Protein AF-A0A9D6IWT6-F1 (afdb_monomer_lite)

Structure (mmCIF, N/CA/C/O backbone):
data_AF-A0A9D6IWT6-F1
#
_entry.id   AF-A0A9D6IWT6-F1
#
loop_
_atom_site.group_PDB
_atom_site.id
_atom_site.type_symbol
_atom_site.label_atom_id
_atom_site.label_alt_id
_atom_site.label_comp_id
_atom_site.label_asym_id
_atom_site.label_entity_id
_atom_site.label_seq_id
_atom_site.pdbx_PDB_ins_code
_atom_site.Cartn_x
_atom_site.Cartn_y
_atom_site.Cartn_z
_atom_site.occupancy
_atom_site.B_iso_or_equiv
_atom_site.auth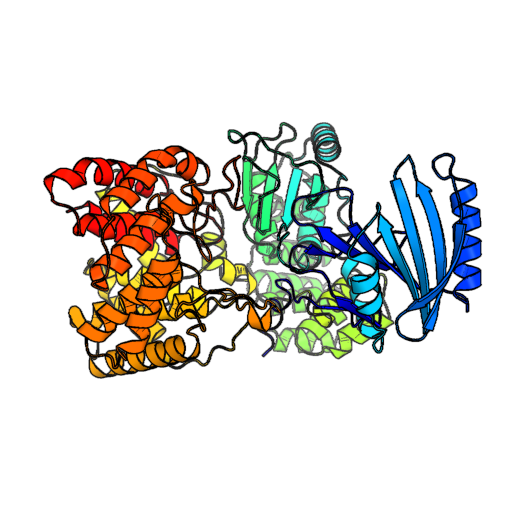_seq_id
_atom_site.auth_comp_id
_atom_site.auth_asym_id
_atom_site.auth_atom_id
_atom_site.pdbx_PDB_model_num
ATOM 1 N N . MET A 1 1 ? 13.528 14.447 0.069 1.00 22.86 1 MET A N 1
ATOM 2 C CA . MET A 1 1 ? 12.910 15.684 -0.476 1.00 22.86 1 MET A CA 1
ATOM 3 C C . MET A 1 1 ? 12.149 15.469 -1.806 1.00 22.86 1 MET A C 1
ATOM 5 O O . MET A 1 1 ? 12.026 16.402 -2.584 1.00 22.86 1 MET A O 1
ATOM 9 N N . ARG A 1 2 ? 11.572 14.276 -2.055 1.00 20.94 2 ARG A N 1
ATOM 10 C CA . ARG A 1 2 ? 10.623 13.971 -3.159 1.00 20.94 2 ARG A CA 1
ATOM 11 C C . ARG A 1 2 ? 9.576 12.920 -2.716 1.00 20.94 2 ARG A C 1
ATOM 13 O O . ARG A 1 2 ? 9.214 12.028 -3.463 1.00 20.94 2 ARG A O 1
ATOM 20 N N . VAL A 1 3 ? 9.147 12.991 -1.451 1.00 23.41 3 VAL A N 1
ATOM 21 C CA . VAL A 1 3 ? 8.383 11.932 -0.747 1.00 23.41 3 VAL A CA 1
ATOM 22 C C . VAL A 1 3 ? 6.865 12.002 -0.993 1.00 23.41 3 VAL A C 1
ATOM 24 O O . VAL A 1 3 ? 6.132 11.144 -0.533 1.00 23.41 3 VAL A O 1
ATOM 27 N N . ILE A 1 4 ? 6.358 12.990 -1.735 1.00 24.95 4 ILE A N 1
ATOM 28 C CA . ILE A 1 4 ? 4.917 13.318 -1.724 1.00 24.95 4 ILE A CA 1
ATOM 29 C C . ILE A 1 4 ? 4.322 13.567 -3.131 1.00 24.95 4 ILE A C 1
ATOM 31 O O . ILE A 1 4 ? 3.149 13.867 -3.280 1.00 24.95 4 ILE A O 1
ATOM 35 N N . LEU A 1 5 ? 5.083 13.372 -4.212 1.00 25.33 5 LEU A N 1
ATOM 36 C CA . LEU A 1 5 ? 4.634 13.756 -5.564 1.00 25.33 5 LEU A CA 1
ATOM 37 C C . LEU A 1 5 ? 3.936 12.655 -6.386 1.00 25.33 5 LEU A C 1
ATOM 39 O O . LEU A 1 5 ? 3.619 12.901 -7.541 1.00 25.33 5 LEU A O 1
ATOM 43 N N . PHE A 1 6 ? 3.673 11.463 -5.832 1.00 28.09 6 PHE A N 1
ATOM 44 C CA . PHE A 1 6 ? 3.234 10.303 -6.638 1.00 28.09 6 PHE A CA 1
ATOM 45 C C . PHE A 1 6 ? 1.828 9.760 -6.403 1.00 28.09 6 PHE A C 1
ATOM 47 O O . PHE A 1 6 ? 1.482 8.687 -6.900 1.00 28.09 6 PHE A O 1
ATOM 54 N N . LEU A 1 7 ? 1.001 10.518 -5.687 1.00 28.16 7 LEU A N 1
ATOM 55 C CA . LEU A 1 7 ? -0.435 10.255 -5.574 1.00 28.16 7 LEU A CA 1
ATOM 56 C C . LEU A 1 7 ? -1.287 11.393 -6.170 1.00 28.16 7 LEU A C 1
ATOM 58 O O . LEU A 1 7 ? -2.496 11.257 -6.245 1.00 28.16 7 LEU A O 1
ATOM 62 N N . ALA A 1 8 ? -0.677 12.456 -6.708 1.00 26.64 8 ALA A N 1
ATOM 63 C CA . ALA A 1 8 ? -1.351 13.630 -7.284 1.00 26.64 8 ALA A CA 1
ATOM 64 C C . ALA A 1 8 ? -2.038 13.404 -8.654 1.00 26.64 8 ALA A C 1
ATOM 66 O O . ALA A 1 8 ? -2.196 14.334 -9.434 1.00 26.64 8 ALA A O 1
ATOM 67 N N . ALA A 1 9 ? -2.445 12.181 -8.986 1.00 32.59 9 ALA A N 1
ATOM 68 C CA . ALA A 1 9 ? -3.108 11.885 -10.257 1.00 32.59 9 ALA A CA 1
ATOM 69 C C . ALA A 1 9 ? -4.427 11.142 -10.016 1.00 32.59 9 ALA A C 1
ATOM 71 O O . ALA A 1 9 ? -4.629 10.040 -10.511 1.00 32.59 9 ALA A O 1
ATOM 72 N N . LEU A 1 10 ? -5.308 11.645 -9.146 1.00 32.97 10 LEU A N 1
ATOM 73 C CA . LEU A 1 10 ? -6.348 10.784 -8.582 1.00 32.97 10 LEU A CA 1
ATOM 74 C C . LEU A 1 10 ? -7.729 11.428 -8.399 1.00 32.97 10 LEU A C 1
ATOM 76 O O . LEU A 1 10 ? -8.107 11.683 -7.272 1.00 32.97 10 LEU A O 1
ATOM 80 N N . LEU A 1 11 ? -8.489 11.492 -9.509 1.00 37.34 11 LEU A N 1
ATOM 81 C CA . LEU A 1 11 ? -9.958 11.644 -9.694 1.00 37.34 11 LEU A CA 1
ATOM 82 C C . LEU A 1 11 ? -10.496 12.956 -10.293 1.00 37.34 11 LEU A C 1
ATOM 84 O O . LEU A 1 11 ? -10.783 13.919 -9.601 1.00 37.34 11 LEU A O 1
ATOM 88 N N . SER A 1 12 ? -10.797 12.853 -11.594 1.00 44.22 12 SER A N 1
ATOM 89 C CA . SER A 1 12 ? -11.741 13.640 -12.402 1.00 44.22 12 SER A CA 1
ATOM 90 C C . SER A 1 12 ? -11.909 15.121 -12.050 1.00 44.22 12 SER A C 1
ATOM 92 O O . SER A 1 12 ? -13.004 15.555 -11.690 1.00 44.22 12 SER A O 1
ATOM 94 N N . GLY A 1 13 ? -10.871 15.896 -12.365 1.00 53.53 13 GLY A N 1
ATOM 95 C CA . GLY A 1 13 ? -11.076 17.088 -13.188 1.00 53.53 13 GLY A CA 1
ATOM 96 C C . GLY A 1 13 ? -12.178 16.866 -14.219 1.00 53.53 13 GLY A C 1
ATOM 97 O O . GLY A 1 13 ? -12.207 15.823 -14.886 1.00 53.53 13 GLY A O 1
ATOM 98 N N . ASP A 1 14 ? -13.061 17.849 -14.386 1.00 68.44 14 ASP A N 1
ATOM 99 C CA . ASP A 1 14 ? -13.819 17.949 -15.632 1.00 68.44 14 ASP A CA 1
ATOM 100 C C . ASP A 1 14 ? -12.859 18.129 -16.810 1.00 68.44 14 ASP A C 1
ATOM 102 O O . ASP A 1 14 ? -13.250 17.825 -17.920 1.00 68.44 14 ASP A O 1
ATOM 106 N N . GLU A 1 15 ? -11.600 18.523 -16.575 1.00 80.50 15 GLU A N 1
ATOM 107 C CA . GLU A 1 15 ? -10.512 18.617 -17.550 1.00 80.50 15 GLU A CA 1
ATOM 108 C C . GLU A 1 15 ? -9.458 17.497 -17.365 1.00 80.50 15 GLU A C 1
ATOM 110 O O . GLU A 1 15 ? -9.074 17.117 -16.255 1.00 80.50 15 GLU A O 1
ATOM 115 N N . PHE A 1 16 ? -8.974 16.956 -18.478 1.00 81.88 16 PHE A N 1
ATOM 116 C CA . PHE A 1 16 ? -7.813 16.081 -18.600 1.00 81.88 16 PHE A CA 1
ATOM 117 C C . PHE A 1 16 ? -6.732 16.840 -19.363 1.00 81.88 16 PHE A C 1
ATOM 119 O O . PHE A 1 16 ? -7.037 17.409 -20.405 1.00 81.88 16 PHE A O 1
ATOM 126 N N . ALA A 1 17 ? -5.485 16.799 -18.895 1.00 84.69 17 ALA A N 1
ATOM 127 C CA . ALA A 1 17 ? -4.332 17.336 -19.608 1.00 84.69 17 ALA A CA 1
ATOM 128 C C . ALA A 1 17 ? -3.253 16.258 -19.769 1.00 84.69 17 ALA A C 1
ATOM 130 O O . ALA A 1 17 ? -2.895 15.569 -18.811 1.00 84.69 17 ALA A O 1
ATOM 131 N N . ASP A 1 18 ? -2.717 16.140 -20.979 1.00 85.50 18 ASP A N 1
ATOM 132 C CA . ASP A 1 18 ? -1.568 15.310 -21.307 1.00 85.50 18 ASP A CA 1
ATOM 133 C C . ASP A 1 18 ? -0.433 16.189 -21.822 1.00 85.50 18 ASP A C 1
ATOM 135 O O . ASP A 1 18 ? -0.351 16.522 -23.003 1.00 85.50 18 ASP A O 1
ATOM 139 N N . GLU A 1 19 ? 0.479 16.537 -20.920 1.00 86.00 19 GLU A N 1
ATOM 140 C CA . GLU A 1 19 ? 1.664 17.330 -21.246 1.00 86.00 19 GLU A CA 1
ATOM 141 C C . GLU A 1 19 ? 2.628 16.605 -22.188 1.00 86.00 19 GLU A C 1
ATOM 143 O O . GLU A 1 19 ? 3.370 17.248 -22.924 1.00 86.00 19 GLU A O 1
ATOM 148 N N . ALA A 1 20 ? 2.651 15.268 -22.195 1.00 85.88 20 ALA A N 1
ATOM 149 C CA . ALA A 1 20 ? 3.545 14.537 -23.083 1.00 85.88 20 ALA A CA 1
ATOM 150 C C . ALA A 1 20 ? 3.071 14.701 -24.534 1.00 85.88 20 ALA A C 1
ATOM 152 O O . ALA A 1 20 ? 3.852 15.080 -25.410 1.00 85.88 20 ALA A O 1
ATOM 153 N N . TYR A 1 21 ? 1.782 14.483 -24.775 1.00 89.56 21 TYR A N 1
ATOM 154 C CA . TYR A 1 21 ? 1.184 14.534 -26.108 1.00 89.56 21 TYR A CA 1
ATOM 155 C C . TYR A 1 21 ? 0.518 15.873 -26.451 1.00 89.56 21 TYR A C 1
ATOM 157 O O . TYR A 1 21 ? -0.029 16.010 -27.538 1.00 89.56 21 TYR A O 1
ATOM 165 N N . GLY A 1 22 ? 0.603 16.876 -25.579 1.00 91.75 22 GLY A N 1
ATOM 166 C CA . GLY A 1 22 ? 0.275 18.264 -25.901 1.00 91.75 22 GLY A CA 1
ATOM 167 C C . GLY A 1 22 ? -1.211 18.547 -26.093 1.00 91.75 22 GLY A C 1
ATOM 168 O O . GLY A 1 22 ? -1.578 19.297 -26.994 1.00 91.75 22 GLY A O 1
ATOM 169 N N . PHE A 1 23 ? -2.088 17.963 -25.278 1.00 93.62 23 PHE A N 1
ATOM 170 C CA . PHE A 1 23 ? -3.510 18.305 -25.346 1.00 93.62 23 PHE A CA 1
ATOM 171 C C . PHE A 1 23 ? -4.176 18.375 -23.980 1.00 93.62 23 PHE A C 1
ATOM 173 O O . PHE A 1 23 ? -3.714 17.785 -23.005 1.00 93.62 23 PHE A O 1
ATOM 180 N N . ARG A 1 24 ? -5.308 19.070 -23.937 1.00 93.38 24 ARG A N 1
ATOM 181 C CA . ARG A 1 24 ? -6.279 19.000 -22.853 1.00 93.38 24 ARG A CA 1
ATOM 182 C C . ARG A 1 24 ? -7.690 18.866 -23.406 1.00 93.38 24 ARG A C 1
ATOM 184 O O . ARG A 1 24 ? -7.949 19.272 -24.535 1.00 93.38 24 ARG A O 1
ATOM 191 N N . ILE A 1 25 ? -8.584 18.265 -22.639 1.00 92.75 25 ILE A N 1
ATOM 192 C CA . ILE A 1 25 ? -9.977 18.049 -23.028 1.00 92.75 25 ILE A CA 1
ATOM 193 C C . ILE A 1 25 ? -10.849 17.949 -21.789 1.00 92.75 25 ILE A C 1
ATOM 195 O O . ILE A 1 25 ? -10.404 17.419 -20.773 1.00 92.75 25 ILE A O 1
ATOM 199 N N . SER A 1 26 ? -12.093 18.406 -21.879 1.00 89.25 26 SER A N 1
ATOM 200 C CA . SER A 1 26 ? -13.066 18.247 -20.811 1.00 89.25 26 SER A CA 1
ATOM 201 C C . SER A 1 26 ? -14.080 17.140 -21.082 1.00 89.25 26 SER A C 1
ATOM 203 O O . SER A 1 26 ? -14.329 16.748 -22.222 1.00 89.25 26 SER A O 1
ATOM 205 N N . LYS A 1 27 ? -14.675 16.624 -20.009 1.00 83.38 27 LYS A N 1
ATOM 206 C CA . LYS A 1 27 ? -15.757 15.640 -20.047 1.00 83.38 27 LYS A CA 1
ATOM 207 C C . LYS A 1 27 ? -17.027 16.201 -19.394 1.00 83.38 27 LYS A C 1
ATOM 209 O O . LYS A 1 27 ? -16.926 17.068 -18.528 1.00 83.38 27 LYS A O 1
ATOM 214 N N . PRO A 1 28 ? -18.212 15.658 -19.715 1.00 83.94 28 PRO A N 1
ATOM 215 C CA . PRO A 1 28 ? -19.418 15.917 -18.936 1.00 83.94 28 PRO A CA 1
ATOM 216 C C . PRO A 1 28 ? -19.317 15.370 -17.497 1.00 83.94 28 PRO A C 1
ATOM 218 O O . PRO A 1 28 ? -18.522 14.468 -17.198 1.00 83.94 28 PRO A O 1
ATOM 221 N N . ALA A 1 29 ? -20.159 15.889 -16.598 1.00 70.75 29 ALA A N 1
ATOM 222 C CA . ALA A 1 29 ? -20.098 15.597 -15.162 1.00 70.75 29 ALA A CA 1
ATOM 223 C C . ALA A 1 29 ? -20.225 14.093 -14.832 1.00 70.75 29 ALA A C 1
ATOM 225 O O . ALA A 1 29 ? -19.457 13.574 -14.020 1.00 70.75 29 ALA A O 1
ATOM 226 N N . ASP A 1 30 ? -21.130 13.374 -15.506 1.00 74.75 30 ASP A N 1
ATOM 227 C CA . ASP A 1 30 ? -21.414 11.948 -15.254 1.00 74.75 30 ASP A CA 1
ATOM 228 C C . ASP A 1 30 ? -20.545 10.974 -16.073 1.00 74.75 30 ASP A C 1
ATOM 230 O O . ASP A 1 30 ? -20.785 9.762 -16.112 1.00 74.75 30 ASP A O 1
ATOM 234 N N . TRP A 1 31 ? -19.511 11.498 -16.730 1.00 79.75 31 TRP A N 1
ATOM 235 C CA . TRP A 1 31 ? -18.558 10.717 -17.511 1.00 79.75 31 TRP A CA 1
ATOM 236 C C . TRP A 1 31 ? -17.266 10.488 -16.728 1.00 79.75 31 TRP A C 1
ATOM 238 O O . TRP A 1 31 ? -16.978 11.168 -15.737 1.00 79.75 31 TRP A O 1
ATOM 248 N N . VAL A 1 32 ? -16.454 9.544 -17.191 1.00 72.81 32 VAL A N 1
ATOM 249 C CA . VAL A 1 32 ? -15.144 9.224 -16.619 1.00 72.81 32 VAL A CA 1
ATOM 250 C C . VAL A 1 32 ? -14.060 9.262 -17.690 1.00 72.81 32 VAL A C 1
ATOM 252 O O . VAL A 1 32 ? -14.305 8.919 -18.844 1.00 72.81 32 VAL A O 1
ATOM 255 N N . PHE A 1 33 ? -12.862 9.687 -17.289 1.00 76.69 33 PHE A N 1
ATOM 256 C CA . PHE A 1 33 ? -11.646 9.529 -18.083 1.00 76.69 33 PHE A CA 1
ATOM 257 C C . PHE A 1 33 ? -10.999 8.190 -17.754 1.00 76.69 33 PHE A C 1
ATOM 259 O O . PHE A 1 33 ? -10.853 7.855 -16.579 1.00 76.69 33 PHE A O 1
ATOM 266 N N . GLN A 1 34 ? -10.524 7.486 -18.772 1.00 73.62 34 GLN A N 1
ATOM 267 C CA . GLN A 1 34 ? -9.676 6.316 -18.607 1.00 73.62 34 GLN A CA 1
ATOM 268 C C . GLN A 1 34 ? -8.583 6.331 -19.670 1.00 73.62 34 GLN A C 1
ATOM 270 O O . GLN A 1 34 ? -8.872 6.381 -20.862 1.00 73.62 34 GLN A O 1
ATOM 275 N N . GLU A 1 35 ? -7.325 6.270 -19.248 1.00 73.00 35 GLU A N 1
ATOM 276 C CA . GLU A 1 35 ? -6.222 6.040 -20.181 1.00 73.00 35 GLU A CA 1
ATOM 277 C C . GLU A 1 35 ? -6.329 4.606 -20.722 1.00 73.00 35 GLU A C 1
ATOM 279 O O . GLU A 1 35 ? -6.392 3.634 -19.961 1.00 73.00 35 GLU A O 1
ATOM 284 N N . GLY A 1 36 ? -6.421 4.488 -22.045 1.00 64.62 36 GLY A N 1
ATOM 285 C CA . GLY A 1 36 ? -6.410 3.213 -22.750 1.00 64.62 36 GLY A CA 1
ATOM 286 C C . GLY A 1 36 ? -4.998 2.617 -22.786 1.00 64.62 36 GLY A C 1
ATOM 287 O O . GLY A 1 36 ? -4.016 3.310 -22.512 1.00 64.62 36 GLY A O 1
ATOM 288 N N . PRO A 1 37 ? -4.859 1.322 -23.114 1.00 58.78 37 PRO A N 1
ATOM 289 C CA . PRO A 1 37 ? -3.543 0.722 -23.280 1.00 58.78 37 PRO A CA 1
ATOM 290 C C . PRO A 1 37 ? -2.782 1.411 -24.422 1.00 58.78 37 PRO A C 1
ATOM 292 O O . PRO A 1 37 ? -3.359 1.699 -25.470 1.00 58.78 37 PRO A O 1
ATOM 295 N N . GLU A 1 38 ? -1.476 1.620 -24.244 1.00 53.50 38 GLU A N 1
ATOM 296 C CA . GLU A 1 38 ? -0.584 1.868 -25.382 1.00 53.50 38 GLU A CA 1
ATOM 297 C C . GLU A 1 38 ? -0.711 0.675 -26.344 1.00 53.50 38 GLU A C 1
ATOM 299 O O . GLU A 1 38 ? -0.660 -0.486 -25.920 1.00 53.50 38 GLU A O 1
ATOM 304 N N . SER A 1 39 ? -0.944 0.947 -27.626 1.00 55.47 39 SER A N 1
ATOM 305 C CA . SER A 1 39 ? -1.189 -0.087 -28.634 1.00 55.47 39 SER A CA 1
ATOM 306 C C . SER A 1 39 ? -0.413 0.219 -29.908 1.00 55.47 39 SER A C 1
ATOM 308 O O . SER A 1 39 ? 0.048 1.338 -30.110 1.00 55.47 39 SER A O 1
ATOM 310 N N . ALA A 1 40 ? -0.305 -0.761 -30.805 1.00 48.84 40 ALA A N 1
ATOM 311 C CA . ALA A 1 40 ? 0.280 -0.534 -32.126 1.00 48.84 40 ALA A CA 1
ATOM 312 C C . ALA A 1 40 ? -0.507 0.495 -32.970 1.00 48.84 40 ALA A C 1
ATOM 314 O O . ALA A 1 40 ? 0.000 0.956 -33.986 1.00 48.84 40 ALA A O 1
ATOM 315 N N . GLU A 1 41 ? -1.738 0.837 -32.569 1.00 57.41 41 GLU A N 1
ATOM 316 C CA . GLU A 1 41 ? -2.636 1.746 -33.290 1.00 57.41 41 GLU A CA 1
ATOM 317 C C . GLU A 1 41 ? -2.628 3.187 -32.742 1.00 57.41 41 GLU A C 1
ATOM 319 O O . GLU A 1 41 ? -3.189 4.080 -33.383 1.00 57.41 41 GLU A O 1
ATOM 324 N N . ALA A 1 42 ? -2.041 3.413 -31.557 1.00 76.00 42 ALA A N 1
ATOM 325 C CA . ALA A 1 42 ? -1.941 4.732 -30.932 1.00 76.00 42 ALA A CA 1
ATOM 326 C C . ALA A 1 42 ? -0.844 4.799 -29.855 1.00 76.00 42 ALA A C 1
ATOM 328 O O . ALA A 1 42 ? -0.818 3.983 -28.927 1.00 76.00 42 ALA A O 1
ATOM 329 N N . ASP A 1 43 ? -0.012 5.843 -29.927 1.00 80.69 43 ASP A N 1
ATOM 330 C CA . ASP A 1 43 ? 1.005 6.187 -28.924 1.00 80.69 43 ASP A CA 1
ATOM 331 C C . ASP A 1 43 ? 0.397 6.673 -27.594 1.00 80.69 43 ASP A C 1
ATOM 333 O O . ASP A 1 43 ? 1.024 6.572 -26.538 1.00 80.69 43 ASP A O 1
ATOM 337 N N . SER A 1 44 ? -0.818 7.224 -27.642 1.00 84.06 44 SER A N 1
ATOM 338 C CA . SER A 1 44 ? -1.633 7.559 -26.471 1.00 84.06 44 SER A CA 1
ATOM 339 C C . SER A 1 44 ? -3.105 7.355 -26.788 1.00 84.06 44 SER A C 1
ATOM 341 O O . SER A 1 44 ? -3.566 7.704 -27.876 1.00 84.06 44 SER A O 1
ATOM 343 N N . THR A 1 45 ? -3.847 6.802 -25.833 1.00 85.88 45 THR A N 1
ATOM 344 C CA . THR A 1 45 ? -5.295 6.626 -25.943 1.00 85.88 45 THR A CA 1
ATOM 345 C C . THR A 1 45 ? -5.964 7.147 -24.683 1.00 85.88 45 THR A C 1
ATOM 347 O O . THR A 1 45 ? -5.639 6.715 -23.580 1.00 85.88 45 THR A O 1
ATOM 350 N N . LEU A 1 46 ? -6.947 8.027 -24.844 1.00 86.19 46 LEU A N 1
ATOM 351 C CA . LEU A 1 46 ? -7.819 8.476 -23.765 1.00 86.19 46 LEU A CA 1
ATOM 352 C C . LEU A 1 46 ? -9.262 8.127 -24.103 1.00 86.19 46 LEU A C 1
ATOM 354 O O . LEU A 1 46 ? -9.820 8.658 -25.060 1.00 86.19 46 LEU A O 1
ATOM 358 N N . TRP A 1 47 ? -9.880 7.279 -23.292 1.00 85.31 47 TRP A N 1
ATOM 359 C CA . TRP A 1 47 ? -11.312 7.016 -23.330 1.00 85.31 47 TRP A CA 1
ATOM 360 C C . TRP A 1 47 ? -12.055 7.992 -22.420 1.00 85.31 47 TRP A C 1
ATOM 362 O O . TRP A 1 47 ? -11.635 8.265 -21.294 1.00 85.31 47 TRP A O 1
ATOM 372 N N . ILE A 1 48 ? -13.186 8.491 -22.909 1.00 85.62 48 ILE A N 1
ATOM 373 C CA . ILE A 1 48 ? -14.134 9.321 -22.170 1.00 85.62 48 ILE A CA 1
ATOM 374 C C . ILE A 1 48 ? -15.504 8.679 -22.352 1.00 85.62 48 ILE A C 1
ATOM 376 O O . ILE A 1 48 ? -15.993 8.603 -23.475 1.00 85.62 48 ILE A O 1
ATOM 380 N N . TYR A 1 49 ? -16.129 8.181 -21.292 1.00 79.75 49 TYR A N 1
ATOM 381 C CA . TYR A 1 49 ? -17.394 7.449 -21.432 1.00 79.75 49 TYR A CA 1
ATOM 382 C C . TYR A 1 49 ? -18.340 7.666 -20.244 1.00 79.75 49 TYR A C 1
ATOM 384 O O . TYR A 1 49 ? -17.876 8.023 -19.155 1.00 79.75 49 TYR A O 1
ATOM 392 N N . PRO A 1 50 ? -19.660 7.459 -20.421 1.00 78.56 50 PRO A N 1
ATOM 393 C CA . PRO A 1 50 ? -20.630 7.566 -19.338 1.00 78.56 50 PRO A CA 1
ATOM 394 C C . PRO A 1 50 ? -20.386 6.494 -18.274 1.00 78.56 50 PRO A C 1
ATOM 396 O O . PRO A 1 50 ? -20.171 5.320 -18.588 1.00 78.56 50 PRO A O 1
ATOM 399 N N . LYS A 1 51 ? -20.479 6.865 -16.996 1.00 68.75 51 LYS A N 1
ATOM 400 C CA . LYS A 1 51 ? -20.287 5.915 -15.895 1.00 68.75 51 LYS A CA 1
ATOM 401 C C . LYS A 1 51 ? -21.261 4.729 -16.009 1.00 68.75 51 LYS A C 1
ATOM 403 O O . LYS A 1 51 ? -22.471 4.912 -16.094 1.00 68.75 51 LYS A O 1
ATOM 408 N N . GLY A 1 52 ? -20.732 3.503 -15.976 1.00 57.62 52 GLY A N 1
ATOM 409 C CA . GLY A 1 52 ? -21.532 2.270 -15.963 1.00 57.62 52 GLY A CA 1
ATOM 410 C C . GLY A 1 52 ? -22.123 1.831 -17.310 1.00 57.62 52 GLY A C 1
ATOM 411 O O . GLY A 1 52 ? -22.850 0.841 -17.334 1.00 57.62 52 GLY A O 1
ATOM 412 N N . LYS A 1 53 ? -21.815 2.513 -18.423 1.00 60.22 53 LYS A N 1
ATOM 413 C CA . LYS A 1 53 ? -22.210 2.091 -19.777 1.00 60.22 53 LYS A CA 1
ATOM 414 C C . LYS A 1 53 ? -20.973 1.764 -20.612 1.00 60.22 53 LYS A C 1
ATOM 416 O O . LYS A 1 53 ? -20.129 2.627 -20.831 1.00 60.22 53 LYS A O 1
ATOM 421 N N . SER A 1 54 ? -20.872 0.527 -21.092 1.00 51.12 54 SER A N 1
ATOM 422 C CA . SER A 1 54 ? -19.877 0.119 -22.089 1.00 51.12 54 SER A CA 1
ATOM 423 C C . SER A 1 54 ? -20.451 0.269 -23.505 1.00 51.12 54 SER A C 1
ATOM 425 O O . SER A 1 54 ? -21.634 0.026 -23.726 1.00 51.12 54 SER A O 1
ATOM 427 N N . GLY A 1 55 ? -19.625 0.683 -24.473 1.00 52.97 55 GLY A N 1
ATOM 428 C CA . GLY A 1 55 ? -19.983 0.704 -25.904 1.00 52.97 55 GLY A CA 1
ATOM 429 C C . GLY A 1 55 ? -20.431 2.051 -26.493 1.00 52.97 55 GLY A C 1
ATOM 430 O O . GLY A 1 55 ? -20.435 2.187 -27.711 1.00 52.97 55 GLY A O 1
ATOM 431 N N . THR A 1 56 ? -20.728 3.061 -25.672 1.00 63.69 56 THR A N 1
ATOM 432 C CA . THR A 1 56 ? -20.965 4.456 -26.104 1.00 63.69 56 THR A CA 1
ATOM 433 C C . THR A 1 56 ? -19.948 5.371 -25.438 1.00 63.69 56 THR A C 1
ATOM 435 O O . THR A 1 56 ? -19.817 5.333 -24.214 1.00 63.69 56 THR A O 1
ATOM 438 N N . GLY A 1 57 ? -19.232 6.191 -26.205 1.00 83.62 57 GLY A N 1
ATOM 439 C CA . GLY A 1 57 ? -18.214 7.074 -25.642 1.00 83.62 57 GLY A CA 1
ATOM 440 C C . GLY A 1 57 ? -17.395 7.821 -26.686 1.00 83.62 57 GLY A C 1
ATOM 441 O O . GLY A 1 57 ? -17.570 7.655 -27.893 1.00 83.62 57 GLY A O 1
ATOM 442 N N . PHE A 1 58 ? -16.479 8.640 -26.192 1.00 90.19 58 PHE A N 1
ATOM 443 C CA . PHE A 1 58 ? -15.530 9.422 -26.962 1.00 90.19 58 PHE A CA 1
ATOM 444 C C . PHE A 1 58 ? -14.109 8.913 -26.719 1.00 90.19 58 PHE A C 1
ATOM 446 O O . PHE A 1 58 ? -13.780 8.404 -25.648 1.00 90.19 58 PHE A O 1
ATOM 453 N N . THR A 1 59 ? -13.242 9.013 -27.714 1.00 90.44 59 THR A N 1
ATOM 454 C CA . THR A 1 59 ? -11.848 8.595 -27.609 1.00 90.44 59 THR A CA 1
ATOM 455 C C . THR A 1 59 ? -10.938 9.598 -28.292 1.00 90.44 59 THR A C 1
ATOM 457 O O . THR A 1 59 ? -11.201 10.018 -29.415 1.00 90.44 59 THR A O 1
ATOM 460 N N . VAL A 1 60 ? -9.847 9.952 -27.618 1.00 92.62 60 VAL A N 1
ATOM 461 C CA . VAL A 1 60 ? -8.719 10.667 -28.214 1.00 92.62 60 VAL A CA 1
ATOM 462 C C . VAL A 1 60 ? -7.623 9.646 -28.477 1.00 92.62 60 VAL A C 1
ATOM 464 O O . VAL A 1 60 ? -7.080 9.073 -27.533 1.00 92.62 60 VAL A O 1
ATOM 467 N N . TYR A 1 61 ? -7.297 9.423 -29.745 1.00 92.25 61 TYR A N 1
ATOM 468 C CA . TYR A 1 61 ? -6.084 8.710 -30.136 1.00 92.25 61 TYR A CA 1
ATOM 469 C C . TYR A 1 61 ? -5.023 9.725 -30.531 1.00 92.25 61 TYR A C 1
ATOM 471 O O . TYR A 1 61 ? -5.315 10.633 -31.312 1.00 92.25 61 TYR A O 1
ATOM 479 N N . VAL A 1 62 ? -3.799 9.552 -30.042 1.00 92.69 62 VAL A N 1
ATOM 480 C CA . VAL A 1 62 ? -2.641 10.330 -30.488 1.00 92.69 62 VAL A CA 1
ATOM 481 C C . VAL A 1 62 ? -1.632 9.399 -31.137 1.00 92.69 62 VAL A C 1
ATOM 483 O O . VAL A 1 62 ? -1.278 8.371 -30.563 1.00 92.69 62 VAL A O 1
ATOM 486 N N . ASN A 1 63 ? -1.179 9.771 -32.330 1.00 90.44 63 ASN A N 1
ATOM 487 C CA . ASN A 1 63 ? -0.158 9.063 -33.091 1.00 90.44 63 ASN A CA 1
ATOM 488 C C . ASN A 1 63 ? 0.960 10.021 -33.493 1.00 90.44 63 ASN A C 1
ATOM 490 O O . ASN A 1 63 ? 0.701 11.146 -33.913 1.00 90.44 63 ASN A O 1
ATOM 494 N N . GLU A 1 64 ? 2.199 9.567 -33.403 1.00 88.50 64 GLU A N 1
ATOM 495 C CA . GLU A 1 64 ? 3.362 10.265 -33.926 1.00 88.50 64 GLU A CA 1
ATOM 496 C C . GLU A 1 64 ? 3.531 9.938 -35.412 1.00 88.50 64 GLU A C 1
ATOM 498 O O . GLU A 1 64 ? 3.603 8.778 -35.822 1.00 88.50 64 GLU A O 1
ATOM 503 N N . SER A 1 65 ? 3.588 10.974 -36.243 1.00 85.31 65 SER A N 1
ATOM 504 C CA . SER A 1 65 ? 3.840 10.820 -37.668 1.00 85.31 65 SER A CA 1
ATOM 505 C C . SER A 1 65 ? 5.337 10.896 -37.936 1.00 85.31 65 SER A C 1
ATOM 507 O O . SER A 1 65 ? 5.963 11.932 -37.726 1.00 85.31 65 SER A O 1
ATOM 509 N N . ALA A 1 66 ? 5.915 9.813 -38.460 1.00 77.38 66 ALA A N 1
ATOM 510 C CA . ALA A 1 66 ? 7.320 9.796 -38.879 1.00 77.38 66 ALA A CA 1
ATOM 511 C C . ALA A 1 66 ? 7.591 10.703 -40.096 1.00 77.38 66 ALA A C 1
ATOM 513 O O . ALA A 1 66 ? 8.727 11.111 -40.333 1.00 77.38 66 ALA A O 1
ATOM 514 N N . THR A 1 67 ? 6.553 11.017 -40.872 1.00 82.31 67 THR A N 1
ATOM 515 C CA . THR A 1 67 ? 6.616 11.899 -42.042 1.00 82.31 67 THR A CA 1
ATOM 516 C C . THR A 1 67 ? 5.708 13.110 -41.846 1.00 82.31 67 THR A C 1
ATOM 518 O O . THR A 1 67 ? 4.615 12.947 -41.296 1.00 82.31 67 THR A O 1
ATOM 521 N N . PRO A 1 68 ? 6.081 14.308 -42.332 1.00 81.88 68 PRO A N 1
ATOM 522 C CA . PRO A 1 68 ? 5.163 15.442 -42.371 1.00 81.88 68 PRO A CA 1
ATOM 523 C C . PRO A 1 68 ? 3.847 15.043 -43.048 1.00 81.88 68 PRO A C 1
ATOM 525 O O . PRO A 1 68 ? 3.855 14.436 -44.118 1.00 81.88 68 PRO A O 1
ATOM 528 N N . THR A 1 69 ? 2.723 15.337 -42.402 1.00 89.81 69 THR A N 1
ATOM 529 C CA . THR A 1 69 ? 1.385 15.001 -42.896 1.00 89.81 69 THR A CA 1
ATOM 530 C C . THR A 1 69 ? 0.412 16.111 -42.535 1.00 89.81 69 THR A C 1
ATOM 532 O O . THR A 1 69 ? 0.668 16.896 -41.622 1.00 89.81 69 THR A O 1
ATOM 535 N N . ASP A 1 70 ? -0.702 16.177 -43.249 1.00 92.94 70 ASP A N 1
ATOM 536 C CA . ASP A 1 70 ? -1.805 17.088 -42.976 1.00 92.94 70 ASP A CA 1
ATOM 537 C C . ASP A 1 70 ? -3.074 16.299 -42.624 1.00 92.94 70 ASP A C 1
ATOM 539 O O . ASP A 1 70 ? -3.221 15.118 -42.956 1.00 92.94 70 ASP A O 1
ATOM 543 N N . ALA A 1 71 ? -4.011 16.952 -41.939 1.00 92.75 71 ALA A N 1
ATOM 544 C CA . ALA A 1 71 ? -5.210 16.289 -41.437 1.00 92.75 71 ALA A CA 1
ATOM 545 C C . ALA A 1 71 ? -6.094 15.690 -42.553 1.00 92.75 71 ALA A C 1
ATOM 547 O O . ALA A 1 71 ? -6.758 14.674 -42.331 1.00 92.75 71 ALA A O 1
ATOM 548 N N . ASP A 1 72 ? -6.088 16.270 -43.758 1.00 93.44 72 ASP A N 1
ATOM 549 C CA . ASP A 1 72 ? -6.861 15.773 -44.900 1.00 93.44 72 ASP A CA 1
ATOM 550 C C . ASP A 1 72 ? -6.246 14.485 -45.458 1.00 93.44 72 ASP A C 1
ATOM 552 O O . ASP A 1 72 ? -6.964 13.525 -45.759 1.00 93.44 72 ASP A O 1
ATOM 556 N N . SER A 1 73 ? -4.917 14.439 -45.556 1.00 93.19 73 SER A N 1
ATOM 557 C CA . SER A 1 73 ? -4.169 13.238 -45.929 1.00 93.19 73 SER A CA 1
ATOM 558 C C . SER A 1 73 ? -4.400 12.103 -44.929 1.00 93.19 73 SER A C 1
ATOM 560 O O . SER A 1 73 ? -4.720 10.982 -45.338 1.00 93.19 73 SER A O 1
ATOM 562 N N . VAL A 1 74 ? -4.347 12.396 -43.623 1.00 92.38 74 VAL A N 1
ATOM 563 C CA . VAL A 1 74 ? -4.661 11.424 -42.560 1.00 92.38 74 VAL A CA 1
ATOM 564 C C . VAL A 1 74 ? -6.084 10.877 -42.716 1.00 92.38 74 VAL A C 1
ATOM 566 O O . VAL A 1 74 ? -6.271 9.657 -42.749 1.00 92.38 74 VAL A O 1
ATOM 569 N N . ARG A 1 75 ? -7.087 11.753 -42.878 1.00 95.44 75 ARG A N 1
ATOM 570 C CA . ARG A 1 75 ? -8.487 11.348 -43.080 1.00 95.44 75 ARG A CA 1
ATOM 571 C C . ARG A 1 75 ? -8.638 10.434 -44.297 1.00 95.44 75 ARG A C 1
ATOM 573 O O . ARG A 1 75 ? -9.291 9.397 -44.199 1.00 95.44 75 ARG A O 1
ATOM 580 N N . LYS A 1 76 ? -8.055 10.807 -45.443 1.00 94.50 76 LYS A N 1
ATOM 581 C CA . LYS A 1 76 ? -8.149 10.034 -46.697 1.00 94.50 76 LYS A CA 1
ATOM 582 C C . LYS A 1 76 ? -7.532 8.645 -46.554 1.00 94.50 76 LYS A C 1
ATOM 584 O O . LYS A 1 76 ? -8.139 7.666 -46.985 1.00 94.50 76 LYS A O 1
ATOM 589 N N . LEU A 1 77 ? -6.359 8.546 -45.926 1.00 92.12 77 LEU A N 1
ATOM 590 C CA . LEU A 1 77 ? -5.707 7.263 -45.652 1.00 92.12 77 LEU A CA 1
ATOM 591 C C . LEU A 1 77 ? -6.560 6.392 -44.728 1.00 92.12 77 LEU A C 1
ATOM 593 O O . LEU A 1 77 ? -6.746 5.203 -44.999 1.00 92.12 77 LEU A O 1
ATOM 597 N N . ARG A 1 78 ? -7.131 6.984 -43.671 1.00 92.12 78 ARG A N 1
ATOM 598 C CA . ARG A 1 78 ? -8.002 6.258 -42.744 1.00 92.12 78 ARG A CA 1
ATOM 599 C C . ARG A 1 78 ? -9.290 5.789 -43.417 1.00 92.12 78 ARG A C 1
ATOM 601 O O . ARG A 1 78 ? -9.663 4.635 -43.239 1.00 92.12 78 ARG A O 1
ATOM 608 N N . GLU A 1 79 ? -9.926 6.625 -44.235 1.00 95.06 79 GLU A N 1
ATOM 609 C CA . GLU A 1 79 ? -11.102 6.243 -45.025 1.00 95.06 79 GLU A CA 1
ATOM 610 C C . GLU A 1 79 ? -10.784 5.080 -45.978 1.00 95.06 79 GLU A C 1
ATOM 612 O O . GLU A 1 79 ? -11.533 4.105 -46.032 1.00 95.06 79 GLU A O 1
ATOM 617 N N . ALA A 1 80 ? -9.655 5.138 -46.691 1.00 94.25 80 ALA A N 1
ATOM 618 C CA . ALA A 1 80 ? -9.230 4.068 -47.591 1.00 94.25 80 ALA A CA 1
ATOM 619 C C . ALA A 1 80 ? -8.972 2.742 -46.852 1.00 94.25 80 ALA A C 1
ATOM 621 O O . ALA A 1 80 ? -9.284 1.677 -47.384 1.00 94.25 80 ALA A O 1
ATOM 622 N N . ALA A 1 81 ? -8.425 2.794 -45.633 1.00 91.81 81 ALA A N 1
ATOM 623 C CA . ALA A 1 81 ? -8.242 1.617 -44.786 1.00 91.81 81 ALA A CA 1
ATOM 624 C C . ALA A 1 81 ? -9.586 1.049 -44.298 1.00 91.81 81 ALA A C 1
ATOM 626 O O . ALA A 1 81 ? -9.824 -0.148 -44.430 1.00 91.81 81 ALA A O 1
ATOM 627 N N . LEU A 1 82 ? -10.488 1.903 -43.803 1.00 92.00 82 LEU A N 1
ATOM 628 C CA . LEU A 1 82 ? -11.807 1.493 -43.307 1.00 92.00 82 LEU A CA 1
ATOM 629 C C . LEU A 1 82 ? -12.695 0.917 -44.413 1.00 92.00 82 LEU A C 1
ATOM 631 O O . LEU A 1 82 ? -13.431 -0.030 -44.171 1.00 92.00 82 LEU A O 1
ATOM 635 N N . ARG A 1 83 ? -12.596 1.418 -45.650 1.00 93.31 83 ARG A N 1
ATOM 636 C CA . ARG A 1 83 ? -13.326 0.862 -46.805 1.00 93.31 83 ARG A CA 1
ATOM 637 C C . ARG A 1 83 ? -12.925 -0.575 -47.156 1.00 93.31 83 ARG A C 1
ATOM 639 O O . ARG A 1 83 ? -13.673 -1.239 -47.865 1.00 93.31 83 ARG A O 1
ATOM 646 N N . LYS A 1 84 ? -11.766 -1.051 -46.686 1.00 93.69 84 LYS A N 1
ATOM 647 C CA . LYS A 1 84 ? -11.335 -2.452 -46.834 1.00 93.69 84 LYS A CA 1
ATOM 648 C C . LYS A 1 84 ? -11.888 -3.357 -45.729 1.00 93.69 84 LYS A C 1
ATOM 650 O O . LYS A 1 84 ? -11.820 -4.574 -45.868 1.00 93.69 84 LYS A O 1
ATOM 655 N N . ASP A 1 85 ? -12.418 -2.789 -44.647 1.00 89.62 85 ASP A N 1
ATOM 656 C CA . ASP A 1 85 ? -13.051 -3.539 -43.566 1.00 89.62 85 ASP A CA 1
ATOM 657 C C . ASP A 1 85 ? -14.531 -3.761 -43.898 1.00 89.62 85 ASP A C 1
ATOM 659 O O . ASP A 1 85 ? -15.323 -2.819 -43.923 1.00 89.62 85 ASP A O 1
ATOM 663 N N . GLY A 1 86 ? -14.917 -5.020 -44.125 1.00 87.75 86 GLY A N 1
ATOM 664 C CA . GLY A 1 86 ? -16.290 -5.399 -44.476 1.00 87.75 86 GLY A CA 1
ATOM 665 C C . GLY A 1 86 ? -17.344 -5.067 -43.411 1.00 87.75 86 GLY A C 1
ATOM 666 O O . GLY A 1 86 ? -18.535 -5.193 -43.679 1.00 87.75 86 GLY A O 1
ATOM 667 N N . ARG A 1 87 ? -16.930 -4.631 -42.214 1.00 92.38 87 ARG A N 1
ATOM 668 C CA . ARG A 1 87 ? -17.823 -4.147 -41.151 1.00 92.38 87 ARG A CA 1
ATOM 669 C C . ARG A 1 87 ? -18.161 -2.661 -41.279 1.00 92.38 87 ARG A C 1
ATOM 671 O O . ARG A 1 87 ? -19.059 -2.206 -40.575 1.00 92.38 87 ARG A O 1
ATOM 678 N N . CYS A 1 88 ? -17.452 -1.907 -42.123 1.00 93.50 88 CYS A N 1
ATOM 679 C CA . CYS A 1 88 ? -17.643 -0.467 -42.274 1.00 93.50 88 CYS A CA 1
ATOM 680 C C . CYS A 1 88 ? -18.541 -0.121 -43.472 1.00 93.50 88 CYS A C 1
ATOM 682 O O . CYS A 1 88 ? -18.346 -0.623 -44.578 1.00 93.50 88 CYS A O 1
ATOM 684 N N . SER A 1 89 ? -19.493 0.795 -43.294 1.00 94.00 89 SER A N 1
ATOM 685 C CA . SER A 1 89 ? -20.380 1.259 -44.368 1.00 94.00 89 SER A CA 1
ATOM 686 C C . SER A 1 89 ? -20.790 2.732 -44.202 1.00 94.00 89 SER A C 1
ATOM 688 O O . SER A 1 89 ? -20.354 3.411 -43.278 1.00 94.00 89 SER A O 1
ATOM 690 N N . LYS A 1 90 ? -21.611 3.263 -45.122 1.00 93.81 90 LYS A N 1
ATOM 691 C CA . LYS A 1 90 ? -22.245 4.601 -45.020 1.00 93.81 90 LYS A CA 1
ATOM 692 C C . LYS A 1 90 ? -21.281 5.782 -44.772 1.00 93.81 90 LYS A C 1
ATOM 694 O O . LYS A 1 90 ? -21.594 6.702 -44.020 1.00 93.81 90 LYS A O 1
ATOM 699 N N . PHE A 1 91 ? -20.129 5.782 -45.437 1.00 96.19 91 PHE A N 1
ATOM 700 C CA . PHE A 1 91 ? -19.118 6.835 -45.307 1.00 96.19 91 PHE A CA 1
ATOM 701 C C . PHE A 1 91 ? -19.626 8.218 -45.742 1.00 96.19 91 PHE A C 1
ATOM 703 O O . PHE A 1 91 ? -20.183 8.381 -46.830 1.00 96.19 91 PHE A O 1
ATOM 710 N N . ARG A 1 92 ? -19.361 9.227 -44.914 1.00 95.62 92 ARG A N 1
ATOM 711 C CA . ARG A 1 92 ? -19.528 10.657 -45.188 1.00 95.62 92 ARG A CA 1
ATOM 712 C C . ARG A 1 92 ? -18.313 11.403 -44.664 1.00 95.62 92 ARG A C 1
ATOM 714 O O . ARG A 1 92 ? -17.765 11.038 -43.631 1.00 95.62 92 ARG A O 1
ATOM 721 N N . SER A 1 93 ? -17.927 12.477 -45.329 1.00 95.31 93 SER A N 1
ATOM 722 C CA . SER A 1 93 ? -16.834 13.332 -44.875 1.00 95.31 93 SER A CA 1
ATOM 723 C C . SER A 1 93 ? -17.218 14.795 -44.971 1.00 95.31 93 SER A C 1
ATOM 725 O O . SER A 1 93 ? -18.078 15.166 -45.769 1.00 95.31 93 SER A O 1
ATOM 727 N N . GLY A 1 94 ? -16.527 15.624 -44.210 1.00 94.69 94 GLY A N 1
ATOM 728 C CA . GLY A 1 94 ? -16.638 17.066 -44.312 1.00 94.69 94 GLY A CA 1
ATOM 729 C C . GLY A 1 94 ? -15.544 17.744 -43.515 1.00 94.69 94 GLY A C 1
ATOM 730 O O . GLY A 1 94 ? -14.520 17.137 -43.198 1.00 94.69 94 GLY A O 1
ATOM 731 N N . GLU A 1 95 ? -15.776 19.005 -43.191 1.00 93.69 95 GLU A N 1
ATOM 732 C CA . GLU A 1 95 ? -14.802 19.850 -42.522 1.00 93.69 95 GLU A CA 1
ATOM 733 C C . GLU A 1 95 ? -15.412 20.542 -41.304 1.00 93.69 95 GLU A C 1
ATOM 735 O O . GLU A 1 95 ? -16.625 20.751 -41.229 1.00 93.69 95 GLU A O 1
ATOM 740 N N . SER A 1 96 ? -14.571 20.824 -40.315 1.00 92.50 96 SER A N 1
ATOM 741 C CA . SER A 1 96 ? -14.911 21.540 -39.089 1.00 92.50 96 SER A CA 1
ATOM 742 C C . SER A 1 96 ? -13.663 22.222 -38.522 1.00 92.50 96 SER A C 1
ATOM 744 O O . SER A 1 96 ? -12.572 22.092 -39.082 1.00 92.50 96 SER A O 1
ATOM 746 N N . THR A 1 97 ? -13.814 22.903 -37.388 1.00 93.19 97 THR A N 1
ATOM 747 C CA . THR A 1 97 ? -12.701 23.500 -36.645 1.00 93.19 97 THR A CA 1
ATOM 748 C C . THR A 1 97 ? -12.653 22.910 -35.244 1.00 93.19 97 THR A C 1
ATOM 750 O O . THR A 1 97 ? -13.656 22.930 -34.534 1.00 93.19 97 THR A O 1
ATOM 753 N N . VAL A 1 98 ? -11.482 22.426 -34.830 1.00 93.94 98 VAL A N 1
ATOM 754 C CA . VAL A 1 98 ? -11.229 21.915 -33.474 1.00 93.94 98 VAL A CA 1
ATOM 755 C C . VAL A 1 98 ? -9.914 22.505 -32.968 1.00 93.94 98 VAL A C 1
ATOM 757 O O . VAL A 1 98 ? -8.952 22.578 -33.726 1.00 93.94 98 VAL A O 1
ATOM 760 N N . ALA A 1 99 ? -9.874 22.988 -31.719 1.00 91.94 99 ALA A N 1
ATOM 761 C CA . ALA A 1 99 ? -8.722 23.700 -31.141 1.00 91.94 99 ALA A CA 1
ATOM 762 C C . ALA A 1 99 ? -8.169 24.853 -32.016 1.00 91.94 99 ALA A C 1
ATOM 764 O O . ALA A 1 99 ? -6.966 25.106 -32.053 1.00 91.94 99 ALA A O 1
ATOM 765 N N . GLY A 1 100 ? -9.037 25.542 -32.769 1.00 91.06 100 GLY A N 1
ATOM 766 C CA . GLY A 1 100 ? -8.623 26.605 -33.696 1.00 91.06 100 GLY A CA 1
ATOM 767 C C . GLY A 1 100 ? -7.824 26.111 -34.911 1.00 91.06 100 GLY A C 1
ATOM 768 O O . GLY A 1 100 ? -7.179 26.912 -35.583 1.00 91.06 100 GLY A O 1
ATOM 769 N N . ARG A 1 101 ? -7.838 24.804 -35.190 1.00 93.12 101 ARG A N 1
ATOM 770 C CA . ARG A 1 101 ? -7.219 24.176 -36.360 1.00 93.12 101 ARG A CA 1
ATOM 771 C C . ARG A 1 101 ? -8.286 23.629 -37.298 1.00 93.12 101 ARG A C 1
ATOM 773 O O . ARG A 1 101 ? -9.374 23.239 -36.869 1.00 93.12 101 ARG A O 1
ATOM 780 N N . ARG A 1 102 ? -7.940 23.569 -38.583 1.00 94.25 102 ARG A N 1
ATOM 781 C CA . ARG A 1 102 ? -8.731 22.875 -39.602 1.00 94.25 102 ARG A CA 1
ATOM 782 C C . ARG A 1 102 ? -8.810 21.389 -39.243 1.00 94.25 102 ARG A C 1
ATOM 784 O O . ARG A 1 102 ? -7.777 20.737 -39.122 1.00 94.25 102 ARG A O 1
ATOM 791 N N . ALA A 1 103 ? -10.026 20.880 -39.069 1.00 95.56 103 ALA A N 1
ATOM 792 C CA . ALA A 1 103 ? -10.296 19.526 -38.601 1.00 95.56 103 ALA A CA 1
ATOM 793 C C . ALA A 1 103 ? -11.256 18.807 -39.566 1.00 95.56 103 ALA A C 1
ATOM 795 O O . ALA A 1 103 ? -12.482 18.837 -39.370 1.00 95.56 103 ALA A O 1
ATOM 796 N N . PRO A 1 104 ? -10.737 18.189 -40.642 1.00 97.00 104 PRO A N 1
ATOM 797 C CA . PRO A 1 104 ? -11.544 17.352 -41.512 1.00 97.00 104 PRO A CA 1
ATOM 798 C C . PRO A 1 104 ? -12.070 16.147 -40.723 1.00 97.00 104 PRO A C 1
ATOM 800 O O . PRO A 1 104 ? -11.418 15.645 -39.804 1.00 97.00 104 PRO A O 1
ATOM 803 N N . TRP A 1 105 ? -13.275 15.692 -41.054 1.00 96.19 105 TRP A N 1
ATOM 804 C CA . TRP A 1 105 ? -13.944 14.612 -40.335 1.00 96.19 105 TRP A CA 1
ATOM 805 C C . TRP A 1 105 ? -14.486 13.536 -41.267 1.00 96.19 105 TRP A C 1
ATOM 807 O O . TRP A 1 105 ? -14.764 13.773 -42.444 1.00 96.19 105 TRP A O 1
ATOM 817 N N . LEU A 1 106 ? -14.633 12.336 -40.712 1.00 96.75 106 LEU A N 1
ATOM 818 C CA . LEU A 1 106 ? -15.187 11.150 -41.351 1.00 96.75 106 LEU A CA 1
ATOM 819 C C . LEU A 1 106 ? -16.268 10.552 -40.439 1.00 96.75 106 LEU A C 1
ATOM 821 O O . LEU A 1 106 ? -16.013 10.307 -39.264 1.00 96.75 106 LEU A O 1
ATOM 825 N N . ARG A 1 107 ? -17.467 10.313 -40.973 1.00 95.44 107 ARG A N 1
ATOM 826 C CA . ARG A 1 107 ? -18.572 9.602 -40.315 1.00 95.44 107 ARG A CA 1
ATOM 827 C C . ARG A 1 107 ? -18.872 8.324 -41.091 1.00 95.44 107 ARG A C 1
ATOM 829 O O . ARG A 1 107 ? -18.934 8.368 -42.317 1.00 95.44 107 ARG A O 1
ATOM 836 N N . PHE A 1 108 ? -19.027 7.200 -40.411 1.00 95.31 108 PHE A N 1
ATOM 837 C CA . PHE A 1 108 ? -19.289 5.897 -41.019 1.00 95.31 108 PHE A CA 1
ATOM 838 C C . PHE A 1 108 ? -19.991 4.979 -40.016 1.00 95.31 108 PHE A C 1
ATOM 840 O O . PHE A 1 108 ? -19.934 5.202 -38.815 1.00 95.31 108 PHE A O 1
ATOM 847 N N . ASP A 1 109 ? -20.651 3.944 -40.511 1.00 93.50 109 ASP A N 1
ATOM 848 C CA . ASP A 1 109 ? -21.242 2.879 -39.702 1.00 93.50 109 ASP A CA 1
ATOM 849 C C . ASP A 1 109 ? -20.210 1.760 -39.533 1.00 93.50 109 ASP A C 1
ATOM 851 O O . ASP A 1 109 ? -19.614 1.339 -40.523 1.00 93.50 109 ASP A O 1
ATOM 855 N N . TYR A 1 110 ? -19.979 1.302 -38.306 1.00 90.88 110 TYR A N 1
ATOM 856 C CA . TYR A 1 110 ? -19.120 0.170 -37.970 1.00 90.88 110 TYR A CA 1
ATOM 857 C C . TYR A 1 110 ? -19.944 -0.898 -37.257 1.00 90.88 110 TYR A C 1
ATOM 859 O O . TYR A 1 110 ? -20.319 -0.727 -36.095 1.00 90.88 110 TYR A O 1
ATOM 867 N N . ALA A 1 111 ? -20.232 -1.998 -37.954 1.00 89.81 111 ALA A N 1
ATOM 868 C CA . ALA A 1 111 ? -21.036 -3.108 -37.442 1.00 89.81 111 ALA A CA 1
ATOM 869 C C . ALA A 1 111 ? -22.366 -2.652 -36.794 1.00 89.81 111 ALA A C 1
ATOM 871 O O . ALA A 1 111 ? -22.760 -3.166 -35.748 1.00 89.81 111 ALA A O 1
ATOM 872 N N . GLY A 1 112 ? -23.046 -1.667 -37.397 1.00 86.44 112 GLY A N 1
ATOM 873 C CA . GLY A 1 112 ? -24.307 -1.110 -36.899 1.00 86.44 112 GLY A CA 1
ATOM 874 C C . GLY A 1 112 ? -24.163 0.012 -35.866 1.00 86.44 112 GLY A C 1
ATOM 875 O O . GLY A 1 112 ? -25.172 0.495 -35.360 1.00 86.44 112 GLY A O 1
ATOM 876 N N . THR A 1 113 ? -22.937 0.441 -35.547 1.00 87.19 113 THR A N 1
ATOM 877 C CA . THR A 1 113 ? -22.664 1.584 -34.662 1.00 87.19 113 THR A CA 1
ATOM 878 C C . THR A 1 113 ? -22.219 2.790 -35.482 1.00 87.19 113 THR A C 1
ATOM 880 O O . THR A 1 113 ? -21.269 2.690 -36.254 1.00 87.19 113 THR A O 1
ATOM 883 N N . ASP A 1 114 ? -22.866 3.942 -35.311 1.00 90.12 114 ASP A N 1
ATOM 884 C CA . ASP A 1 114 ? -22.426 5.193 -35.940 1.00 90.12 114 ASP A CA 1
ATOM 885 C C . ASP A 1 114 ? -21.101 5.661 -35.323 1.00 90.12 114 ASP A C 1
ATOM 887 O O . ASP A 1 114 ? -20.979 5.766 -34.107 1.00 90.12 114 ASP A O 1
ATOM 891 N N . VAL A 1 115 ? -20.089 5.920 -36.144 1.00 92.94 115 VAL A N 1
ATOM 892 C CA . VAL A 1 115 ? -18.762 6.359 -35.707 1.00 92.94 115 VAL A CA 1
ATOM 893 C C . VAL A 1 115 ? -18.415 7.653 -36.414 1.00 92.94 115 VAL A C 1
ATOM 895 O O . VAL A 1 115 ? -18.503 7.751 -37.639 1.00 92.94 115 VAL A O 1
ATOM 898 N N . ARG A 1 116 ? -17.953 8.648 -35.655 1.00 94.06 116 ARG A N 1
ATOM 899 C CA . ARG A 1 116 ? -17.464 9.915 -36.211 1.00 94.06 116 ARG A CA 1
ATOM 900 C C . ARG A 1 116 ? -16.072 10.235 -35.688 1.00 94.06 116 ARG A C 1
ATOM 902 O O . ARG A 1 116 ? -15.871 10.283 -34.480 1.00 94.06 116 ARG A O 1
ATOM 909 N N . GLN A 1 117 ? -15.138 10.472 -36.605 1.00 95.38 117 GLN A N 1
ATOM 910 C CA . GLN A 1 117 ? -13.732 10.792 -36.361 1.00 95.38 117 GLN A CA 1
ATOM 911 C C . GLN A 1 117 ? -13.415 12.199 -36.882 1.00 95.38 117 GLN A C 1
ATOM 913 O O . GLN A 1 117 ? -13.709 12.497 -38.037 1.00 95.38 117 GLN A O 1
ATOM 918 N N . HIS A 1 118 ? -12.797 13.045 -36.058 1.00 96.19 118 HIS A N 1
ATOM 919 C CA . HIS A 1 118 ? -12.193 14.317 -36.470 1.00 96.19 118 HIS A CA 1
ATOM 920 C C . HIS A 1 118 ? -10.676 14.199 -36.359 1.00 96.19 118 HIS A C 1
ATOM 922 O O . HIS A 1 118 ? -10.180 13.618 -35.393 1.00 96.19 118 HIS A O 1
ATOM 928 N N . TYR A 1 119 ? -9.948 14.751 -37.327 1.00 96.31 119 TYR A N 1
ATOM 929 C CA . TYR A 1 119 ? -8.490 14.671 -37.362 1.00 96.31 119 TYR A CA 1
ATOM 930 C C . TYR A 1 119 ? -7.894 16.057 -37.175 1.00 96.31 119 TYR A C 1
ATOM 932 O O . TYR A 1 119 ? -8.252 16.989 -37.889 1.00 96.31 119 TYR A O 1
ATOM 940 N N . VAL A 1 120 ? -6.971 16.180 -36.231 1.00 96.19 120 VAL A N 1
ATOM 941 C CA . VAL A 1 120 ? -6.169 17.385 -36.010 1.00 96.19 120 VAL A CA 1
ATOM 942 C C . VAL A 1 120 ? -4.707 16.975 -36.103 1.00 96.19 120 VAL A C 1
ATOM 944 O O . VAL A 1 120 ? -4.338 15.915 -35.602 1.00 96.19 120 VAL A O 1
ATOM 947 N N . VAL A 1 121 ? -3.879 17.782 -36.760 1.00 94.31 121 VAL A N 1
ATOM 948 C CA . VAL A 1 121 ? -2.433 17.551 -36.842 1.00 94.31 121 VAL A CA 1
ATOM 949 C C . VAL A 1 121 ? -1.720 18.798 -36.347 1.00 94.31 121 VAL A C 1
ATOM 951 O O . VAL A 1 121 ? -2.019 19.889 -36.824 1.00 94.31 121 VAL A O 1
ATOM 954 N N . GLU A 1 122 ? -0.800 18.626 -35.404 1.00 93.38 122 GLU A N 1
ATOM 955 C CA . GLU A 1 122 ? 0.036 19.694 -34.847 1.00 93.38 122 GLU A CA 1
ATOM 956 C C . GLU A 1 122 ? 1.419 19.114 -34.532 1.00 93.38 122 GLU A C 1
ATOM 958 O O . GLU A 1 122 ? 1.506 18.049 -33.926 1.00 93.38 122 GLU A O 1
ATOM 963 N N . ASP A 1 123 ? 2.497 19.782 -34.950 1.00 88.00 123 ASP A N 1
ATOM 964 C CA . ASP A 1 123 ? 3.885 19.425 -34.603 1.00 88.00 123 ASP A CA 1
ATOM 965 C C . ASP A 1 123 ? 4.250 17.935 -34.788 1.00 88.00 123 ASP A C 1
ATOM 967 O O . ASP A 1 123 ? 4.967 17.334 -33.986 1.00 88.00 123 ASP A O 1
ATOM 971 N N . GLY A 1 124 ? 3.742 17.313 -35.860 1.00 89.00 124 GLY A N 1
ATOM 972 C CA . GLY A 1 124 ? 3.979 15.896 -36.168 1.00 89.00 124 GLY A CA 1
ATOM 973 C C . GLY A 1 124 ? 3.154 14.907 -35.334 1.00 89.00 124 GLY A C 1
ATOM 974 O O . GLY A 1 124 ? 3.305 13.699 -35.507 1.00 89.00 124 GLY A O 1
ATOM 975 N N . LEU A 1 125 ? 2.260 15.388 -34.469 1.00 93.38 125 LEU A N 1
ATOM 976 C CA . LEU A 1 125 ? 1.280 14.588 -33.740 1.00 93.38 125 LEU A CA 1
ATOM 977 C C . LEU A 1 125 ? -0.073 14.624 -34.452 1.00 93.38 125 LEU A C 1
ATOM 979 O O . LEU A 1 125 ? -0.568 15.677 -34.850 1.00 93.38 125 LEU A O 1
ATOM 983 N N . ILE A 1 126 ? -0.677 13.451 -34.593 1.00 94.75 126 ILE A N 1
ATOM 984 C CA . ILE A 1 126 ? -1.988 13.232 -35.192 1.00 94.75 126 ILE A CA 1
ATOM 985 C C . ILE A 1 126 ? -2.966 12.904 -34.070 1.00 94.75 126 ILE A C 1
ATOM 987 O O . ILE A 1 126 ? -2.856 11.857 -33.432 1.00 94.75 126 ILE A O 1
ATOM 991 N N . TYR A 1 127 ? -3.963 13.756 -33.881 1.00 95.44 127 TYR A N 1
ATOM 992 C CA . TYR A 1 127 ? -5.054 13.560 -32.937 1.00 95.44 127 TYR A CA 1
ATOM 993 C C . TYR A 1 127 ? -6.285 13.078 -33.700 1.00 95.44 127 TYR A C 1
ATOM 995 O O . TYR A 1 127 ? -6.803 13.784 -34.566 1.00 95.44 127 TYR A O 1
ATOM 1003 N N . THR A 1 128 ? -6.764 11.878 -33.381 1.00 95.19 128 THR A N 1
ATOM 1004 C CA . THR A 1 128 ? -8.048 11.364 -33.873 1.00 95.19 128 THR A CA 1
ATOM 1005 C C . THR A 1 128 ? -9.066 11.419 -32.745 1.00 95.19 128 THR A C 1
ATOM 1007 O O . THR A 1 128 ? -8.967 10.681 -31.767 1.00 95.19 128 THR A O 1
ATOM 1010 N N . LEU A 1 129 ? -10.044 12.305 -32.897 1.00 95.19 129 LEU A N 1
ATOM 1011 C CA . LEU A 1 129 ? -11.131 12.546 -31.957 1.00 95.19 129 LEU A CA 1
ATOM 1012 C C . LEU A 1 129 ? -12.363 11.773 -32.413 1.00 95.19 129 LEU A C 1
ATOM 1014 O O . LEU A 1 129 ? -13.039 12.163 -33.370 1.00 95.19 129 LEU A O 1
ATOM 1018 N N . GLN A 1 130 ? -12.616 10.647 -31.762 1.00 93.62 130 GLN A N 1
ATOM 1019 C CA . GLN A 1 130 ? -13.598 9.666 -32.186 1.00 93.62 130 GLN A CA 1
ATOM 1020 C C . GLN A 1 130 ? -14.785 9.599 -31.231 1.00 93.62 130 GLN A C 1
ATOM 1022 O O . GLN A 1 130 ? -14.608 9.587 -30.023 1.00 93.62 130 GLN A O 1
ATOM 1027 N N . SER A 1 131 ? -15.987 9.468 -31.777 1.00 92.12 131 SER A N 1
ATOM 1028 C CA . SER A 1 131 ? -17.213 9.149 -31.037 1.00 92.12 131 SER A CA 1
ATOM 1029 C C . SER A 1 131 ? -17.810 7.834 -31.523 1.00 92.12 131 SER A C 1
ATOM 1031 O O . SER A 1 131 ? -17.672 7.494 -32.702 1.00 92.12 131 SER A O 1
ATOM 1033 N N . TYR A 1 132 ? -18.444 7.110 -30.601 1.00 87.00 132 TYR A N 1
ATOM 1034 C CA . TYR A 1 132 ? -19.169 5.863 -30.837 1.00 87.00 132 TYR A CA 1
ATOM 1035 C C . TYR A 1 132 ? -20.646 6.042 -30.460 1.00 87.00 132 TYR A C 1
ATOM 1037 O O . TYR A 1 132 ? -20.962 6.301 -29.295 1.00 87.00 132 TYR A O 1
ATOM 1045 N N . GLY A 1 133 ? -21.532 5.855 -31.435 1.00 82.94 133 GLY A N 1
ATOM 1046 C CA . GLY A 1 133 ? -22.964 6.128 -31.352 1.00 82.94 133 GLY A CA 1
ATOM 1047 C C . GLY A 1 133 ? -23.307 7.610 -31.542 1.00 82.94 133 GLY A C 1
ATOM 1048 O O . GLY A 1 133 ? -22.430 8.475 -31.574 1.00 82.94 133 GLY A O 1
ATOM 1049 N N . GLU A 1 134 ? -24.604 7.914 -31.644 1.00 77.06 134 GLU A N 1
ATOM 1050 C CA . GLU A 1 134 ? -25.063 9.301 -31.557 1.00 77.06 134 GLU A CA 1
ATOM 1051 C C . GLU A 1 134 ? -24.853 9.826 -30.132 1.00 77.06 134 GLU A C 1
ATOM 1053 O O . GLU A 1 134 ? -25.249 9.196 -29.151 1.00 77.06 134 GLU A O 1
ATOM 1058 N N . MET A 1 135 ? -24.193 10.978 -30.025 1.00 78.31 135 MET A N 1
ATOM 1059 C CA . MET A 1 135 ? -23.813 11.597 -28.760 1.00 78.31 135 MET A CA 1
ATOM 1060 C C . MET A 1 135 ? -24.326 13.035 -28.700 1.00 78.31 135 MET A C 1
ATOM 1062 O O . MET A 1 135 ? -23.857 13.884 -29.458 1.00 78.31 135 MET A O 1
ATOM 1066 N N . GLU A 1 136 ? -25.219 13.319 -27.752 1.00 80.06 136 GLU A N 1
ATOM 1067 C CA . GLU A 1 136 ? -25.723 14.676 -27.490 1.00 80.06 136 GLU A CA 1
ATOM 1068 C C . GLU A 1 136 ? -24.595 15.631 -27.053 1.00 80.06 136 GLU A C 1
ATOM 1070 O O . GLU A 1 136 ? -24.524 16.769 -27.512 1.00 80.06 136 GLU A O 1
ATOM 1075 N N . ASP A 1 137 ? -23.644 15.142 -26.247 1.00 82.06 137 ASP A N 1
ATOM 1076 C CA . ASP A 1 137 ? -22.533 15.936 -25.698 1.00 82.06 137 ASP A CA 1
ATOM 1077 C C . ASP A 1 137 ? -21.329 16.103 -26.650 1.00 82.06 137 ASP A C 1
ATOM 1079 O O . ASP A 1 137 ? -20.313 16.697 -26.271 1.00 82.06 137 ASP A O 1
ATOM 1083 N N . LEU A 1 138 ? -21.388 15.573 -27.881 1.00 84.06 138 LEU A N 1
ATOM 1084 C CA . LEU A 1 138 ? -20.232 15.522 -28.788 1.00 84.06 138 LEU A CA 1
ATOM 1085 C C . LEU A 1 138 ? -19.628 16.902 -29.063 1.00 84.06 138 LEU A C 1
ATOM 1087 O O . LEU A 1 138 ? -18.412 17.075 -28.979 1.00 84.06 138 LEU A O 1
ATOM 1091 N N . ASP A 1 139 ? -20.470 17.885 -29.373 1.00 86.69 139 ASP A N 1
ATOM 1092 C CA . ASP A 1 139 ? -20.014 19.237 -29.698 1.00 86.69 139 ASP A CA 1
ATOM 1093 C C . ASP A 1 139 ? -19.377 19.929 -28.488 1.00 86.69 139 ASP A C 1
ATOM 1095 O O . ASP A 1 139 ? -18.414 20.680 -28.646 1.00 86.69 139 ASP A O 1
ATOM 1099 N N . ALA A 1 140 ? -19.884 19.674 -27.278 1.00 87.62 140 ALA A N 1
ATOM 1100 C CA . ALA A 1 140 ? -19.310 20.213 -26.048 1.00 87.62 140 ALA A CA 1
ATOM 1101 C C . ALA A 1 140 ? -17.921 19.613 -25.780 1.00 87.62 140 ALA A C 1
ATOM 1103 O O . ALA A 1 140 ? -16.968 20.353 -25.527 1.00 87.62 140 ALA A O 1
ATOM 1104 N N . ILE A 1 141 ? -17.784 18.290 -25.924 1.00 89.06 141 ILE A N 1
ATOM 1105 C CA . ILE A 1 141 ? -16.503 17.589 -25.774 1.00 89.06 141 ILE A CA 1
ATOM 1106 C C . ILE A 1 141 ? -15.492 18.091 -26.815 1.00 89.06 141 ILE A C 1
ATOM 1108 O O . ILE A 1 141 ? -14.382 18.477 -26.449 1.00 89.06 141 ILE A O 1
ATOM 1112 N N . LEU A 1 142 ? -15.871 18.175 -28.095 1.00 91.00 142 LEU A N 1
ATOM 1113 C CA . LEU A 1 142 ? -14.987 18.671 -29.159 1.00 91.00 142 LEU A CA 1
ATOM 1114 C C . LEU A 1 142 ? -14.544 20.122 -28.929 1.00 91.00 142 LEU A C 1
ATOM 1116 O O . LEU A 1 142 ? -13.372 20.434 -29.132 1.00 91.00 142 LEU A O 1
ATOM 1120 N N . LYS A 1 143 ? -15.446 21.005 -28.476 1.00 92.00 143 LYS A N 1
ATOM 1121 C CA . LYS A 1 143 ? -15.116 22.409 -28.161 1.00 92.00 143 LYS A CA 1
ATOM 1122 C C . LYS A 1 143 ? -14.159 22.549 -26.981 1.00 92.00 143 LYS A C 1
ATOM 1124 O O . LYS A 1 143 ? -13.416 23.524 -26.929 1.00 92.00 143 LYS A O 1
ATOM 1129 N N . SER A 1 144 ? -14.181 21.602 -26.046 1.00 93.00 144 SER A N 1
ATOM 1130 C CA . SER A 1 144 ? -13.273 21.601 -24.897 1.00 93.00 144 SER A CA 1
ATOM 1131 C C . SER A 1 144 ? -11.858 21.119 -25.230 1.00 93.00 144 SER A C 1
ATOM 1133 O O . SER A 1 144 ? -10.933 21.365 -24.458 1.00 93.00 144 SER A O 1
ATOM 1135 N N . PHE A 1 145 ? -11.671 20.437 -26.367 1.00 95.50 145 PHE A N 1
ATOM 1136 C CA . PHE A 1 145 ? -10.351 19.989 -26.791 1.00 95.50 145 PHE A CA 1
ATOM 1137 C C . PHE A 1 145 ? -9.477 21.190 -27.166 1.00 95.50 145 PHE A C 1
ATOM 1139 O O . PHE A 1 145 ? -9.827 21.992 -28.036 1.00 95.50 145 PHE A O 1
ATOM 1146 N N . ALA A 1 146 ? -8.310 21.286 -26.539 1.00 95.12 146 ALA A N 1
ATOM 1147 C CA . ALA A 1 146 ? -7.324 22.318 -26.806 1.00 95.12 146 ALA A CA 1
ATOM 1148 C C . ALA A 1 146 ? -5.921 21.719 -26.892 1.00 95.12 146 ALA A C 1
ATOM 1150 O O . ALA A 1 146 ? -5.550 20.837 -26.118 1.00 95.12 146 ALA A O 1
ATOM 1151 N N . LEU A 1 147 ? -5.127 22.245 -27.820 1.00 94.81 147 LEU A N 1
ATOM 1152 C CA . LEU A 1 147 ? -3.711 21.924 -27.935 1.00 94.81 147 LEU A CA 1
ATOM 1153 C C . LEU A 1 147 ? -2.918 22.736 -26.907 1.00 94.81 147 LEU A C 1
ATOM 1155 O O . LEU A 1 147 ? -3.200 23.914 -26.674 1.00 94.81 147 LEU A O 1
ATOM 1159 N N . VAL A 1 148 ? -1.928 22.098 -26.295 1.00 92.06 148 VAL A N 1
ATOM 1160 C CA . VAL A 1 148 ? -0.958 22.721 -25.385 1.00 92.06 148 VAL A CA 1
ATOM 1161 C C . VAL A 1 148 ? 0.452 22.291 -25.799 1.00 92.06 148 VAL A C 1
ATOM 1163 O O . VAL A 1 148 ? 0.587 21.278 -26.485 1.00 92.06 148 VAL A O 1
ATOM 1166 N N . PRO A 1 149 ? 1.519 23.015 -25.411 1.00 91.00 149 PRO A N 1
ATOM 1167 C CA . PRO A 1 149 ? 2.878 22.629 -25.775 1.00 91.00 149 PRO A CA 1
ATOM 1168 C C . PRO A 1 149 ? 3.184 21.188 -25.358 1.00 91.00 149 PRO A C 1
ATOM 1170 O O . PRO A 1 149 ? 3.166 20.850 -24.173 1.00 91.00 149 PRO A O 1
ATOM 1173 N N . ALA A 1 150 ? 3.450 20.332 -26.341 1.00 90.69 150 ALA A N 1
ATOM 1174 C CA . ALA A 1 150 ? 3.793 18.944 -26.089 1.00 90.69 150 ALA A CA 1
ATOM 1175 C C . ALA A 1 150 ? 5.213 18.848 -25.509 1.00 90.69 150 ALA A C 1
ATOM 1177 O O . ALA A 1 150 ? 6.097 19.622 -25.874 1.00 90.69 150 ALA A O 1
ATOM 1178 N N . ASN A 1 151 ? 5.462 17.862 -24.648 1.00 90.62 151 ASN A N 1
ATOM 1179 C CA . ASN A 1 151 ? 6.750 17.651 -23.994 1.00 90.62 151 ASN A CA 1
ATOM 1180 C C . ASN A 1 151 ? 7.430 16.370 -24.524 1.00 90.62 151 ASN A C 1
ATOM 1182 O O . ASN A 1 151 ? 7.146 15.267 -24.036 1.00 90.62 151 ASN A O 1
ATOM 1186 N N . PRO A 1 152 ? 8.362 16.479 -25.496 1.00 89.44 152 PRO A N 1
ATOM 1187 C CA . PRO A 1 152 ? 9.033 15.321 -26.095 1.00 89.44 152 PRO A CA 1
ATOM 1188 C C . PRO A 1 152 ? 9.833 14.493 -25.087 1.00 89.44 152 PRO A C 1
ATOM 1190 O O . PRO A 1 152 ? 9.922 13.266 -25.211 1.00 89.44 152 PRO A O 1
ATOM 1193 N N . ARG A 1 153 ? 10.388 15.150 -24.057 1.00 89.94 153 ARG A N 1
ATOM 1194 C CA . ARG A 1 153 ? 11.100 14.471 -22.971 1.00 89.94 153 ARG A CA 1
ATOM 1195 C C . ARG A 1 153 ? 10.136 13.578 -22.196 1.00 89.94 153 ARG A C 1
ATOM 1197 O O . ARG A 1 153 ? 10.405 12.388 -22.067 1.00 89.94 153 ARG A O 1
ATOM 1204 N N . LEU A 1 154 ? 8.982 14.092 -21.764 1.00 86.81 154 LEU A N 1
ATOM 1205 C CA . LEU A 1 154 ? 7.974 13.276 -21.074 1.00 86.81 154 LEU A CA 1
ATOM 1206 C C . LEU A 1 154 ? 7.446 12.131 -21.949 1.00 86.81 154 LEU A C 1
ATOM 1208 O O . LEU A 1 154 ? 7.290 11.026 -21.432 1.00 86.81 154 LEU A O 1
ATOM 1212 N N . ARG A 1 155 ? 7.242 12.336 -23.261 1.00 87.44 155 ARG A N 1
ATOM 1213 C CA . ARG A 1 155 ? 6.864 11.238 -24.181 1.00 87.44 155 ARG A CA 1
ATOM 1214 C C . ARG A 1 155 ? 7.899 10.125 -24.186 1.00 87.44 155 ARG A C 1
ATOM 1216 O O . ARG A 1 155 ? 7.554 8.961 -24.007 1.00 87.44 155 ARG A O 1
ATOM 1223 N N . THR A 1 156 ? 9.172 10.488 -24.335 1.00 89.38 156 THR A N 1
ATOM 1224 C CA . THR A 1 156 ? 10.281 9.526 -24.331 1.00 89.38 156 THR A CA 1
ATOM 1225 C C . THR A 1 156 ? 10.317 8.737 -23.024 1.00 89.38 156 THR A C 1
ATOM 1227 O O . THR A 1 156 ? 10.422 7.510 -23.044 1.00 89.38 156 THR A O 1
ATOM 1230 N N . LEU A 1 157 ? 10.162 9.422 -21.886 1.00 90.94 157 LEU A N 1
ATOM 1231 C CA . LEU A 1 157 ? 10.132 8.781 -20.573 1.00 90.94 157 LEU A CA 1
ATOM 1232 C C . LEU A 1 157 ? 8.932 7.831 -20.415 1.00 90.94 157 LEU A C 1
ATOM 1234 O O . LEU A 1 157 ? 9.080 6.736 -19.869 1.00 90.94 157 LEU A O 1
ATOM 1238 N N . ARG A 1 158 ? 7.748 8.203 -20.918 1.00 85.62 158 ARG A N 1
ATOM 1239 C CA . ARG A 1 158 ? 6.555 7.341 -20.897 1.00 85.62 158 ARG A CA 1
ATOM 1240 C C . ARG A 1 158 ? 6.748 6.082 -21.744 1.00 85.62 158 ARG A C 1
ATOM 1242 O O . ARG A 1 158 ? 6.622 4.997 -21.184 1.00 85.62 158 ARG A O 1
ATOM 1249 N N . LYS A 1 159 ? 7.168 6.223 -23.009 1.00 86.69 159 LYS A N 1
ATOM 1250 C CA . LYS A 1 159 ? 7.425 5.094 -23.927 1.00 86.69 159 LYS A CA 1
ATOM 1251 C C . LYS A 1 159 ? 8.456 4.111 -23.356 1.00 86.69 159 LYS A C 1
ATOM 1253 O O . LYS A 1 159 ? 8.264 2.901 -23.398 1.00 86.69 159 LYS A O 1
ATOM 1258 N N . LEU A 1 160 ? 9.551 4.615 -22.777 1.00 92.12 160 LEU A N 1
ATOM 1259 C CA . LEU A 1 160 ? 10.576 3.753 -22.174 1.00 92.12 160 LEU A CA 1
ATOM 1260 C C . LEU A 1 160 ? 10.092 3.089 -20.882 1.00 92.12 160 LEU A C 1
ATOM 1262 O O . LEU A 1 160 ? 10.292 1.892 -20.707 1.00 92.12 160 LEU A O 1
ATOM 1266 N N . SER A 1 161 ? 9.431 3.830 -19.990 1.00 90.25 161 SER A N 1
ATOM 1267 C CA . SER A 1 161 ? 8.917 3.253 -18.739 1.00 90.25 161 SER A CA 1
ATOM 1268 C C . SER A 1 161 ? 7.788 2.240 -18.959 1.00 90.25 161 SER A C 1
ATOM 1270 O O . SER A 1 161 ? 7.632 1.332 -18.147 1.00 90.25 161 SER A O 1
ATOM 1272 N N . ALA A 1 162 ? 7.036 2.329 -20.062 1.00 87.19 162 ALA A N 1
ATOM 1273 C CA . ALA A 1 162 ? 6.029 1.334 -20.436 1.00 87.19 162 ALA A CA 1
ATOM 1274 C C . ALA A 1 162 ? 6.629 -0.057 -20.723 1.00 87.19 162 ALA A C 1
ATOM 1276 O O . ALA A 1 162 ? 5.941 -1.067 -20.572 1.00 87.19 162 ALA A O 1
ATOM 1277 N N . ARG A 1 163 ? 7.927 -0.130 -21.059 1.00 92.06 163 ARG A N 1
ATOM 1278 C CA . ARG A 1 163 ? 8.658 -1.394 -21.258 1.00 92.06 163 ARG A CA 1
ATOM 1279 C C . ARG A 1 163 ? 9.057 -2.078 -19.954 1.00 92.06 163 ARG A C 1
ATOM 1281 O O . ARG A 1 163 ? 9.493 -3.230 -19.985 1.00 92.06 163 ARG A O 1
ATOM 1288 N N . CYS A 1 164 ? 8.920 -1.412 -18.809 1.00 93.69 164 CYS A N 1
ATOM 1289 C CA . CYS A 1 164 ? 9.200 -2.029 -17.521 1.00 93.69 164 CYS A CA 1
ATOM 1290 C C . CYS A 1 164 ? 8.359 -3.303 -17.319 1.00 93.69 164 CYS A C 1
ATOM 1292 O O . CYS A 1 164 ? 7.168 -3.340 -17.628 1.00 93.69 164 CYS A O 1
ATOM 1294 N N . GLY A 1 165 ? 8.990 -4.367 -16.820 1.00 93.19 165 GLY A N 1
ATOM 1295 C CA . GLY A 1 165 ? 8.360 -5.668 -16.602 1.00 93.19 165 GLY A CA 1
ATOM 1296 C C . GLY A 1 165 ? 8.111 -6.495 -17.868 1.00 93.19 165 GLY A C 1
ATOM 1297 O O . GLY A 1 165 ? 7.576 -7.595 -17.751 1.00 93.19 165 GLY A O 1
ATOM 1298 N N . SER A 1 166 ? 8.496 -6.019 -19.059 1.00 93.44 166 SER A N 1
ATOM 1299 C CA . SER A 1 166 ? 8.327 -6.750 -20.334 1.00 93.44 166 SER A CA 1
ATOM 1300 C C . SER A 1 166 ? 9.193 -8.008 -20.457 1.00 93.44 166 SER A C 1
ATOM 1302 O O . SER A 1 166 ? 8.974 -8.833 -21.336 1.00 93.44 166 SER A O 1
ATOM 1304 N N . GLU A 1 167 ? 10.159 -8.191 -19.557 1.00 94.56 167 GLU A N 1
ATOM 1305 C CA . GLU A 1 167 ? 10.963 -9.409 -19.490 1.00 94.56 167 GLU A CA 1
ATOM 1306 C C . GLU A 1 167 ? 10.186 -10.619 -18.953 1.00 94.56 167 GLU A C 1
ATOM 1308 O O . GLU A 1 167 ? 10.619 -11.757 -19.136 1.00 94.56 167 GLU A O 1
ATOM 1313 N N . ILE A 1 168 ? 9.041 -10.418 -18.309 1.00 95.94 168 ILE A N 1
ATOM 1314 C CA . ILE A 1 168 ? 8.144 -11.521 -17.974 1.00 95.94 168 ILE A CA 1
ATOM 1315 C C . ILE A 1 168 ? 7.231 -11.789 -19.173 1.00 95.94 168 ILE A C 1
ATOM 1317 O O . ILE A 1 168 ? 6.590 -10.874 -19.688 1.00 95.94 168 ILE A O 1
ATOM 1321 N N . ASP A 1 169 ? 7.149 -13.052 -19.594 1.00 95.00 169 ASP A N 1
ATOM 1322 C CA . ASP A 1 169 ? 6.158 -13.514 -20.571 1.00 95.00 169 ASP A CA 1
ATOM 1323 C C . ASP A 1 169 ? 4.780 -13.583 -19.894 1.00 95.00 169 ASP A C 1
ATOM 1325 O O . ASP A 1 169 ? 4.389 -14.598 -19.309 1.00 95.00 169 ASP A O 1
ATOM 1329 N N . TRP A 1 170 ? 4.090 -12.443 -19.887 1.00 95.81 170 TRP A N 1
ATOM 1330 C CA . TRP A 1 170 ? 2.765 -12.297 -19.295 1.00 95.81 170 TRP A CA 1
ATOM 1331 C C . TRP A 1 170 ? 1.710 -13.007 -20.149 1.00 95.81 170 TRP A C 1
ATOM 1333 O O . TRP A 1 170 ? 1.540 -12.695 -21.327 1.00 95.81 170 TRP A O 1
ATOM 1343 N N . ALA A 1 171 ? 0.946 -13.911 -19.536 1.00 96.38 171 ALA A N 1
ATOM 1344 C CA . ALA A 1 171 ? -0.252 -14.471 -20.152 1.00 96.38 171 ALA A CA 1
ATOM 1345 C C . ALA A 1 171 ? -1.290 -13.370 -20.438 1.00 96.38 171 ALA A C 1
ATOM 1347 O O . ALA A 1 171 ? -1.417 -12.411 -19.669 1.00 96.38 171 ALA A O 1
ATOM 1348 N N . ARG A 1 172 ? -2.045 -13.520 -21.534 1.00 93.06 172 ARG A N 1
ATOM 1349 C CA . ARG A 1 172 ? -3.061 -12.543 -21.961 1.00 93.06 172 ARG A CA 1
ATOM 1350 C C . ARG A 1 172 ? -4.296 -12.563 -21.075 1.00 93.06 172 ARG A C 1
ATOM 1352 O O . ARG A 1 172 ? -4.902 -11.520 -20.866 1.00 93.06 172 ARG A O 1
ATOM 1359 N N . ASP A 1 173 ? -4.657 -13.734 -20.564 1.00 93.38 173 ASP A N 1
ATOM 1360 C CA . ASP A 1 173 ? -5.811 -13.956 -19.701 1.00 93.38 173 ASP A CA 1
ATOM 1361 C C . ASP A 1 173 ? -5.578 -15.141 -18.747 1.00 93.38 173 ASP A C 1
ATOM 1363 O O . ASP A 1 173 ? -4.522 -15.785 -18.743 1.00 93.38 173 ASP A O 1
ATOM 1367 N N . TRP A 1 174 ? -6.568 -15.402 -17.891 1.00 94.94 174 TRP A N 1
ATOM 1368 C CA . TRP A 1 174 ? -6.517 -16.494 -16.924 1.00 94.94 174 TRP A CA 1
ATOM 1369 C C . TRP A 1 174 ? -6.506 -17.882 -17.576 1.00 94.94 174 TRP A C 1
ATOM 1371 O O . TRP A 1 174 ? -5.821 -18.774 -17.077 1.00 94.94 174 TRP A O 1
ATOM 1381 N N . GLU A 1 175 ? -7.225 -18.084 -18.680 1.00 95.56 175 GLU A N 1
ATOM 1382 C CA . GLU A 1 175 ? -7.310 -19.392 -19.337 1.00 95.56 175 GLU A CA 1
ATOM 1383 C C . GLU A 1 175 ? -5.944 -19.803 -19.899 1.00 95.56 175 GLU A C 1
ATOM 1385 O O . GLU A 1 175 ? -5.461 -20.917 -19.661 1.00 95.56 175 GLU A O 1
ATOM 1390 N N . GLU A 1 176 ? -5.271 -18.867 -20.566 1.00 97.25 176 GLU A N 1
ATOM 1391 C CA . GLU A 1 176 ? -3.905 -19.034 -21.035 1.00 97.25 176 GLU A CA 1
ATOM 1392 C C . GLU A 1 176 ? -2.928 -19.255 -19.873 1.00 97.25 176 GLU A C 1
ATOM 1394 O O . GLU A 1 176 ? -2.109 -20.179 -19.933 1.00 97.25 176 GLU A O 1
ATOM 1399 N N . ALA A 1 177 ? -3.024 -18.453 -18.807 1.00 97.62 177 ALA A N 1
ATOM 1400 C CA . ALA A 1 177 ? -2.156 -18.583 -17.640 1.00 97.62 177 ALA A CA 1
ATOM 1401 C C . ALA A 1 177 ? -2.285 -19.971 -16.989 1.00 97.62 177 ALA A C 1
ATOM 1403 O O . ALA A 1 177 ? -1.279 -20.654 -16.779 1.00 97.62 177 ALA A O 1
ATOM 1404 N N . ALA A 1 178 ? -3.517 -20.423 -16.742 1.00 97.44 178 ALA A N 1
ATOM 1405 C CA . ALA A 1 178 ? -3.812 -21.724 -16.153 1.00 97.44 178 ALA A CA 1
ATOM 1406 C C . ALA A 1 178 ? -3.330 -22.875 -17.048 1.00 97.44 178 ALA A C 1
ATOM 1408 O O . ALA A 1 178 ? -2.710 -23.824 -16.565 1.00 97.44 178 ALA A O 1
ATOM 1409 N N . LYS A 1 179 ? -3.542 -22.787 -18.368 1.00 98.19 179 LYS A N 1
ATOM 1410 C CA . LYS A 1 179 ? -3.055 -23.794 -19.323 1.00 98.19 179 LYS A CA 1
ATOM 1411 C C . LYS A 1 179 ? -1.528 -23.909 -19.301 1.00 98.19 179 LYS A C 1
ATOM 1413 O O . LYS A 1 179 ? -1.005 -25.022 -19.196 1.00 98.19 179 LYS A O 1
ATOM 1418 N N . ARG A 1 180 ? -0.812 -22.778 -19.360 1.00 98.12 180 ARG A N 1
ATOM 1419 C CA . ARG A 1 180 ? 0.661 -22.733 -19.277 1.00 98.12 180 ARG A CA 1
ATOM 1420 C C . ARG A 1 180 ? 1.157 -23.284 -17.933 1.00 98.12 180 ARG A C 1
ATOM 1422 O O . ARG A 1 180 ? 2.130 -24.040 -17.900 1.00 98.12 180 ARG A O 1
ATOM 1429 N N . ALA A 1 181 ? 0.471 -22.961 -16.838 1.00 97.75 181 ALA A N 1
ATOM 1430 C CA . ALA A 1 181 ? 0.803 -23.420 -15.491 1.00 97.75 181 ALA A CA 1
ATOM 1431 C C . ALA A 1 181 ? 0.667 -24.944 -15.341 1.00 97.75 181 ALA A C 1
ATOM 1433 O O . ALA A 1 181 ? 1.604 -25.587 -14.867 1.00 97.75 181 ALA A O 1
ATOM 1434 N N . ARG A 1 182 ? -0.423 -25.553 -15.843 1.00 98.06 182 ARG A N 1
ATOM 1435 C CA . ARG A 1 182 ? -0.580 -27.024 -15.860 1.00 98.06 182 ARG A CA 1
ATOM 1436 C C . ARG A 1 182 ? 0.519 -27.707 -16.665 1.00 98.06 182 ARG A C 1
ATOM 1438 O O . ARG A 1 182 ? 1.126 -28.660 -16.185 1.00 98.06 182 ARG A O 1
ATOM 1445 N N . ALA A 1 183 ? 0.798 -27.202 -17.868 1.00 97.50 183 ALA A N 1
ATOM 1446 C CA . ALA A 1 183 ? 1.800 -27.788 -18.758 1.00 97.50 183 ALA A CA 1
ATOM 1447 C C . ALA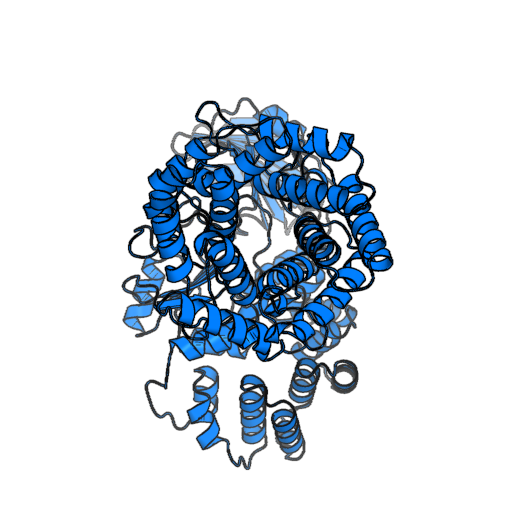 A 1 183 ? 3.214 -27.753 -18.155 1.00 97.50 183 ALA A C 1
ATOM 1449 O O . ALA A 1 183 ? 3.980 -28.702 -18.304 1.00 97.50 183 ALA A O 1
ATOM 1450 N N . SER A 1 184 ? 3.549 -26.672 -17.446 1.00 94.69 184 SER A N 1
ATOM 1451 C CA . SER A 1 184 ? 4.868 -26.473 -16.836 1.00 94.69 184 SER A CA 1
ATOM 1452 C C . SER A 1 184 ? 4.971 -26.938 -15.379 1.00 94.69 184 SER A C 1
ATOM 1454 O O . SER A 1 184 ? 6.064 -26.895 -14.818 1.00 94.69 184 SER A O 1
ATOM 1456 N N . LYS A 1 185 ? 3.868 -27.400 -14.767 1.00 94.06 185 LYS A N 1
ATOM 1457 C CA . LYS A 1 185 ? 3.765 -27.738 -13.333 1.00 94.06 185 LYS A CA 1
ATOM 1458 C C . LYS A 1 185 ? 4.216 -26.582 -12.426 1.00 94.06 185 LYS A C 1
ATOM 1460 O O . LYS A 1 185 ? 4.959 -26.778 -11.465 1.00 94.06 185 LYS A O 1
ATOM 1465 N N . ARG A 1 186 ? 3.789 -25.366 -12.768 1.00 94.69 186 ARG A N 1
ATOM 1466 C CA . ARG A 1 186 ? 4.110 -24.119 -12.055 1.00 94.69 186 ARG A CA 1
ATOM 1467 C C . ARG A 1 186 ? 2.844 -23.482 -11.495 1.00 94.69 186 ARG A C 1
ATOM 1469 O O . ARG A 1 186 ? 1.748 -23.753 -11.974 1.00 94.69 186 ARG A O 1
ATOM 1476 N N . LEU A 1 187 ? 3.011 -22.610 -10.504 1.00 96.75 187 LEU A N 1
ATOM 1477 C CA . LEU A 1 187 ? 1.941 -21.723 -10.044 1.00 96.75 187 LEU A CA 1
ATOM 1478 C C . LEU A 1 187 ? 1.782 -20.537 -11.002 1.00 96.75 187 LEU A C 1
ATOM 1480 O O . LEU A 1 187 ? 2.710 -20.182 -11.734 1.00 96.75 187 LEU A O 1
ATOM 1484 N N . VAL A 1 188 ? 0.627 -19.884 -10.953 1.00 97.94 188 VAL A N 1
ATOM 1485 C CA . VAL A 1 188 ? 0.409 -18.579 -11.578 1.00 97.94 188 VAL A CA 1
ATOM 1486 C C . VAL A 1 188 ? 0.682 -17.490 -10.540 1.00 97.94 188 VAL A C 1
ATOM 1488 O O . VAL A 1 188 ? 0.106 -17.508 -9.453 1.00 97.94 188 VAL A O 1
ATOM 1491 N N . LEU A 1 189 ? 1.551 -16.534 -10.872 1.00 97.69 189 LEU A N 1
ATOM 1492 C CA . LEU A 1 189 ? 1.694 -15.285 -10.126 1.00 97.69 189 LEU A CA 1
ATOM 1493 C C . LEU A 1 189 ? 0.781 -14.241 -10.768 1.00 97.69 189 LEU A C 1
ATOM 1495 O O . LEU A 1 189 ? 1.099 -13.701 -11.832 1.00 97.69 189 LEU A O 1
ATOM 1499 N N . VAL A 1 190 ? -0.354 -13.972 -10.127 1.00 96.69 190 VAL A N 1
ATOM 1500 C CA . VAL A 1 190 ? -1.305 -12.953 -10.572 1.00 96.69 190 VAL A CA 1
ATOM 1501 C C . VAL A 1 190 ? -0.964 -11.631 -9.898 1.00 96.69 190 VAL A C 1
ATOM 1503 O O . VAL A 1 190 ? -0.985 -11.510 -8.676 1.00 96.69 190 VAL A O 1
ATOM 1506 N N . VAL A 1 191 ? -0.650 -10.630 -10.709 1.00 95.44 191 VAL A N 1
ATOM 1507 C CA . VAL A 1 191 ? -0.367 -9.261 -10.286 1.00 95.44 191 VAL A CA 1
ATOM 1508 C C . VAL A 1 191 ? -1.600 -8.422 -10.564 1.00 95.44 191 VAL A C 1
ATOM 1510 O O . VAL A 1 191 ? -2.018 -8.291 -11.718 1.00 95.44 191 VAL A O 1
ATOM 1513 N N . VAL A 1 192 ? -2.170 -7.855 -9.507 1.00 91.81 192 VAL A N 1
ATOM 1514 C CA . VAL A 1 192 ? -3.350 -6.998 -9.576 1.00 91.81 192 VAL A CA 1
ATOM 1515 C C . VAL A 1 192 ? -2.947 -5.588 -9.178 1.00 91.81 192 VAL A C 1
ATOM 1517 O O . VAL A 1 192 ? -2.418 -5.377 -8.093 1.00 91.81 192 VAL A O 1
ATOM 1520 N N . GLU A 1 193 ? -3.213 -4.625 -10.053 1.00 86.31 193 GLU A N 1
ATOM 1521 C CA . GLU A 1 193 ? -3.115 -3.191 -9.771 1.00 86.31 193 GLU A CA 1
ATOM 1522 C C . GLU A 1 193 ? -4.362 -2.533 -10.356 1.00 86.31 193 GLU A C 1
ATOM 1524 O O . GLU A 1 193 ? -4.347 -2.042 -11.486 1.00 86.31 193 GLU A O 1
ATOM 1529 N N . ASN A 1 194 ? -5.472 -2.606 -9.616 1.00 81.81 194 ASN A N 1
ATOM 1530 C CA . ASN A 1 194 ? -6.751 -2.079 -10.070 1.00 81.81 194 ASN A CA 1
ATOM 1531 C C . ASN A 1 194 ? -7.202 -0.901 -9.214 1.00 81.81 194 ASN A C 1
ATOM 1533 O O . ASN A 1 194 ? -7.749 -1.059 -8.124 1.00 81.81 194 ASN A O 1
ATOM 1537 N N . TYR A 1 195 ? -7.015 0.288 -9.763 1.00 73.62 195 TYR A N 1
ATOM 1538 C CA . TYR A 1 195 ? -7.458 1.541 -9.179 1.00 73.62 195 TYR A CA 1
ATOM 1539 C C . TYR A 1 195 ? -8.363 2.234 -10.201 1.00 73.62 195 TYR A C 1
ATOM 1541 O O . TYR A 1 195 ? -8.072 3.330 -10.629 1.00 73.62 195 TYR A O 1
ATOM 1549 N N . TRP A 1 196 ? -9.421 1.575 -10.681 1.00 55.78 196 TRP A N 1
ATOM 1550 C CA . TRP A 1 196 ? -10.244 2.027 -11.822 1.00 55.78 196 TRP A CA 1
ATOM 1551 C C . TRP A 1 196 ? -10.800 3.458 -11.703 1.00 55.78 196 TRP A C 1
ATOM 1553 O O . TRP A 1 196 ? -11.013 4.123 -12.712 1.00 55.78 196 TRP A O 1
ATOM 1563 N N . SER A 1 197 ? -11.004 3.962 -10.486 1.00 53.34 197 SER A N 1
ATOM 1564 C CA . SER A 1 197 ? -11.401 5.350 -10.239 1.00 53.34 197 SER A CA 1
ATOM 1565 C C . SER A 1 197 ? -10.229 6.336 -10.339 1.00 53.34 197 SER A C 1
ATOM 1567 O O . SER A 1 197 ? -10.408 7.535 -10.348 1.00 53.34 197 SER A O 1
ATOM 1569 N N . PHE A 1 198 ? -8.998 5.881 -10.432 1.00 57.97 198 PHE A N 1
ATOM 1570 C CA . PHE A 1 198 ? -7.833 6.567 -9.908 1.00 57.97 198 PHE A CA 1
ATOM 1571 C C . PHE A 1 198 ? -6.672 6.449 -10.918 1.00 57.97 198 PHE A C 1
ATOM 1573 O O . PHE A 1 198 ? -6.299 5.342 -11.297 1.00 57.97 198 PHE A O 1
ATOM 1580 N N . ARG A 1 199 ? -6.040 7.552 -11.361 1.00 59.06 199 ARG A N 1
ATOM 1581 C CA . ARG A 1 199 ? -4.884 7.473 -12.283 1.00 59.06 199 ARG A CA 1
ATOM 1582 C C . ARG A 1 199 ? -3.596 7.139 -11.516 1.00 59.06 199 ARG A C 1
ATOM 1584 O O . ARG A 1 199 ? -2.665 7.934 -11.442 1.00 59.06 199 ARG A O 1
ATOM 1591 N N . VAL A 1 200 ? -3.535 5.943 -10.927 1.00 64.94 200 VAL A N 1
ATOM 1592 C CA . VAL A 1 200 ? -2.301 5.395 -10.341 1.00 64.94 200 VAL A CA 1
ATOM 1593 C C . VAL A 1 200 ? -1.539 4.641 -11.434 1.00 64.94 200 VAL A C 1
ATOM 1595 O O . VAL A 1 200 ? -2.033 3.612 -11.902 1.00 64.94 200 VAL A O 1
ATOM 1598 N N . PRO A 1 201 ? -0.335 5.083 -11.843 1.00 69.12 201 PRO A N 1
ATOM 1599 C CA . PRO A 1 201 ? 0.502 4.287 -12.730 1.00 69.12 201 PRO A CA 1
ATOM 1600 C C . PRO A 1 201 ? 0.848 2.941 -12.075 1.00 69.12 201 PRO A C 1
ATOM 1602 O O . PRO A 1 201 ? 1.178 2.923 -10.884 1.00 69.12 201 PRO A O 1
ATOM 1605 N N . PRO A 1 202 ? 0.825 1.823 -12.824 1.00 78.00 202 PRO A N 1
ATOM 1606 C CA . PRO A 1 202 ? 1.216 0.529 -12.282 1.00 78.00 202 PRO A CA 1
ATOM 1607 C C . PRO A 1 202 ? 2.685 0.576 -11.845 1.00 78.00 202 PRO A C 1
ATOM 1609 O O . PRO A 1 202 ? 3.568 0.945 -12.623 1.00 78.00 202 PRO A O 1
ATOM 1612 N N . ARG A 1 203 ? 2.947 0.199 -10.596 1.00 83.25 203 ARG A N 1
ATOM 1613 C CA . ARG A 1 203 ? 4.269 0.215 -9.963 1.00 83.25 203 ARG A CA 1
ATOM 1614 C C . ARG A 1 203 ? 4.974 -1.115 -10.118 1.00 83.25 203 ARG A C 1
ATOM 1616 O O . ARG A 1 203 ? 6.173 -1.123 -10.388 1.00 83.25 203 ARG A O 1
ATOM 1623 N N . ALA A 1 204 ? 4.244 -2.222 -9.994 1.00 90.00 204 ALA A N 1
ATOM 1624 C CA . ALA A 1 204 ? 4.833 -3.556 -9.999 1.00 90.00 204 ALA A CA 1
ATOM 1625 C C . ALA A 1 204 ? 5.760 -3.819 -11.210 1.00 90.00 204 ALA A C 1
ATOM 1627 O O . ALA A 1 204 ? 6.859 -4.344 -11.003 1.00 90.00 204 ALA A O 1
ATOM 1628 N N . PRO A 1 205 ? 5.407 -3.408 -12.453 1.00 91.62 205 PRO A N 1
ATOM 1629 C CA . PRO A 1 205 ? 6.278 -3.583 -13.612 1.00 91.62 205 PRO A CA 1
ATOM 1630 C C . PRO A 1 205 ? 7.603 -2.836 -13.496 1.00 91.62 205 PRO A C 1
ATOM 1632 O O . PRO A 1 205 ? 8.602 -3.345 -13.981 1.00 91.62 205 PRO A O 1
ATOM 1635 N N . ALA A 1 206 ? 7.617 -1.653 -12.872 1.00 89.75 206 ALA A N 1
ATOM 1636 C CA . ALA A 1 206 ? 8.803 -0.813 -12.701 1.00 89.75 206 ALA A CA 1
ATOM 1637 C C . ALA A 1 206 ? 9.598 -1.128 -11.419 1.00 89.75 206 ALA A C 1
ATOM 1639 O O . ALA A 1 206 ? 10.767 -0.756 -11.330 1.00 89.75 206 ALA A O 1
ATOM 1640 N N . THR A 1 207 ? 8.997 -1.822 -10.446 1.00 89.69 207 THR A N 1
ATOM 1641 C CA . THR A 1 207 ? 9.643 -2.234 -9.191 1.00 89.69 207 THR A CA 1
ATOM 1642 C C . THR A 1 207 ? 10.129 -3.686 -9.253 1.00 89.69 207 THR A C 1
ATOM 1644 O O . THR A 1 207 ? 11.229 -3.953 -9.736 1.00 89.69 207 THR A O 1
ATOM 1647 N N . ALA A 1 208 ? 9.318 -4.630 -8.765 1.00 92.25 208 ALA A N 1
ATOM 1648 C CA . ALA A 1 208 ? 9.641 -6.042 -8.602 1.00 92.25 208 ALA A CA 1
ATOM 1649 C C . ALA A 1 208 ? 10.068 -6.677 -9.925 1.00 92.25 208 ALA A C 1
ATOM 1651 O O . ALA A 1 208 ? 11.065 -7.387 -9.972 1.00 92.25 208 ALA A O 1
ATOM 1652 N N . PHE A 1 209 ? 9.373 -6.361 -11.018 1.00 94.69 209 PHE A N 1
ATOM 1653 C CA . PHE A 1 209 ? 9.644 -6.971 -12.322 1.00 94.69 209 PHE A CA 1
ATOM 1654 C C . PHE A 1 209 ? 10.741 -6.257 -13.128 1.00 94.69 209 PHE A C 1
ATOM 1656 O O . PHE A 1 209 ? 10.913 -6.537 -14.312 1.00 94.69 209 PHE A O 1
ATOM 1663 N N . MET A 1 210 ? 11.520 -5.389 -12.471 1.00 95.19 210 MET A N 1
ATOM 1664 C CA . MET A 1 210 ? 12.817 -4.898 -12.953 1.00 95.19 210 MET A CA 1
ATOM 1665 C C . MET A 1 210 ? 13.991 -5.392 -12.103 1.00 95.19 210 MET A C 1
ATOM 1667 O O . MET A 1 210 ? 15.141 -5.125 -12.446 1.00 95.19 210 MET A O 1
ATOM 1671 N N . ASP A 1 211 ? 13.741 -6.100 -11.001 1.00 94.88 211 ASP A N 1
ATOM 1672 C CA . ASP A 1 211 ? 14.802 -6.694 -10.194 1.00 94.88 211 ASP A CA 1
ATOM 1673 C C . ASP A 1 211 ? 15.295 -8.000 -10.850 1.00 94.88 211 ASP A C 1
ATOM 1675 O O . ASP A 1 211 ? 14.469 -8.847 -11.202 1.00 94.88 211 ASP A O 1
ATOM 1679 N N . PRO A 1 212 ? 16.609 -8.169 -11.099 1.00 94.81 212 PRO A N 1
ATOM 1680 C CA . PRO A 1 212 ? 17.130 -9.363 -11.767 1.00 94.81 212 PRO A CA 1
ATOM 1681 C C . PRO A 1 212 ? 16.785 -10.678 -11.055 1.00 94.81 212 PRO A C 1
ATOM 1683 O O . PRO A 1 212 ? 16.442 -11.653 -11.725 1.00 94.81 212 PRO A O 1
ATOM 1686 N N . ASP A 1 213 ? 16.826 -10.699 -9.719 1.00 95.44 213 ASP A N 1
ATOM 1687 C CA . ASP A 1 213 ? 16.596 -11.914 -8.934 1.00 95.44 213 ASP A CA 1
ATOM 1688 C C . ASP A 1 213 ? 15.116 -12.313 -8.980 1.00 95.44 213 ASP A C 1
ATOM 1690 O O . ASP A 1 213 ? 14.787 -13.483 -9.189 1.00 95.44 213 ASP A O 1
ATOM 1694 N N . VAL A 1 214 ? 14.215 -11.333 -8.859 1.00 96.69 214 VAL A N 1
ATOM 1695 C CA . VAL A 1 214 ? 12.765 -11.562 -8.957 1.00 96.69 214 VAL A CA 1
ATOM 1696 C C . VAL A 1 214 ? 12.369 -11.989 -10.369 1.00 96.69 214 VAL A C 1
ATOM 1698 O O . VAL A 1 214 ? 11.580 -12.919 -10.529 1.00 96.69 214 VAL A O 1
ATOM 1701 N N . VAL A 1 215 ? 12.919 -11.355 -11.409 1.00 97.25 215 VAL A N 1
ATOM 1702 C CA . VAL A 1 215 ? 12.610 -11.724 -12.799 1.00 97.25 215 VAL A CA 1
ATOM 1703 C C . VAL A 1 215 ? 13.065 -13.145 -13.117 1.00 97.25 215 VAL A C 1
ATOM 1705 O O . VAL A 1 215 ? 12.301 -13.902 -13.722 1.00 97.25 215 VAL A O 1
ATOM 1708 N N . ALA A 1 216 ? 14.263 -13.535 -12.673 1.00 96.75 216 ALA A N 1
ATOM 1709 C CA . ALA A 1 216 ? 14.736 -14.908 -12.805 1.00 96.75 216 ALA A CA 1
ATOM 1710 C C . ALA A 1 216 ? 13.808 -15.890 -12.069 1.00 96.75 216 ALA A C 1
ATOM 1712 O O . ALA A 1 216 ? 13.350 -16.862 -12.668 1.00 96.75 216 ALA A O 1
ATOM 1713 N N . LEU A 1 217 ? 13.441 -15.582 -10.821 1.00 96.25 217 LEU A N 1
ATOM 1714 C CA . LEU A 1 217 ? 12.536 -16.409 -10.021 1.00 96.25 217 LEU A CA 1
ATOM 1715 C C . LEU A 1 217 ? 11.183 -16.632 -10.697 1.00 96.25 217 LEU A C 1
ATOM 1717 O O . LEU A 1 217 ? 10.711 -17.768 -10.784 1.00 96.25 217 LEU A O 1
ATOM 1721 N N . VAL A 1 218 ? 10.569 -15.564 -11.208 1.00 96.56 218 VAL A N 1
ATOM 1722 C CA . VAL A 1 218 ? 9.277 -15.645 -11.898 1.00 96.56 218 VAL A CA 1
ATOM 1723 C C . VAL A 1 218 ? 9.387 -16.501 -13.155 1.00 96.56 218 VAL A C 1
ATOM 1725 O O . VAL A 1 218 ? 8.583 -17.413 -13.325 1.00 96.56 218 VAL A O 1
ATOM 1728 N N . ARG A 1 219 ? 10.407 -16.285 -13.994 1.00 96.06 219 ARG A N 1
ATOM 1729 C CA . ARG A 1 219 ? 10.617 -17.065 -15.228 1.00 96.06 219 ARG A CA 1
ATOM 1730 C C . ARG A 1 219 ? 10.843 -18.555 -14.971 1.00 96.06 219 ARG A C 1
ATOM 1732 O O . ARG A 1 219 ? 10.397 -19.387 -15.763 1.00 96.06 219 ARG A O 1
ATOM 1739 N N . GLU A 1 220 ? 11.523 -18.901 -13.883 1.00 94.69 220 GLU A N 1
ATOM 1740 C CA . GLU A 1 220 ? 11.847 -20.291 -13.554 1.00 94.69 220 GLU A CA 1
ATOM 1741 C C . GLU A 1 220 ? 10.690 -21.034 -12.875 1.00 94.69 220 GLU A C 1
ATOM 1743 O O . GLU A 1 220 ? 10.546 -22.249 -13.043 1.00 94.69 220 GLU A O 1
ATOM 1748 N N . ARG A 1 221 ? 9.872 -20.336 -12.077 1.00 95.06 221 ARG A N 1
ATOM 1749 C CA . ARG A 1 221 ? 8.961 -20.988 -11.118 1.00 95.06 221 ARG A CA 1
ATOM 1750 C C . ARG A 1 221 ? 7.492 -20.629 -11.266 1.00 95.06 221 ARG A C 1
ATOM 1752 O O . ARG A 1 221 ? 6.661 -21.327 -10.687 1.00 95.06 221 ARG A O 1
ATOM 1759 N N . PHE A 1 222 ? 7.165 -19.612 -12.055 1.00 97.50 222 PHE A N 1
ATOM 1760 C CA . PHE A 1 222 ? 5.803 -19.113 -12.191 1.00 97.50 222 PHE A CA 1
ATOM 1761 C C . PHE A 1 222 ? 5.409 -18.901 -13.654 1.00 97.50 222 PHE A C 1
ATOM 1763 O O . PHE A 1 222 ? 6.243 -18.783 -14.551 1.00 97.50 222 PHE A O 1
ATOM 1770 N N . VAL A 1 223 ? 4.102 -18.843 -13.883 1.00 98.19 223 VAL A N 1
ATOM 1771 C CA . VAL A 1 223 ? 3.508 -18.196 -15.054 1.00 98.19 223 VAL A CA 1
ATOM 1772 C C . VAL A 1 223 ? 2.996 -16.834 -14.602 1.00 98.19 223 VAL A C 1
ATOM 1774 O O . VAL A 1 223 ? 2.236 -16.752 -13.640 1.00 98.19 223 VAL A O 1
ATOM 1777 N N . GLY A 1 224 ? 3.430 -15.756 -15.251 1.00 97.25 224 GLY A N 1
ATOM 1778 C CA . GLY A 1 224 ? 2.982 -14.409 -14.904 1.00 97.25 224 GLY A CA 1
ATOM 1779 C C . GLY A 1 224 ? 1.619 -14.091 -15.516 1.00 97.25 224 GLY A C 1
ATOM 1780 O O . GLY A 1 224 ? 1.414 -14.306 -16.709 1.00 97.25 224 GLY A O 1
ATOM 1781 N N . LEU A 1 225 ? 0.718 -13.494 -14.736 1.00 96.75 225 LEU A N 1
ATOM 1782 C CA . LEU A 1 225 ? -0.502 -12.854 -15.232 1.00 96.75 225 LEU A CA 1
ATOM 1783 C C . LEU A 1 225 ? -0.620 -11.451 -14.631 1.00 96.75 225 LEU A C 1
ATOM 1785 O O . LEU A 1 225 ? -0.623 -11.301 -13.414 1.00 96.75 225 LEU A O 1
ATOM 1789 N N . ARG A 1 226 ? -0.763 -10.418 -15.465 1.00 93.38 226 ARG A N 1
ATOM 1790 C CA . ARG A 1 226 ? -1.160 -9.077 -15.009 1.00 93.38 226 ARG A CA 1
ATOM 1791 C C . ARG A 1 226 ? -2.638 -8.895 -15.278 1.00 93.38 226 ARG A C 1
ATOM 1793 O O . ARG A 1 226 ? -3.018 -8.704 -16.429 1.00 93.38 226 ARG A O 1
ATOM 1800 N N . TRP A 1 227 ? -3.454 -8.930 -14.234 1.00 89.44 227 TRP A N 1
ATOM 1801 C CA . TRP A 1 227 ? -4.874 -8.653 -14.387 1.00 89.44 227 TRP A CA 1
ATOM 1802 C C . TRP A 1 227 ? -5.125 -7.142 -14.349 1.00 89.44 227 TRP A C 1
ATOM 1804 O O . TRP A 1 227 ? -4.627 -6.435 -13.470 1.00 89.44 227 TRP A O 1
ATOM 1814 N N . LYS A 1 228 ? -5.883 -6.647 -15.329 1.00 77.31 228 LYS A N 1
ATOM 1815 C CA . LYS A 1 228 ? -6.235 -5.235 -15.503 1.00 77.31 228 LYS A CA 1
ATOM 1816 C C . LYS A 1 228 ? -7.744 -5.098 -15.675 1.00 77.31 228 LYS A C 1
ATOM 1818 O O . LYS A 1 228 ? -8.403 -6.006 -16.181 1.00 77.31 228 LYS A O 1
ATOM 1823 N N . TYR A 1 229 ? -8.273 -3.931 -15.316 1.00 70.81 229 TYR A N 1
ATOM 1824 C CA . TYR A 1 229 ? -9.661 -3.580 -15.601 1.00 70.81 229 TYR A CA 1
ATOM 1825 C C . TYR A 1 229 ? -9.979 -3.753 -17.097 1.00 70.81 229 TYR A C 1
ATOM 1827 O O . TYR A 1 229 ? -9.174 -3.388 -17.954 1.00 70.81 229 TYR A O 1
ATOM 1835 N N . GLY A 1 230 ? -11.143 -4.326 -17.403 1.00 69.94 230 GLY A N 1
ATOM 1836 C CA . GLY A 1 230 ? -11.567 -4.663 -18.767 1.00 69.94 230 GLY A CA 1
ATOM 1837 C C . GLY A 1 230 ? -11.191 -6.076 -19.228 1.00 69.94 230 GLY A C 1
ATOM 1838 O O . GLY A 1 230 ? -11.767 -6.559 -20.198 1.00 69.94 230 GLY A O 1
ATOM 1839 N N . MET A 1 231 ? -10.288 -6.772 -18.530 1.00 80.06 231 MET A N 1
ATOM 1840 C CA . MET A 1 231 ? -10.078 -8.208 -18.740 1.00 80.06 231 MET A CA 1
ATOM 1841 C C . MET A 1 231 ? -11.206 -9.019 -18.096 1.00 80.06 231 MET A C 1
ATOM 1843 O O . MET A 1 231 ? -11.787 -8.597 -17.092 1.00 80.06 231 MET A O 1
ATOM 1847 N N . THR A 1 232 ? -11.463 -10.225 -18.611 1.00 84.75 232 THR A N 1
ATOM 1848 C CA . THR A 1 232 ? -12.332 -11.201 -17.939 1.00 84.75 232 THR A CA 1
ATOM 1849 C C . THR A 1 232 ? -11.863 -11.396 -16.498 1.00 84.75 232 THR A C 1
ATOM 1851 O O . THR A 1 232 ? -10.682 -11.647 -16.246 1.00 84.75 232 THR A O 1
ATOM 1854 N N . VAL A 1 233 ? -12.778 -11.235 -15.543 1.00 85.94 233 VAL A N 1
ATOM 1855 C CA . VAL A 1 233 ? -12.457 -11.284 -14.114 1.00 85.94 233 VAL A CA 1
ATOM 1856 C C . VAL A 1 233 ? -12.220 -12.743 -13.689 1.00 85.94 233 VAL A C 1
ATOM 1858 O O . VAL A 1 233 ? -13.142 -13.552 -13.835 1.00 85.94 233 VAL A O 1
ATOM 1861 N N . PRO A 1 234 ? -11.025 -13.119 -13.190 1.00 89.12 234 PRO A N 1
ATOM 1862 C CA . PRO A 1 234 ? -10.786 -14.450 -12.633 1.00 89.12 234 PRO A CA 1
ATOM 1863 C C . PRO A 1 234 ? -11.376 -14.560 -11.219 1.00 89.12 234 PRO A C 1
ATOM 1865 O O . PRO A 1 234 ? -11.697 -13.551 -10.614 1.00 89.12 234 PRO A O 1
ATOM 1868 N N . PHE A 1 235 ? -11.509 -15.770 -10.669 1.00 91.56 235 PHE A N 1
ATOM 1869 C CA . PHE A 1 235 ? -11.851 -16.005 -9.248 1.00 91.56 235 PHE A CA 1
ATOM 1870 C C . PHE A 1 235 ? -13.140 -15.318 -8.746 1.00 91.56 235 PHE A C 1
ATOM 1872 O O . PHE A 1 235 ? -13.203 -14.861 -7.604 1.00 91.56 235 PHE A O 1
ATOM 1879 N N . GLN A 1 236 ? -14.175 -15.246 -9.591 1.00 89.75 236 GLN A N 1
ATOM 1880 C CA . GLN A 1 236 ? -15.439 -14.566 -9.265 1.00 89.75 236 GLN A CA 1
ATOM 1881 C C . GLN A 1 236 ? -16.250 -15.247 -8.163 1.00 89.75 236 GLN A C 1
ATOM 1883 O O . GLN A 1 236 ? -17.031 -14.586 -7.483 1.00 89.75 236 GLN A O 1
ATOM 1888 N N . ASP A 1 237 ? -16.070 -16.555 -7.972 1.00 88.06 237 ASP A N 1
ATOM 1889 C CA . ASP A 1 237 ? -16.738 -17.288 -6.901 1.00 88.06 237 ASP A CA 1
ATOM 1890 C C . ASP A 1 237 ? -16.282 -16.744 -5.531 1.00 88.06 237 ASP A C 1
ATOM 1892 O O . ASP A 1 237 ? -15.084 -16.812 -5.220 1.00 88.06 237 ASP A O 1
ATOM 1896 N N . PRO A 1 238 ? -17.197 -16.222 -4.688 1.00 83.06 238 PRO A N 1
ATOM 1897 C CA . PRO A 1 238 ? -16.872 -15.764 -3.339 1.00 83.06 238 PRO A CA 1
ATOM 1898 C C . PRO A 1 238 ? -16.289 -16.848 -2.426 1.00 83.06 238 PRO A C 1
ATOM 1900 O O . PRO A 1 238 ? -15.658 -16.504 -1.430 1.00 83.06 238 PRO A O 1
ATOM 1903 N N . ALA A 1 239 ? -16.501 -18.133 -2.731 1.00 83.62 239 ALA A N 1
ATOM 1904 C CA . ALA A 1 239 ? -15.871 -19.247 -2.024 1.00 83.62 239 ALA A CA 1
ATOM 1905 C C . ALA A 1 239 ? -14.392 -19.443 -2.408 1.00 83.62 239 ALA A C 1
ATOM 1907 O O . ALA A 1 239 ? -13.649 -20.065 -1.653 1.00 83.62 239 ALA A O 1
ATOM 1908 N N . VAL A 1 240 ? -13.962 -18.904 -3.555 1.00 85.50 240 VAL A N 1
ATOM 1909 C CA . VAL A 1 240 ? -12.562 -18.906 -4.005 1.00 85.50 240 VAL A CA 1
ATOM 1910 C C . VAL A 1 240 ? -11.875 -17.602 -3.611 1.00 85.50 240 VAL A C 1
ATOM 1912 O O . VAL A 1 240 ? -10.875 -17.620 -2.900 1.00 85.50 240 VAL A O 1
ATOM 1915 N N . TYR A 1 241 ? -12.407 -16.471 -4.080 1.00 89.31 241 TYR A N 1
ATOM 1916 C CA . TYR A 1 241 ? -11.878 -15.140 -3.769 1.00 89.31 241 TYR A CA 1
ATOM 1917 C C . TYR A 1 241 ? -12.941 -14.044 -3.889 1.00 89.31 241 TYR A C 1
ATOM 1919 O O . TYR A 1 241 ? -12.987 -13.131 -3.070 1.00 89.31 241 TYR A O 1
ATOM 1927 N N . GLY A 1 242 ? -13.823 -14.131 -4.886 1.00 89.44 242 GLY A N 1
ATOM 1928 C CA . GLY A 1 242 ? -14.889 -13.161 -5.118 1.00 89.44 242 GLY A CA 1
ATOM 1929 C C . GLY A 1 242 ? -14.456 -11.930 -5.912 1.00 89.44 242 GLY A C 1
ATOM 1930 O O . GLY A 1 242 ? -15.018 -10.861 -5.700 1.00 89.44 242 GLY A O 1
ATOM 1931 N N . MET A 1 243 ? -13.452 -12.011 -6.790 1.00 89.69 243 MET A N 1
ATOM 1932 C CA . MET A 1 243 ? -13.113 -10.835 -7.605 1.00 89.69 243 MET A CA 1
ATOM 1933 C C . MET A 1 243 ? -14.295 -10.442 -8.505 1.00 89.69 243 MET A C 1
ATOM 1935 O O . MET A 1 243 ? -15.010 -11.285 -9.035 1.00 89.69 243 MET A O 1
ATOM 1939 N N . GLY A 1 244 ? -14.484 -9.147 -8.716 1.00 82.75 244 GLY A N 1
ATOM 1940 C CA . GLY A 1 244 ? -15.562 -8.597 -9.526 1.00 82.75 244 GLY A CA 1
ATOM 1941 C C . GLY A 1 244 ? -15.169 -7.271 -10.176 1.00 82.75 244 GLY A C 1
ATOM 1942 O O . GLY A 1 244 ? -14.060 -6.776 -9.966 1.00 82.75 244 GLY A O 1
ATOM 1943 N N . PRO A 1 245 ? -16.080 -6.650 -10.944 1.00 74.06 245 PRO A N 1
ATOM 1944 C CA . PRO A 1 245 ? -15.839 -5.350 -11.575 1.00 74.06 245 PRO A CA 1
ATOM 1945 C C . PRO A 1 245 ? -15.481 -4.231 -10.584 1.00 74.06 245 PRO A C 1
ATOM 1947 O O . PRO A 1 245 ? -14.809 -3.274 -10.959 1.00 74.06 245 PRO A O 1
ATOM 1950 N N . SER A 1 246 ? -15.918 -4.356 -9.327 1.00 75.88 246 SER A N 1
ATOM 1951 C CA . SER A 1 246 ? -15.618 -3.424 -8.237 1.00 75.88 246 SER A CA 1
ATOM 1952 C C . SER A 1 246 ? -14.275 -3.674 -7.555 1.00 75.88 246 SER A C 1
ATOM 1954 O O . SER A 1 246 ? -13.832 -2.800 -6.811 1.00 75.88 246 SER A O 1
ATOM 1956 N N . THR A 1 247 ? -13.633 -4.830 -7.780 1.00 84.81 247 THR A N 1
ATOM 1957 C CA . THR A 1 247 ? -12.401 -5.214 -7.078 1.00 84.81 247 THR A CA 1
ATOM 1958 C C . THR A 1 247 ? -11.343 -4.143 -7.222 1.00 84.81 247 THR A C 1
ATOM 1960 O O . THR A 1 247 ? -11.099 -3.633 -8.309 1.00 84.81 247 THR A O 1
ATOM 1963 N N . PHE A 1 248 ? -10.698 -3.811 -6.118 1.00 83.75 248 PHE A N 1
ATOM 1964 C CA . PHE A 1 248 ? -9.874 -2.626 -6.001 1.00 83.75 248 PHE A CA 1
ATOM 1965 C C . PHE A 1 248 ? -8.609 -2.919 -5.204 1.00 83.75 248 PHE A C 1
ATOM 1967 O O . PHE A 1 248 ? -8.629 -3.702 -4.253 1.00 83.75 248 PHE A O 1
ATOM 1974 N N . GLY A 1 249 ? -7.530 -2.224 -5.540 1.00 83.62 249 GLY A N 1
ATOM 1975 C CA . GLY A 1 249 ? -6.278 -2.257 -4.803 1.00 83.62 249 GLY A CA 1
ATOM 1976 C C . GLY A 1 249 ? -5.128 -2.871 -5.591 1.00 83.62 249 GLY A C 1
ATOM 1977 O O . GLY A 1 249 ? -5.237 -3.183 -6.780 1.00 83.62 249 GLY A O 1
ATOM 1978 N N . GLY A 1 250 ? -4.003 -3.006 -4.894 1.00 87.50 250 GLY A N 1
ATOM 1979 C CA . GLY A 1 250 ? -2.769 -3.578 -5.410 1.00 87.50 250 GLY A CA 1
ATOM 1980 C C . GLY A 1 250 ? -2.384 -4.805 -4.596 1.00 87.50 250 GLY A C 1
ATOM 1981 O O . GLY A 1 250 ? -2.325 -4.724 -3.371 1.00 87.50 250 GLY A O 1
ATOM 1982 N N . GLY A 1 251 ? -2.115 -5.926 -5.259 1.00 90.62 251 GLY A N 1
ATOM 1983 C CA . GLY A 1 251 ? -1.720 -7.154 -4.584 1.00 90.62 251 GLY A CA 1
ATOM 1984 C C . GLY A 1 251 ? -1.142 -8.214 -5.514 1.00 90.62 251 GLY A C 1
ATOM 1985 O O . GLY A 1 251 ? -1.252 -8.142 -6.741 1.00 90.62 251 GLY A O 1
ATOM 1986 N N . LEU A 1 252 ? -0.510 -9.205 -4.896 1.00 93.94 252 LEU A N 1
ATOM 1987 C CA . LEU A 1 252 ? -0.009 -10.420 -5.526 1.00 93.94 252 LEU A CA 1
ATOM 1988 C C . LEU A 1 252 ? -0.866 -11.591 -5.060 1.00 93.94 252 LEU A C 1
ATOM 1990 O O . LEU A 1 252 ? -1.055 -11.749 -3.856 1.00 93.94 252 LEU A O 1
ATOM 1994 N N . LEU A 1 253 ? -1.330 -12.422 -5.989 1.00 95.06 253 LEU A N 1
ATOM 1995 C CA . LEU A 1 253 ? -1.969 -13.700 -5.686 1.00 95.06 253 LEU A CA 1
ATOM 1996 C C . LEU A 1 253 ? -1.104 -14.823 -6.254 1.00 95.06 253 LEU A C 1
ATOM 1998 O O . LEU A 1 253 ? -0.746 -14.812 -7.435 1.00 95.06 253 LEU A O 1
ATOM 2002 N N . PHE A 1 254 ? -0.785 -15.803 -5.419 1.00 95.31 254 PHE A N 1
ATOM 2003 C CA . PHE A 1 254 ? -0.148 -17.042 -5.842 1.00 95.31 254 PHE A CA 1
ATOM 2004 C C . PHE A 1 254 ? -1.241 -18.087 -6.014 1.00 95.31 254 PHE A C 1
ATOM 2006 O O . PHE A 1 254 ? -1.940 -18.409 -5.053 1.00 95.31 254 PHE A O 1
ATOM 2013 N N . VAL A 1 255 ? -1.423 -18.576 -7.239 1.00 96.19 255 VAL A N 1
ATOM 2014 C CA . VAL A 1 255 ? -2.617 -19.340 -7.608 1.00 96.19 255 VAL A CA 1
ATOM 2015 C C . VAL A 1 255 ? -2.232 -20.654 -8.269 1.00 96.19 255 VAL A C 1
ATOM 2017 O O . VAL A 1 255 ? -1.375 -20.703 -9.152 1.00 96.19 255 VAL A O 1
ATOM 2020 N N . GLU A 1 256 ? -2.878 -21.733 -7.848 1.00 95.94 256 GLU A N 1
ATOM 2021 C CA . GLU A 1 256 ? -2.823 -23.010 -8.554 1.00 95.94 256 GLU A CA 1
ATOM 2022 C C . GLU A 1 256 ? -3.564 -22.923 -9.896 1.00 95.94 256 GLU A C 1
ATOM 2024 O O . GLU A 1 256 ? -4.508 -22.140 -10.028 1.00 95.94 256 GLU A O 1
ATOM 2029 N N . PRO A 1 257 ? -3.194 -23.728 -10.906 1.00 95.50 257 PRO A N 1
ATOM 2030 C CA . PRO A 1 257 ? -3.884 -23.712 -12.195 1.00 95.50 257 PRO A CA 1
ATOM 2031 C C . PRO A 1 257 ? -5.386 -24.038 -12.107 1.00 95.50 257 PRO A C 1
ATOM 2033 O O . PRO A 1 257 ? -6.144 -23.737 -13.029 1.00 95.50 257 PRO A O 1
ATOM 2036 N N . GLU A 1 258 ? -5.840 -24.642 -11.013 1.00 93.69 258 GLU A N 1
ATOM 2037 C CA . GLU A 1 258 ? -7.245 -24.943 -10.719 1.00 93.69 258 GLU A CA 1
ATOM 2038 C C . GLU A 1 258 ? -8.013 -23.720 -10.184 1.00 93.69 258 GLU A C 1
ATOM 2040 O O . GLU A 1 258 ? -9.228 -23.776 -10.030 1.00 93.69 258 GLU A O 1
ATOM 2045 N N . GLY A 1 259 ? -7.328 -22.599 -9.936 1.00 91.81 259 GLY A N 1
ATOM 2046 C CA . GLY A 1 259 ? -7.919 -21.340 -9.477 1.00 91.81 259 GLY A CA 1
ATOM 2047 C C . GLY A 1 259 ? -7.901 -21.139 -7.964 1.00 91.81 259 GLY A C 1
ATOM 2048 O O . GLY A 1 259 ? -8.396 -20.122 -7.486 1.00 91.81 259 GLY A O 1
ATOM 2049 N N . ARG A 1 260 ? -7.309 -22.066 -7.202 1.00 92.62 260 ARG A N 1
ATOM 2050 C CA . ARG A 1 260 ? -7.141 -21.921 -5.752 1.00 92.62 260 ARG A CA 1
ATOM 2051 C C . ARG A 1 260 ? -6.021 -20.927 -5.441 1.00 92.62 260 ARG A C 1
ATOM 2053 O O . ARG A 1 260 ? -4.868 -21.156 -5.806 1.00 92.62 260 ARG A O 1
ATOM 2060 N N . VAL A 1 261 ? -6.352 -19.849 -4.732 1.00 92.06 261 VAL A N 1
ATOM 2061 C CA . VAL A 1 261 ? -5.365 -18.905 -4.187 1.00 92.06 261 VAL A CA 1
ATOM 2062 C C . VAL A 1 261 ? -4.706 -19.546 -2.965 1.00 92.06 261 VAL A C 1
ATOM 2064 O O . VAL A 1 261 ? -5.386 -19.884 -1.999 1.00 92.06 261 VAL A O 1
ATOM 2067 N N . VAL A 1 262 ? -3.389 -19.757 -3.018 1.00 91.38 262 VAL A N 1
ATOM 2068 C CA . VAL A 1 262 ? -2.622 -20.420 -1.944 1.00 91.38 262 VAL A CA 1
ATOM 2069 C C . VAL A 1 262 ? -1.873 -19.439 -1.047 1.00 91.38 262 VAL A C 1
ATOM 2071 O O . VAL A 1 262 ? -1.524 -19.791 0.077 1.00 91.38 262 VAL A O 1
ATOM 2074 N N . ALA A 1 263 ? -1.626 -18.219 -1.528 1.00 90.88 263 ALA A N 1
ATOM 2075 C CA . ALA A 1 263 ? -1.055 -17.130 -0.744 1.00 90.88 263 ALA A CA 1
ATOM 2076 C C . ALA A 1 263 ? -1.296 -15.773 -1.411 1.00 90.88 263 ALA A C 1
ATOM 2078 O O . ALA A 1 263 ? -1.546 -15.687 -2.617 1.00 90.88 263 ALA A O 1
ATOM 2079 N N . GLU A 1 264 ? -1.139 -14.712 -0.622 1.00 90.62 264 GLU A N 1
ATOM 2080 C CA . GLU A 1 264 ? -1.333 -13.325 -1.036 1.00 90.62 264 GLU A CA 1
ATOM 2081 C C . GLU A 1 264 ? -0.175 -12.443 -0.544 1.00 90.62 264 GLU A C 1
ATOM 2083 O O . GLU A 1 264 ? 0.471 -12.750 0.459 1.00 90.62 264 GLU A O 1
ATOM 2088 N N . GLY A 1 265 ? 0.092 -11.340 -1.245 1.00 89.06 265 GLY A N 1
ATOM 2089 C CA . GLY A 1 265 ? 1.122 -10.368 -0.872 1.00 89.06 265 GLY A CA 1
ATOM 2090 C C . GLY A 1 265 ? 0.689 -8.928 -1.137 1.00 89.06 265 GLY A C 1
ATOM 2091 O O . GLY A 1 265 ? 0.080 -8.641 -2.165 1.00 89.06 265 GLY A O 1
ATOM 2092 N N . CYS A 1 266 ? 1.021 -8.011 -0.224 1.00 87.06 266 CYS A N 1
ATOM 2093 C CA . CYS A 1 266 ? 0.533 -6.622 -0.231 1.00 87.06 266 CYS A CA 1
ATOM 2094 C C . CYS A 1 266 ? 1.542 -5.577 -0.718 1.00 87.06 266 CYS A C 1
ATOM 2096 O O . CYS A 1 266 ? 1.259 -4.380 -0.688 1.00 87.06 266 CYS A O 1
ATOM 2098 N N . SER A 1 267 ? 2.742 -6.000 -1.113 1.00 87.88 267 SER A N 1
ATOM 2099 C CA . SER A 1 267 ? 3.821 -5.104 -1.522 1.00 87.88 267 SER A CA 1
ATOM 2100 C C . SER A 1 267 ? 4.472 -5.580 -2.813 1.00 87.88 267 SER A C 1
ATOM 2102 O O . SER A 1 267 ? 4.624 -6.775 -3.058 1.00 87.88 267 SER A O 1
ATOM 2104 N N . PHE A 1 268 ? 4.899 -4.613 -3.623 1.00 89.19 268 PHE A N 1
ATOM 2105 C CA . PHE A 1 268 ? 5.660 -4.835 -4.852 1.00 89.19 268 PHE A CA 1
ATOM 2106 C C . PHE A 1 268 ? 7.145 -4.492 -4.688 1.00 89.19 268 PHE A C 1
ATOM 2108 O O . PHE A 1 268 ? 7.847 -4.291 -5.681 1.00 89.19 268 PHE A O 1
ATOM 2115 N N . ALA A 1 269 ? 7.634 -4.367 -3.450 1.00 89.44 269 ALA A N 1
ATOM 2116 C CA . ALA A 1 269 ? 9.063 -4.230 -3.198 1.00 89.44 269 ALA A CA 1
ATOM 2117 C C . ALA A 1 269 ? 9.774 -5.539 -3.590 1.00 89.44 269 ALA A C 1
ATOM 2119 O O . ALA A 1 269 ? 9.345 -6.597 -3.128 1.00 89.44 269 ALA A O 1
ATOM 2120 N N . PRO A 1 270 ? 10.862 -5.504 -4.385 1.00 92.19 270 PRO A N 1
ATOM 2121 C CA . PRO A 1 270 ? 11.494 -6.718 -4.904 1.00 92.19 270 PRO A CA 1
ATOM 2122 C C . PRO A 1 270 ? 11.811 -7.773 -3.840 1.00 92.19 270 PRO A C 1
ATOM 2124 O O . PRO A 1 270 ? 11.457 -8.936 -3.998 1.00 92.19 270 PRO A O 1
ATOM 2127 N N . ILE A 1 271 ? 12.394 -7.351 -2.714 1.00 89.50 271 ILE A N 1
ATOM 2128 C CA . ILE A 1 271 ? 12.750 -8.247 -1.606 1.00 89.50 271 ILE A CA 1
ATOM 2129 C C . ILE A 1 271 ? 11.527 -8.927 -0.974 1.00 89.50 271 ILE A C 1
ATOM 2131 O O . ILE A 1 271 ? 11.597 -10.089 -0.592 1.00 89.50 271 ILE A O 1
ATOM 2135 N N . TYR A 1 272 ? 10.394 -8.225 -0.907 1.00 90.88 272 TYR A N 1
ATOM 2136 C CA . TYR A 1 272 ? 9.149 -8.776 -0.383 1.00 90.88 272 TYR A CA 1
ATOM 2137 C C . TYR A 1 272 ? 8.559 -9.805 -1.350 1.00 90.88 272 TYR A C 1
ATOM 2139 O O . TYR A 1 272 ? 8.168 -10.890 -0.931 1.00 90.88 272 TYR A O 1
ATOM 2147 N N . VAL A 1 273 ? 8.543 -9.494 -2.652 1.00 93.00 273 VAL A N 1
ATOM 2148 C CA . VAL A 1 273 ? 8.069 -10.429 -3.685 1.00 93.00 273 VAL A CA 1
ATOM 2149 C C . VAL A 1 273 ? 8.915 -11.699 -3.693 1.00 93.00 273 VAL A C 1
ATOM 2151 O O . VAL A 1 273 ? 8.360 -12.796 -3.721 1.00 93.00 273 VAL A O 1
ATOM 2154 N N . ASP A 1 274 ? 10.240 -11.554 -3.615 1.00 93.06 274 ASP A N 1
ATOM 2155 C CA . ASP A 1 274 ? 11.182 -12.666 -3.504 1.00 93.06 274 ASP A CA 1
ATOM 2156 C C . ASP A 1 274 ? 10.880 -13.560 -2.291 1.00 93.06 274 ASP A C 1
ATOM 2158 O O . ASP A 1 274 ? 10.773 -14.781 -2.416 1.00 93.06 274 ASP A O 1
ATOM 2162 N N . GLU A 1 275 ? 10.701 -12.955 -1.117 1.00 90.19 275 GLU A N 1
ATOM 2163 C CA . GLU A 1 275 ? 10.438 -13.680 0.122 1.00 90.19 275 GLU A CA 1
ATOM 2164 C C . GLU A 1 275 ? 9.081 -14.394 0.112 1.00 90.19 275 GLU A C 1
ATOM 2166 O O . GLU A 1 275 ? 9.015 -15.586 0.426 1.00 90.19 275 GLU A O 1
ATOM 2171 N N . CYS A 1 276 ? 8.014 -13.709 -0.307 1.00 90.19 276 CYS A N 1
ATOM 2172 C CA . CYS A 1 276 ? 6.689 -14.306 -0.465 1.00 90.19 276 CYS A CA 1
ATOM 2173 C C . CYS A 1 276 ? 6.724 -15.478 -1.450 1.00 90.19 276 CYS A C 1
ATOM 2175 O O . CYS A 1 276 ? 6.247 -16.566 -1.127 1.00 90.19 276 CYS A O 1
ATOM 2177 N N . ALA A 1 277 ? 7.343 -15.295 -2.618 1.00 92.69 277 ALA A N 1
ATOM 2178 C CA . ALA A 1 277 ? 7.442 -16.337 -3.631 1.00 92.69 277 ALA A CA 1
ATOM 2179 C C . ALA A 1 277 ? 8.196 -17.574 -3.117 1.00 92.69 277 ALA A C 1
ATOM 2181 O O . ALA A 1 277 ? 7.724 -18.698 -3.295 1.00 92.69 277 ALA A O 1
ATOM 2182 N N . ARG A 1 278 ? 9.329 -17.390 -2.425 1.00 90.88 278 ARG A N 1
ATOM 2183 C CA . ARG A 1 278 ? 10.090 -18.505 -1.837 1.00 90.88 278 ARG A CA 1
ATOM 2184 C C . ARG A 1 278 ? 9.307 -19.250 -0.758 1.00 90.88 278 ARG A C 1
ATOM 2186 O O . ARG A 1 278 ? 9.346 -20.477 -0.731 1.00 90.88 278 ARG A O 1
ATOM 2193 N N . ARG A 1 279 ? 8.568 -18.538 0.100 1.00 88.56 279 ARG A N 1
ATOM 2194 C CA . ARG A 1 279 ? 7.718 -19.163 1.131 1.00 88.56 279 ARG A CA 1
ATOM 2195 C C . ARG A 1 279 ? 6.634 -20.046 0.513 1.00 88.56 279 ARG A C 1
ATOM 2197 O O . ARG A 1 279 ? 6.414 -21.150 1.000 1.00 88.56 279 ARG A O 1
ATOM 2204 N N . VAL A 1 280 ? 6.005 -19.586 -0.569 1.00 90.44 280 VAL A N 1
ATOM 2205 C CA . VAL A 1 280 ? 4.952 -20.334 -1.277 1.00 90.44 280 VAL A CA 1
ATOM 2206 C C . VAL A 1 280 ? 5.498 -21.579 -1.971 1.00 90.44 280 VAL A C 1
ATOM 2208 O O . VAL A 1 280 ? 4.862 -22.628 -1.947 1.00 90.44 280 VAL A O 1
ATOM 2211 N N . LEU A 1 281 ? 6.678 -21.483 -2.585 1.00 89.31 281 LEU A N 1
ATOM 2212 C CA . LEU A 1 281 ? 7.288 -22.605 -3.301 1.00 89.31 281 LEU A CA 1
ATOM 2213 C C . LEU A 1 281 ? 7.811 -23.715 -2.373 1.00 89.31 281 LEU A C 1
ATOM 2215 O O . LEU A 1 281 ? 8.000 -24.838 -2.841 1.00 89.31 281 LEU A O 1
ATOM 2219 N N . GLY A 1 282 ? 8.051 -23.418 -1.091 1.00 79.19 282 GLY A N 1
ATOM 2220 C CA . GLY A 1 282 ? 8.587 -24.371 -0.118 1.00 79.19 282 GLY A CA 1
ATOM 2221 C C . GLY A 1 282 ? 10.025 -24.818 -0.421 1.00 79.19 282 GLY A C 1
ATOM 2222 O O . GLY A 1 282 ? 10.788 -24.126 -1.096 1.00 79.19 282 GLY A O 1
ATOM 2223 N N . ARG A 1 283 ? 10.417 -25.992 0.101 1.00 61.03 283 ARG A N 1
ATOM 2224 C CA . ARG A 1 283 ? 11.723 -26.612 -0.200 1.00 61.03 283 ARG A CA 1
ATOM 2225 C C . ARG A 1 283 ? 11.693 -27.235 -1.606 1.00 61.03 283 ARG A C 1
ATOM 2227 O O . ARG A 1 283 ? 10.684 -27.811 -1.997 1.00 61.03 283 ARG A O 1
ATOM 2234 N N . GLY A 1 284 ? 12.783 -27.065 -2.363 1.00 64.06 284 GLY A N 1
ATOM 2235 C CA . GLY A 1 284 ? 12.881 -27.306 -3.813 1.00 64.06 284 GLY A CA 1
ATOM 2236 C C . GLY A 1 284 ? 12.404 -28.676 -4.322 1.00 64.06 284 GLY A C 1
ATOM 2237 O O . GLY A 1 284 ? 12.373 -29.667 -3.600 1.00 64.06 284 GLY A O 1
ATOM 2238 N N . SER A 1 285 ? 12.057 -28.728 -5.613 1.00 57.88 285 SER A N 1
ATOM 2239 C CA . SER A 1 285 ? 11.501 -29.901 -6.319 1.00 57.88 285 SER A CA 1
ATOM 2240 C C . SER A 1 285 ? 12.562 -30.833 -6.931 1.00 57.88 285 SER A C 1
ATOM 2242 O O . SER A 1 285 ? 12.248 -31.660 -7.786 1.00 57.88 285 SER A O 1
ATOM 2244 N N . GLY A 1 286 ? 13.827 -30.697 -6.520 1.00 62.69 286 GLY A N 1
ATOM 2245 C CA . GLY A 1 286 ? 14.956 -31.496 -6.998 1.00 62.69 286 GLY A CA 1
ATOM 2246 C C . GLY A 1 286 ? 16.285 -31.050 -6.383 1.00 62.69 286 GLY A C 1
ATOM 2247 O O . GLY A 1 286 ? 16.320 -30.085 -5.628 1.00 62.69 286 GLY A O 1
ATOM 2248 N N . ASN A 1 287 ? 17.373 -31.752 -6.715 1.00 65.44 287 ASN A N 1
ATOM 2249 C CA . ASN A 1 287 ? 18.717 -31.494 -6.181 1.00 65.44 287 ASN A CA 1
ATOM 2250 C C . ASN A 1 287 ? 19.704 -31.150 -7.324 1.00 65.44 287 ASN A C 1
ATOM 2252 O O . ASN A 1 287 ? 20.572 -31.964 -7.660 1.00 65.44 287 ASN A O 1
ATOM 2256 N N . PRO A 1 288 ? 19.519 -30.016 -8.033 1.00 75.75 288 PRO A N 1
ATOM 2257 C CA . PRO A 1 288 ? 20.389 -29.641 -9.144 1.00 75.75 288 PRO A CA 1
ATOM 2258 C C . PRO A 1 288 ? 21.807 -29.334 -8.641 1.00 75.75 288 PRO A C 1
ATOM 2260 O O . PRO A 1 288 ? 21.988 -28.673 -7.624 1.00 75.75 288 PRO A O 1
ATOM 2263 N N . LYS A 1 289 ? 22.826 -29.787 -9.380 1.00 85.12 289 LYS A N 1
ATOM 2264 C CA . LYS A 1 289 ? 24.248 -29.522 -9.088 1.00 85.12 289 LYS A CA 1
ATOM 2265 C C . LYS A 1 289 ? 24.735 -28.208 -9.716 1.00 85.12 289 LYS A C 1
ATOM 2267 O O . LYS A 1 289 ? 25.871 -28.129 -10.171 1.00 85.12 289 LYS A O 1
ATOM 2272 N N . ASP A 1 290 ? 23.868 -27.202 -9.766 1.00 93.06 290 ASP A N 1
ATOM 2273 C CA . ASP A 1 290 ? 24.150 -25.894 -10.357 1.00 93.06 290 ASP A CA 1
ATOM 2274 C C . ASP A 1 290 ? 23.695 -24.791 -9.381 1.00 93.06 290 ASP A C 1
ATOM 2276 O O . ASP A 1 290 ? 22.487 -24.561 -9.241 1.00 93.06 290 ASP A O 1
ATOM 2280 N N . PRO A 1 291 ? 24.634 -24.117 -8.687 1.00 93.75 291 PRO A N 1
ATOM 2281 C CA . PRO A 1 291 ? 24.297 -23.081 -7.719 1.00 93.75 291 PRO A CA 1
ATOM 2282 C C . PRO A 1 291 ? 23.645 -21.857 -8.369 1.00 93.75 291 PRO A C 1
ATOM 2284 O O . PRO A 1 291 ? 22.827 -21.201 -7.727 1.00 93.75 291 PRO A O 1
ATOM 2287 N N . GLU A 1 292 ? 23.945 -21.551 -9.632 1.00 95.50 292 GLU A N 1
ATOM 2288 C CA . GLU A 1 292 ? 23.344 -20.412 -10.320 1.00 95.50 292 GLU A CA 1
ATOM 2289 C C . GLU A 1 292 ? 21.869 -20.686 -10.634 1.00 95.50 292 GLU A C 1
ATOM 2291 O O . GLU A 1 292 ? 21.002 -19.853 -10.357 1.00 95.50 292 GLU A O 1
ATOM 2296 N N . LEU A 1 293 ? 21.552 -21.890 -11.126 1.00 95.12 293 LEU A N 1
ATOM 2297 C CA . LEU A 1 293 ? 20.164 -22.318 -11.311 1.00 95.12 293 LEU A CA 1
ATOM 2298 C C . LEU A 1 293 ? 19.396 -22.342 -9.983 1.00 95.12 293 LEU A C 1
ATOM 2300 O O . LEU A 1 293 ? 18.239 -21.919 -9.944 1.00 95.12 293 LEU A O 1
ATOM 2304 N N . LEU A 1 294 ? 20.019 -22.804 -8.894 1.00 94.38 294 LEU A N 1
ATOM 2305 C CA . LEU A 1 294 ? 19.409 -22.779 -7.559 1.00 94.38 294 LEU A CA 1
ATOM 2306 C C . LEU A 1 294 ? 19.049 -21.353 -7.132 1.00 94.38 294 LEU A C 1
ATOM 2308 O O . LEU A 1 294 ? 17.928 -21.116 -6.672 1.00 94.38 294 LEU A O 1
ATOM 2312 N N . LEU A 1 295 ? 19.946 -20.387 -7.355 1.00 95.00 295 LEU A N 1
ATOM 2313 C CA . LEU A 1 295 ? 19.658 -18.975 -7.114 1.00 95.00 295 LEU A CA 1
ATOM 2314 C C . LEU A 1 295 ? 18.513 -18.489 -8.004 1.00 95.00 295 LEU A C 1
ATOM 2316 O O . LEU A 1 295 ? 17.528 -17.976 -7.471 1.00 95.00 295 LEU A O 1
ATOM 2320 N N . ARG A 1 296 ? 18.551 -18.712 -9.323 1.00 95.38 296 ARG A N 1
ATOM 2321 C CA . ARG A 1 296 ? 17.445 -18.310 -10.214 1.00 95.38 296 ARG A CA 1
ATOM 2322 C C . ARG A 1 296 ? 16.103 -18.919 -9.796 1.00 95.38 296 ARG A C 1
ATOM 2324 O O . ARG A 1 296 ? 15.086 -18.253 -9.904 1.00 95.38 296 ARG A O 1
ATOM 2331 N N . ARG A 1 297 ? 16.086 -20.133 -9.235 1.00 93.69 297 ARG A N 1
ATOM 2332 C CA . ARG A 1 297 ? 14.878 -20.818 -8.728 1.00 93.69 297 ARG A CA 1
ATOM 2333 C C . ARG A 1 297 ? 14.440 -20.405 -7.320 1.00 93.69 297 ARG A C 1
ATOM 2335 O O . ARG A 1 297 ? 13.394 -20.882 -6.875 1.00 93.69 297 ARG A O 1
ATOM 2342 N N . GLY A 1 298 ? 15.217 -19.569 -6.626 1.00 93.06 298 GLY A N 1
ATOM 2343 C CA . GLY A 1 298 ? 14.967 -19.152 -5.241 1.00 93.06 298 GLY A CA 1
ATOM 2344 C C . GLY A 1 298 ? 15.249 -20.230 -4.188 1.00 93.06 298 GLY A C 1
ATOM 2345 O O . GLY A 1 298 ? 14.788 -20.113 -3.056 1.00 93.06 298 GLY A O 1
ATOM 2346 N N . GLU A 1 299 ? 16.004 -21.271 -4.533 1.00 93.56 299 GLU A N 1
ATOM 2347 C CA . GLU A 1 299 ? 16.325 -22.417 -3.671 1.00 93.56 299 GLU A CA 1
ATOM 2348 C C . GLU A 1 299 ? 17.589 -22.123 -2.840 1.00 93.56 299 GLU A C 1
ATOM 2350 O O . GLU A 1 299 ? 18.628 -22.768 -2.976 1.00 93.56 299 GLU A O 1
ATOM 2355 N N . LEU A 1 300 ? 17.497 -21.088 -1.995 1.00 92.69 300 LEU A N 1
ATOM 2356 C CA . LEU A 1 300 ? 18.647 -20.474 -1.315 1.00 92.69 300 LEU A CA 1
ATOM 2357 C C . LEU A 1 300 ? 19.368 -21.419 -0.342 1.00 92.69 300 LEU A C 1
ATOM 2359 O O . LEU A 1 300 ? 20.592 -21.373 -0.271 1.00 92.69 300 LEU A O 1
ATOM 2363 N N . ASP A 1 301 ? 18.646 -22.303 0.352 1.00 91.62 301 ASP A N 1
ATOM 2364 C CA . ASP A 1 301 ? 19.246 -23.283 1.272 1.00 91.62 301 ASP A CA 1
ATOM 2365 C C . ASP A 1 301 ? 20.145 -24.284 0.526 1.00 91.62 301 ASP A C 1
ATOM 2367 O O . ASP A 1 301 ? 21.244 -24.605 0.969 1.00 91.62 301 ASP A O 1
ATOM 2371 N N . ALA A 1 302 ? 19.707 -24.756 -0.643 1.00 91.31 302 ALA A N 1
ATOM 2372 C CA . ALA A 1 302 ? 20.505 -25.662 -1.464 1.00 91.31 302 ALA A CA 1
ATOM 2373 C C . ALA A 1 302 ? 21.698 -24.928 -2.100 1.00 91.31 302 ALA A C 1
ATOM 2375 O O . ALA A 1 302 ? 22.807 -25.463 -2.137 1.00 91.31 302 ALA A O 1
ATOM 2376 N N . ALA A 1 303 ? 21.498 -23.680 -2.547 1.00 93.50 303 ALA A N 1
ATOM 2377 C CA . ALA A 1 303 ? 22.590 -22.844 -3.044 1.00 93.50 303 ALA A CA 1
ATOM 2378 C C . ALA A 1 303 ? 23.645 -22.598 -1.953 1.00 93.50 303 ALA A C 1
ATOM 2380 O O . ALA A 1 303 ? 24.841 -22.650 -2.234 1.00 93.50 303 ALA A O 1
ATOM 2381 N N . TRP A 1 304 ? 23.212 -22.382 -0.705 1.00 93.81 304 TRP A N 1
ATOM 2382 C CA . TRP A 1 304 ? 24.091 -22.218 0.451 1.00 93.81 304 TRP A CA 1
ATOM 2383 C C . TRP A 1 304 ? 25.019 -23.405 0.635 1.00 93.81 304 TRP A C 1
ATOM 2385 O O . TRP A 1 304 ? 26.226 -23.202 0.741 1.00 93.81 304 TRP A O 1
ATOM 2395 N N . GLU A 1 305 ? 24.490 -24.629 0.606 1.00 92.88 305 GLU A N 1
ATOM 2396 C CA . GLU A 1 305 ? 25.296 -25.844 0.762 1.00 92.88 305 GLU A CA 1
ATOM 2397 C C . GLU A 1 305 ? 26.413 -25.952 -0.284 1.00 92.88 305 GLU A C 1
ATOM 2399 O O . GLU A 1 305 ? 27.532 -26.341 0.050 1.00 92.88 305 GLU A O 1
ATOM 2404 N N . MET A 1 306 ? 26.147 -25.536 -1.523 1.00 92.25 306 MET A N 1
ATOM 2405 C CA . MET A 1 306 ? 27.138 -25.550 -2.603 1.00 92.25 306 MET A CA 1
ATOM 2406 C C . MET A 1 306 ? 28.134 -24.386 -2.535 1.00 92.25 306 MET A C 1
ATOM 2408 O O . MET A 1 306 ? 29.280 -24.522 -2.961 1.00 92.25 306 MET A O 1
ATOM 2412 N N . LEU A 1 307 ? 27.707 -23.238 -2.011 1.00 95.44 307 LEU A N 1
ATOM 2413 C CA . LEU A 1 307 ? 28.467 -21.989 -2.021 1.00 95.44 307 LEU A CA 1
ATOM 2414 C C . LEU A 1 307 ? 29.145 -21.687 -0.679 1.00 95.44 307 LEU A C 1
ATOM 2416 O O . LEU A 1 307 ? 29.554 -20.552 -0.466 1.00 95.44 307 LEU A O 1
ATOM 2420 N N . LYS A 1 308 ? 29.304 -22.653 0.237 1.00 93.25 308 LYS A N 1
ATOM 2421 C CA . LYS A 1 308 ? 29.962 -22.419 1.544 1.00 93.25 308 LYS A CA 1
ATOM 2422 C C . LYS A 1 308 ? 31.405 -21.930 1.412 1.00 93.25 308 LYS A C 1
ATOM 2424 O O . LYS A 1 308 ? 31.825 -21.039 2.149 1.00 93.25 308 LYS A O 1
ATOM 2429 N N . GLN A 1 309 ? 32.166 -22.524 0.494 1.00 92.19 309 GLN A N 1
ATOM 2430 C CA . GLN A 1 309 ? 33.592 -22.241 0.302 1.00 92.19 309 GLN A CA 1
ATOM 2431 C C . GLN A 1 309 ? 33.952 -22.201 -1.191 1.00 92.19 309 GLN A C 1
ATOM 2433 O O . GLN A 1 309 ? 34.612 -23.111 -1.692 1.00 92.19 309 GLN A O 1
ATOM 2438 N N . PRO A 1 310 ? 33.509 -21.173 -1.934 1.00 93.62 310 PRO A N 1
ATOM 2439 C CA . PRO A 1 310 ? 33.857 -21.045 -3.340 1.00 93.62 310 PRO A CA 1
ATOM 2440 C C 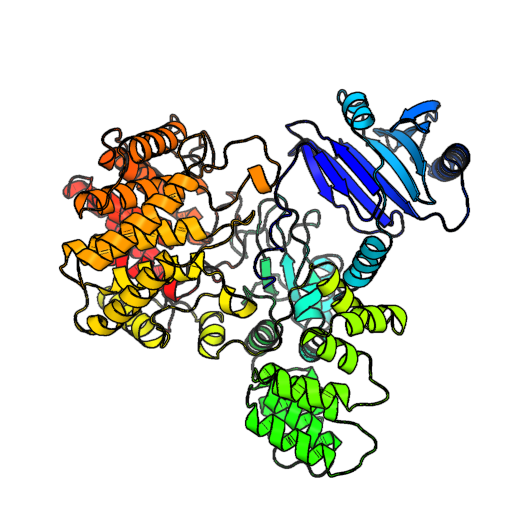. PRO A 1 310 ? 35.366 -20.832 -3.512 1.00 93.62 310 PRO A C 1
ATOM 2442 O O . PRO A 1 310 ? 36.019 -20.202 -2.682 1.00 93.62 310 PRO A O 1
ATOM 2445 N N . THR A 1 311 ? 35.928 -21.327 -4.610 1.00 92.31 311 THR A N 1
ATOM 2446 C CA . THR A 1 311 ? 37.351 -21.138 -4.948 1.00 92.31 311 THR A CA 1
ATOM 2447 C C . THR A 1 311 ? 37.559 -20.226 -6.154 1.00 92.31 311 THR A C 1
ATOM 2449 O O . THR A 1 311 ? 38.661 -19.728 -6.356 1.00 92.31 311 THR A O 1
ATOM 2452 N N . THR A 1 312 ? 36.506 -19.960 -6.929 1.00 93.12 312 THR A N 1
ATOM 2453 C CA . THR A 1 312 ? 36.539 -19.121 -8.134 1.00 93.12 312 THR A CA 1
ATOM 2454 C C . THR A 1 312 ? 35.902 -17.758 -7.876 1.00 93.12 312 THR A C 1
ATOM 2456 O O . THR A 1 312 ? 35.010 -17.639 -7.032 1.00 93.12 312 THR A O 1
ATOM 2459 N N . ALA A 1 313 ? 36.319 -16.724 -8.615 1.00 93.06 313 ALA A N 1
ATOM 2460 C CA . ALA A 1 313 ? 35.698 -15.397 -8.546 1.00 93.06 313 ALA A CA 1
ATOM 2461 C C . ALA A 1 313 ? 34.187 -15.463 -8.815 1.00 93.06 313 ALA A C 1
ATOM 2463 O O . ALA A 1 313 ? 33.409 -15.004 -7.979 1.00 93.06 313 ALA A O 1
ATOM 2464 N N . HIS A 1 314 ? 33.765 -16.126 -9.895 1.00 93.69 314 HIS A N 1
ATOM 2465 C CA . HIS A 1 314 ? 32.352 -16.396 -10.170 1.00 93.69 314 HIS A CA 1
ATOM 2466 C C . HIS A 1 314 ? 31.617 -17.054 -8.984 1.00 93.69 314 HIS A C 1
ATOM 2468 O O . HIS A 1 314 ? 30.560 -16.577 -8.577 1.00 93.69 314 HIS A O 1
ATOM 2474 N N . GLY A 1 315 ? 32.192 -18.084 -8.353 1.00 95.06 315 GLY A N 1
ATOM 2475 C CA . GLY A 1 315 ? 31.587 -18.725 -7.183 1.00 95.06 315 GLY A CA 1
ATOM 2476 C C . GLY A 1 315 ? 31.438 -17.779 -5.982 1.00 95.06 315 GLY A C 1
ATOM 2477 O O . GLY A 1 315 ? 30.405 -17.788 -5.313 1.00 95.06 315 GLY A O 1
ATOM 2478 N N . TRP A 1 316 ? 32.423 -16.910 -5.730 1.00 96.12 316 TRP A N 1
ATOM 2479 C CA . TRP A 1 316 ? 32.313 -15.863 -4.707 1.00 96.12 316 TRP A CA 1
ATOM 2480 C C . TRP A 1 316 ? 31.258 -14.803 -5.060 1.00 96.12 316 TRP A C 1
ATOM 2482 O O . TRP A 1 316 ? 30.583 -14.311 -4.156 1.00 96.12 316 TRP A O 1
ATOM 2492 N N . ARG A 1 317 ? 31.057 -14.479 -6.347 1.00 95.44 317 ARG A N 1
ATOM 2493 C CA . ARG A 1 317 ? 29.957 -13.601 -6.794 1.00 95.44 317 ARG A CA 1
ATOM 2494 C C . ARG A 1 317 ? 28.592 -14.237 -6.539 1.00 95.44 317 ARG A C 1
ATOM 2496 O O . ARG A 1 317 ? 27.723 -13.577 -5.974 1.00 95.44 317 ARG A O 1
ATOM 2503 N N . LEU A 1 318 ? 28.420 -15.522 -6.863 1.00 96.25 318 LEU A N 1
ATOM 2504 C CA . LEU A 1 318 ? 27.189 -16.263 -6.556 1.00 96.25 318 LEU A CA 1
ATOM 2505 C C . LEU A 1 318 ? 26.927 -16.313 -5.044 1.00 96.25 318 LEU A C 1
ATOM 2507 O O . LEU A 1 318 ? 25.798 -16.108 -4.601 1.00 96.25 318 LEU A O 1
ATOM 2511 N N . GLN A 1 319 ? 27.968 -16.520 -4.230 1.00 97.50 319 GLN A N 1
ATOM 2512 C CA . GLN A 1 319 ? 27.828 -16.472 -2.774 1.00 97.50 319 GLN A CA 1
ATOM 2513 C C . GLN A 1 319 ? 27.433 -15.068 -2.289 1.00 97.50 319 GLN A C 1
ATOM 2515 O O . GLN A 1 319 ? 26.568 -14.939 -1.424 1.00 97.50 319 GLN A O 1
ATOM 2520 N N . ALA A 1 320 ? 28.007 -14.004 -2.858 1.00 97.44 320 ALA A N 1
ATOM 2521 C CA . ALA A 1 320 ? 27.616 -12.636 -2.533 1.00 97.44 320 ALA A CA 1
ATOM 2522 C C . ALA A 1 320 ? 26.145 -12.355 -2.894 1.00 97.44 320 ALA A C 1
ATOM 2524 O O . ALA A 1 320 ? 25.425 -11.763 -2.090 1.00 97.44 320 ALA A O 1
ATOM 2525 N N . GLN A 1 321 ? 25.671 -12.826 -4.053 1.00 96.12 321 GLN A N 1
ATOM 2526 C CA . GLN A 1 321 ? 24.265 -12.735 -4.468 1.00 96.12 321 GLN A CA 1
ATOM 2527 C C . GLN A 1 321 ? 23.337 -13.493 -3.505 1.00 96.12 321 GLN A C 1
ATOM 2529 O O . GLN A 1 321 ? 22.322 -12.943 -3.072 1.00 96.12 321 GLN A O 1
ATOM 2534 N N . LEU A 1 322 ? 23.699 -14.723 -3.124 1.00 96.88 322 LEU A N 1
ATOM 2535 C CA . LEU A 1 322 ? 22.985 -15.519 -2.123 1.00 96.88 322 LEU A CA 1
ATOM 2536 C C . LEU A 1 322 ? 22.851 -14.760 -0.798 1.00 96.88 322 LEU A C 1
ATOM 2538 O O . LEU A 1 322 ? 21.747 -14.560 -0.294 1.00 96.88 322 LEU A O 1
ATOM 2542 N N . LEU A 1 323 ? 23.981 -14.307 -0.255 1.00 97.12 323 LEU A N 1
ATOM 2543 C CA . LEU A 1 323 ? 24.055 -13.591 1.017 1.00 97.12 323 LEU A CA 1
ATOM 2544 C C . LEU A 1 323 ? 23.279 -12.271 0.967 1.00 97.12 323 LEU A C 1
ATOM 2546 O O . LEU A 1 323 ? 22.598 -11.927 1.930 1.00 97.12 323 LEU A O 1
ATOM 2550 N N . ARG A 1 324 ? 23.304 -11.563 -0.170 1.00 95.50 324 ARG A N 1
ATOM 2551 C CA . ARG A 1 324 ? 22.490 -10.363 -0.409 1.00 95.50 324 ARG A CA 1
ATOM 2552 C C . ARG A 1 324 ? 20.995 -10.683 -0.340 1.00 95.50 324 ARG A C 1
ATOM 2554 O O . ARG A 1 324 ? 20.253 -9.951 0.309 1.00 95.50 324 ARG A O 1
ATOM 2561 N N . ARG A 1 325 ? 20.538 -11.773 -0.963 1.00 93.38 325 ARG A N 1
ATOM 2562 C CA . ARG A 1 325 ? 19.124 -12.196 -0.903 1.00 93.38 325 ARG A CA 1
ATOM 2563 C C . ARG A 1 325 ? 18.704 -12.677 0.485 1.00 93.38 325 ARG A C 1
ATOM 2565 O O . ARG A 1 325 ? 17.556 -12.481 0.866 1.00 93.38 325 ARG A O 1
ATOM 2572 N N . LEU A 1 326 ? 19.641 -13.222 1.260 1.00 92.38 326 LEU A N 1
ATOM 2573 C CA . LEU A 1 326 ? 19.471 -13.539 2.684 1.00 92.38 326 LEU A CA 1
ATOM 2574 C C . LEU A 1 326 ? 19.649 -12.320 3.610 1.00 92.38 326 LEU A C 1
ATOM 2576 O O . LEU A 1 326 ? 19.527 -12.461 4.822 1.00 92.38 326 LEU A O 1
ATOM 2580 N N . ARG A 1 327 ? 19.935 -11.129 3.061 1.00 93.25 327 ARG A N 1
ATOM 2581 C CA . ARG A 1 327 ? 20.177 -9.869 3.793 1.00 93.25 327 ARG A CA 1
ATOM 2582 C C . ARG A 1 327 ? 21.359 -9.909 4.771 1.00 93.25 327 ARG A C 1
ATOM 2584 O O . ARG A 1 327 ? 21.453 -9.102 5.691 1.00 93.25 327 ARG A O 1
ATOM 2591 N N . LEU A 1 328 ? 22.325 -10.787 4.521 1.00 95.31 328 LEU A N 1
ATOM 2592 C CA . LEU A 1 328 ? 23.570 -10.904 5.278 1.00 95.31 328 LEU A CA 1
ATOM 2593 C C . LEU A 1 328 ? 24.632 -9.959 4.696 1.00 95.31 328 LEU A C 1
ATOM 2595 O O . LEU A 1 328 ? 25.619 -10.395 4.106 1.00 95.31 328 LEU A O 1
ATOM 2599 N N . GLY A 1 329 ? 24.402 -8.648 4.833 1.00 96.00 329 GLY A N 1
ATOM 2600 C CA . GLY A 1 329 ? 25.161 -7.587 4.154 1.00 96.00 329 GLY A CA 1
ATOM 2601 C C . GLY A 1 329 ? 26.678 -7.646 4.348 1.00 96.00 329 GLY A C 1
ATOM 2602 O O . GLY A 1 329 ? 27.414 -7.651 3.364 1.00 96.00 329 GLY A O 1
ATOM 2603 N N . ASP A 1 330 ? 27.157 -7.766 5.589 1.00 97.88 330 ASP A N 1
ATOM 2604 C CA . ASP A 1 330 ? 28.600 -7.826 5.865 1.00 97.88 330 ASP A CA 1
ATOM 2605 C C . ASP A 1 330 ? 29.263 -9.061 5.244 1.00 97.88 330 ASP A C 1
ATOM 2607 O O . ASP A 1 330 ? 30.369 -8.985 4.704 1.00 97.88 330 ASP A O 1
ATOM 2611 N N . GLN A 1 331 ? 28.568 -10.201 5.264 1.00 98.06 331 GLN A N 1
ATOM 2612 C CA . GLN A 1 331 ? 29.057 -11.436 4.657 1.00 98.06 331 GLN A CA 1
ATOM 2613 C C . GLN A 1 331 ? 29.048 -11.329 3.129 1.00 98.06 331 GLN A C 1
ATOM 2615 O O . GLN A 1 331 ? 30.021 -11.719 2.485 1.00 98.06 331 GLN A O 1
ATOM 2620 N N . ALA A 1 332 ? 27.989 -10.757 2.544 1.00 97.81 332 ALA A N 1
ATOM 2621 C CA . ALA A 1 332 ? 27.902 -10.501 1.108 1.00 97.81 332 ALA A CA 1
ATOM 2622 C C . ALA A 1 332 ? 29.040 -9.578 0.645 1.00 97.81 332 ALA A C 1
ATOM 2624 O O . ALA A 1 332 ? 29.694 -9.848 -0.362 1.00 97.81 332 ALA A O 1
ATOM 2625 N N . LEU A 1 333 ? 29.327 -8.528 1.422 1.00 97.81 333 LEU A N 1
ATOM 2626 C CA . LEU A 1 333 ? 30.413 -7.588 1.164 1.00 97.81 333 LEU A CA 1
ATOM 2627 C C . LEU A 1 333 ? 31.793 -8.260 1.278 1.00 97.81 333 LEU A C 1
ATOM 2629 O O . LEU A 1 333 ? 32.694 -7.991 0.483 1.00 97.81 333 LEU A O 1
ATOM 2633 N N . ALA A 1 334 ? 31.972 -9.167 2.238 1.00 97.19 334 ALA A N 1
ATOM 2634 C CA . ALA A 1 334 ? 33.192 -9.960 2.347 1.00 97.19 334 ALA A CA 1
ATOM 2635 C C . ALA A 1 334 ? 33.366 -10.914 1.151 1.00 97.19 334 ALA A C 1
ATOM 2637 O O . ALA A 1 334 ? 34.468 -11.015 0.608 1.00 97.19 334 ALA A O 1
ATOM 2638 N N . ALA A 1 335 ? 32.292 -11.579 0.718 1.00 97.00 335 ALA A N 1
ATOM 2639 C CA . ALA A 1 335 ? 32.300 -12.485 -0.428 1.00 97.00 335 ALA A CA 1
ATOM 2640 C C . ALA A 1 335 ? 32.632 -11.747 -1.734 1.00 97.00 335 ALA A C 1
ATOM 2642 O O . ALA A 1 335 ? 33.542 -12.155 -2.458 1.00 97.00 335 ALA A O 1
ATOM 2643 N N . ILE A 1 336 ? 31.990 -10.605 -2.004 1.00 96.38 336 ILE A N 1
ATOM 2644 C CA . ILE A 1 336 ? 32.219 -9.867 -3.254 1.00 96.38 336 ILE A CA 1
ATOM 2645 C C . ILE A 1 336 ? 33.636 -9.280 -3.340 1.00 96.38 336 ILE A C 1
ATOM 2647 O O . ILE A 1 336 ? 34.263 -9.280 -4.399 1.00 96.38 336 ILE A O 1
ATOM 2651 N N . ARG A 1 337 ? 34.211 -8.874 -2.200 1.00 94.69 337 ARG A N 1
ATOM 2652 C CA . ARG A 1 337 ? 35.609 -8.421 -2.120 1.00 94.69 337 ARG A CA 1
ATOM 2653 C C . ARG A 1 337 ? 36.615 -9.546 -2.336 1.00 94.69 337 ARG A C 1
ATOM 2655 O O . ARG A 1 337 ? 37.719 -9.271 -2.799 1.00 94.69 337 ARG A O 1
ATOM 2662 N N . LYS A 1 338 ? 36.267 -10.797 -2.012 1.00 94.69 338 LYS A N 1
ATOM 2663 C CA . LYS A 1 338 ? 37.087 -11.964 -2.376 1.00 94.69 338 LYS A CA 1
ATOM 2664 C C . LYS A 1 338 ? 37.038 -12.220 -3.877 1.00 94.69 338 LYS A C 1
ATOM 2666 O O . LYS A 1 338 ? 38.098 -12.409 -4.460 1.00 94.69 338 LYS A O 1
ATOM 2671 N N . ALA A 1 339 ? 35.858 -12.137 -4.498 1.00 93.88 339 ALA A N 1
ATOM 2672 C CA . ALA A 1 339 ? 35.729 -12.262 -5.951 1.00 93.88 339 ALA A CA 1
ATOM 2673 C C . ALA A 1 339 ? 36.640 -11.267 -6.688 1.00 93.88 339 ALA A C 1
ATOM 2675 O O . ALA A 1 339 ? 37.389 -11.653 -7.578 1.00 93.88 339 ALA A O 1
ATOM 2676 N N . ARG A 1 340 ? 36.663 -10.006 -6.235 1.00 89.31 340 ARG A N 1
ATOM 2677 C CA . ARG A 1 340 ? 37.487 -8.936 -6.821 1.00 89.31 340 ARG A CA 1
ATOM 2678 C C . ARG A 1 340 ? 38.993 -9.214 -6.815 1.00 89.31 340 ARG A C 1
ATOM 2680 O O . ARG A 1 340 ? 39.704 -8.679 -7.653 1.00 89.31 340 ARG A O 1
ATOM 2687 N N . LYS A 1 341 ? 39.487 -10.021 -5.873 1.00 90.44 341 LYS A N 1
ATOM 2688 C CA . LYS A 1 341 ? 40.917 -10.353 -5.754 1.00 90.44 341 LYS A CA 1
ATOM 2689 C C . LYS A 1 341 ? 41.368 -11.476 -6.691 1.00 90.44 341 LYS A C 1
ATOM 2691 O O . LYS A 1 341 ? 42.564 -11.716 -6.778 1.00 90.44 341 LYS A O 1
ATOM 2696 N N . LEU A 1 342 ? 40.438 -12.193 -7.319 1.00 88.44 342 LEU A N 1
ATOM 2697 C CA . LEU A 1 342 ? 40.720 -13.415 -8.079 1.00 88.44 342 LEU A CA 1
ATOM 2698 C C . LEU A 1 342 ? 40.771 -13.195 -9.608 1.00 88.44 342 LEU A C 1
ATOM 2700 O O . LEU A 1 342 ? 40.806 -14.181 -10.331 1.00 88.44 342 LEU A O 1
ATOM 2704 N N . GLU A 1 343 ? 40.778 -11.935 -10.071 1.00 69.25 343 GLU A N 1
ATOM 2705 C CA . GLU A 1 343 ? 41.000 -11.476 -11.463 1.00 69.25 343 GLU A CA 1
ATOM 2706 C C . GLU A 1 343 ? 40.537 -12.451 -12.572 1.00 69.25 343 GLU A C 1
ATOM 2708 O O . GLU A 1 343 ? 41.342 -12.994 -13.323 1.00 69.25 343 GLU A O 1
ATOM 2713 N N . ASP A 1 344 ? 39.220 -12.655 -12.711 1.00 74.88 344 ASP A N 1
ATOM 2714 C CA . ASP A 1 344 ? 38.624 -13.538 -13.735 1.00 74.88 344 ASP A CA 1
ATOM 2715 C C . ASP A 1 344 ? 38.068 -12.793 -14.965 1.00 74.88 344 ASP A C 1
ATOM 2717 O O . ASP A 1 344 ? 37.301 -13.352 -15.748 1.00 74.88 344 ASP A O 1
ATOM 2721 N N . GLY A 1 345 ? 38.424 -11.515 -15.131 1.00 64.75 345 GLY A N 1
ATOM 2722 C CA . GLY A 1 345 ? 37.901 -10.647 -16.194 1.00 64.75 345 GLY A CA 1
ATOM 2723 C C . GLY A 1 345 ? 36.490 -10.104 -15.936 1.00 64.75 345 GLY A C 1
ATOM 2724 O O . GLY A 1 345 ? 35.984 -9.320 -16.738 1.00 64.75 345 GLY A O 1
ATOM 2725 N N . SER A 1 346 ? 35.855 -10.470 -14.821 1.00 67.44 346 SER A N 1
ATOM 2726 C CA . SER A 1 346 ? 34.573 -9.914 -14.399 1.00 67.44 346 SER A CA 1
ATOM 2727 C C . SER A 1 346 ? 34.789 -8.765 -13.398 1.00 67.44 346 SER A C 1
ATOM 2729 O O . SER A 1 346 ? 35.608 -8.881 -12.491 1.00 67.44 346 SER A O 1
ATOM 2731 N N . ASP A 1 347 ? 34.074 -7.639 -13.542 1.00 77.06 347 ASP A N 1
ATOM 2732 C CA . ASP A 1 347 ? 34.144 -6.522 -12.581 1.00 77.06 347 ASP A CA 1
ATOM 2733 C C . ASP A 1 347 ? 33.018 -6.643 -11.531 1.00 77.06 347 ASP A C 1
ATOM 2735 O O . ASP A 1 347 ? 31.842 -6.456 -11.866 1.00 77.06 347 ASP A O 1
ATOM 2739 N N . PRO A 1 348 ? 33.327 -6.987 -10.266 1.00 90.44 348 PRO A N 1
ATOM 2740 C CA . PRO A 1 348 ? 32.341 -7.096 -9.195 1.00 90.44 348 PRO A CA 1
ATOM 2741 C C . PRO A 1 348 ? 32.052 -5.754 -8.498 1.00 90.44 348 PRO A C 1
ATOM 2743 O O . PRO A 1 348 ? 31.311 -5.728 -7.515 1.00 90.44 348 PRO A O 1
ATOM 2746 N N . ALA A 1 349 ? 32.628 -4.634 -8.952 1.00 92.81 349 ALA A N 1
ATOM 2747 C CA . ALA A 1 349 ? 32.454 -3.332 -8.306 1.00 92.81 349 ALA A CA 1
ATOM 2748 C C . ALA A 1 349 ? 30.986 -2.881 -8.259 1.00 92.81 349 ALA A C 1
ATOM 2750 O O . ALA A 1 349 ? 30.551 -2.286 -7.271 1.00 92.81 349 ALA A O 1
ATOM 2751 N N . VAL A 1 350 ? 30.203 -3.197 -9.295 1.00 94.62 350 VAL A N 1
ATOM 2752 C CA . VAL A 1 350 ? 28.765 -2.887 -9.324 1.00 94.62 350 VAL A CA 1
ATOM 2753 C C . VAL A 1 350 ? 28.013 -3.697 -8.264 1.00 94.62 350 VAL A C 1
ATOM 2755 O O . VAL A 1 350 ? 27.225 -3.122 -7.518 1.00 94.62 350 VAL A O 1
ATOM 2758 N N . ASP A 1 351 ? 28.313 -4.991 -8.116 1.00 95.19 351 ASP A N 1
ATOM 2759 C CA . ASP A 1 351 ? 27.720 -5.841 -7.074 1.00 95.19 351 ASP A CA 1
ATOM 2760 C C . ASP A 1 351 ? 28.067 -5.328 -5.666 1.00 95.19 351 ASP A C 1
ATOM 2762 O O . ASP A 1 351 ? 27.192 -5.247 -4.799 1.00 95.19 351 ASP A O 1
ATOM 2766 N N . GLU A 1 352 ? 29.328 -4.930 -5.447 1.00 96.56 352 GLU A N 1
ATOM 2767 C CA . GLU A 1 352 ? 29.785 -4.324 -4.190 1.00 96.56 352 GLU A CA 1
ATOM 2768 C C . GLU A 1 352 ? 28.996 -3.045 -3.875 1.00 96.56 352 GLU A C 1
ATOM 2770 O O . GLU A 1 352 ? 28.493 -2.881 -2.760 1.00 96.56 352 GLU A O 1
ATOM 2775 N N . ALA A 1 353 ? 28.825 -2.164 -4.864 1.00 96.94 353 ALA A N 1
ATOM 2776 C CA . ALA A 1 353 ? 28.044 -0.945 -4.706 1.00 96.94 353 ALA A CA 1
ATOM 2777 C C . ALA A 1 353 ? 26.565 -1.231 -4.404 1.00 96.94 353 ALA A C 1
ATOM 2779 O O . ALA A 1 353 ? 25.993 -0.586 -3.527 1.00 96.94 353 ALA A O 1
ATOM 2780 N N . VAL A 1 354 ? 25.947 -2.214 -5.067 1.00 96.12 354 VAL A N 1
ATOM 2781 C CA . VAL A 1 354 ? 24.557 -2.609 -4.788 1.00 96.12 354 VAL A CA 1
ATOM 2782 C C . VAL A 1 354 ? 24.410 -3.150 -3.367 1.00 96.12 354 VAL A C 1
ATOM 2784 O O . VAL A 1 354 ? 23.461 -2.782 -2.679 1.00 96.12 354 VAL A O 1
ATOM 2787 N N . ILE A 1 355 ? 25.346 -3.971 -2.883 1.00 97.50 355 ILE A N 1
ATOM 2788 C CA . ILE A 1 355 ? 25.333 -4.456 -1.492 1.00 97.50 355 ILE A CA 1
ATOM 2789 C C . ILE A 1 355 ? 25.419 -3.276 -0.514 1.00 97.50 355 ILE A C 1
ATOM 2791 O O . ILE A 1 355 ? 24.617 -3.192 0.415 1.00 97.50 355 ILE A O 1
ATOM 2795 N N . LEU A 1 356 ? 26.326 -2.325 -0.751 1.00 98.00 356 LEU A N 1
ATOM 2796 C CA . LEU A 1 356 ? 26.457 -1.126 0.083 1.00 98.00 356 LEU A CA 1
ATOM 2797 C C . LEU A 1 356 ? 25.188 -0.263 0.069 1.00 98.00 356 LEU A C 1
ATOM 2799 O O . LEU A 1 356 ? 24.755 0.184 1.131 1.00 98.00 356 LEU A O 1
ATOM 2803 N N . LEU A 1 357 ? 24.554 -0.068 -1.094 1.00 96.75 357 LEU A N 1
ATOM 2804 C CA . LEU A 1 357 ? 23.265 0.628 -1.197 1.00 96.75 357 LEU A CA 1
ATOM 2805 C C . LEU A 1 357 ? 22.206 -0.046 -0.332 1.00 96.75 357 LEU A C 1
ATOM 2807 O O . LEU A 1 357 ? 21.538 0.625 0.452 1.00 96.75 357 LEU A O 1
ATOM 2811 N N . ARG A 1 358 ? 22.109 -1.374 -0.424 1.00 95.25 358 ARG A N 1
ATOM 2812 C CA . ARG A 1 358 ? 21.149 -2.177 0.337 1.00 95.25 358 ARG A CA 1
ATOM 2813 C C . ARG A 1 358 ? 21.391 -2.118 1.848 1.00 95.25 358 ARG A C 1
ATOM 2815 O O . ARG A 1 358 ? 20.434 -2.163 2.614 1.00 95.25 358 ARG A O 1
ATOM 2822 N N . MET A 1 359 ? 22.635 -1.913 2.273 1.00 95.62 359 MET A N 1
ATOM 2823 C CA . MET A 1 359 ? 23.014 -1.653 3.668 1.00 95.62 359 MET A CA 1
ATOM 2824 C C . MET A 1 359 ? 22.825 -0.185 4.107 1.00 95.62 359 MET A C 1
ATOM 2826 O O . MET A 1 359 ? 23.241 0.176 5.205 1.00 95.62 359 MET A O 1
ATOM 2830 N N . GLY A 1 360 ? 22.266 0.690 3.263 1.00 94.94 360 GLY A N 1
ATOM 2831 C CA . GLY A 1 360 ? 22.099 2.119 3.561 1.00 94.94 360 GLY A CA 1
ATOM 2832 C C . GLY A 1 360 ? 23.383 2.955 3.433 1.00 94.94 360 GLY A C 1
ATOM 2833 O O . GLY A 1 360 ? 23.401 4.130 3.793 1.00 94.94 360 GLY A O 1
ATOM 2834 N N . ARG A 1 361 ? 24.467 2.393 2.883 1.00 97.19 361 ARG A N 1
ATOM 2835 C CA . ARG A 1 361 ? 25.793 3.031 2.744 1.00 97.19 361 ARG A CA 1
ATOM 2836 C C . ARG A 1 361 ? 25.953 3.714 1.381 1.00 97.19 361 ARG A C 1
ATOM 2838 O O . ARG A 1 361 ? 26.909 3.476 0.642 1.00 97.19 361 ARG A O 1
ATOM 2845 N N . GLY A 1 362 ? 24.997 4.579 1.037 1.00 96.25 362 GLY A N 1
ATOM 2846 C CA . GLY A 1 362 ? 24.887 5.175 -0.302 1.00 96.25 362 GLY A CA 1
ATOM 2847 C C . GLY A 1 362 ? 26.091 6.016 -0.741 1.00 96.25 362 GLY A C 1
ATOM 2848 O O . GLY A 1 362 ? 26.475 5.963 -1.907 1.00 96.25 362 GLY A O 1
ATOM 2849 N N . ALA A 1 363 ? 26.736 6.737 0.182 1.00 96.88 363 ALA A N 1
ATOM 2850 C CA . ALA A 1 363 ? 27.918 7.546 -0.132 1.00 96.88 363 ALA A CA 1
ATOM 2851 C C . ALA A 1 363 ? 29.120 6.687 -0.570 1.00 96.88 363 ALA A C 1
ATOM 2853 O O . ALA A 1 363 ? 29.833 7.034 -1.513 1.00 96.88 363 ALA A O 1
ATOM 2854 N N . GLU A 1 364 ? 29.323 5.540 0.080 1.00 97.75 364 GLU A N 1
ATOM 2855 C CA . GLU A 1 364 ? 30.393 4.605 -0.276 1.00 97.75 364 GLU A CA 1
ATOM 2856 C C . GLU A 1 364 ? 30.108 3.919 -1.612 1.00 97.75 364 GLU A C 1
ATOM 2858 O O . GLU A 1 364 ? 30.995 3.834 -2.461 1.00 97.75 364 GLU A O 1
ATOM 2863 N N . ALA A 1 365 ? 28.857 3.510 -1.838 1.00 97.38 365 ALA A N 1
ATOM 2864 C CA . ALA A 1 365 ? 28.432 2.955 -3.117 1.00 97.38 365 ALA A CA 1
ATOM 2865 C C . ALA A 1 365 ? 28.642 3.943 -4.276 1.00 97.38 365 ALA A C 1
ATOM 2867 O O . ALA A 1 365 ? 29.207 3.574 -5.304 1.00 97.38 365 ALA A O 1
ATOM 2868 N N . ALA A 1 366 ? 28.260 5.214 -4.098 1.00 97.12 366 ALA A N 1
ATOM 2869 C CA . ALA A 1 366 ? 28.458 6.258 -5.103 1.00 97.12 366 ALA A CA 1
ATOM 2870 C C . ALA A 1 366 ? 29.941 6.435 -5.466 1.00 97.12 366 ALA A C 1
ATOM 2872 O O . ALA A 1 366 ? 30.272 6.601 -6.640 1.00 97.12 366 ALA A O 1
ATOM 2873 N N . LYS A 1 367 ? 30.847 6.361 -4.478 1.00 97.25 367 LYS A N 1
ATOM 2874 C CA . LYS A 1 367 ? 32.298 6.431 -4.712 1.00 97.25 367 LYS A CA 1
ATOM 2875 C C . LYS A 1 367 ? 32.786 5.277 -5.590 1.00 97.25 367 LYS A C 1
ATOM 2877 O O . LYS A 1 367 ? 33.560 5.518 -6.512 1.00 97.25 367 LYS A O 1
ATOM 2882 N N . ILE A 1 368 ? 32.324 4.053 -5.328 1.00 96.00 368 ILE A N 1
ATOM 2883 C CA . ILE A 1 368 ? 32.678 2.878 -6.138 1.00 96.00 368 ILE A CA 1
ATOM 2884 C C . ILE A 1 368 ? 32.144 3.034 -7.565 1.00 96.00 368 ILE A C 1
ATOM 2886 O O . ILE A 1 368 ? 32.907 2.907 -8.515 1.00 96.00 368 ILE A O 1
ATOM 2890 N N . LEU A 1 369 ? 30.867 3.390 -7.725 1.00 95.94 369 LEU A N 1
ATOM 2891 C CA . LEU A 1 369 ? 30.221 3.532 -9.037 1.00 95.94 369 LEU A CA 1
ATOM 2892 C C . LEU A 1 369 ? 30.843 4.640 -9.901 1.00 95.94 369 LEU A C 1
ATOM 2894 O O . LEU A 1 369 ? 30.906 4.516 -11.123 1.00 95.94 369 LEU A O 1
ATOM 2898 N N . ARG A 1 370 ? 31.341 5.719 -9.284 1.00 95.94 370 ARG A N 1
ATOM 2899 C CA . ARG A 1 370 ? 32.092 6.766 -9.995 1.00 95.94 370 ARG A CA 1
ATOM 2900 C C . ARG A 1 370 ? 33.456 6.283 -10.492 1.00 95.94 370 ARG A C 1
ATOM 2902 O O . ARG A 1 370 ? 33.939 6.843 -11.465 1.00 95.94 370 ARG A O 1
ATOM 2909 N N . ALA A 1 371 ? 34.058 5.271 -9.871 1.00 94.06 371 ALA A N 1
ATOM 2910 C CA . ALA A 1 371 ? 35.367 4.751 -10.265 1.00 94.06 371 ALA A CA 1
ATOM 2911 C C . ALA A 1 371 ? 35.309 3.661 -11.354 1.00 94.06 371 ALA A C 1
ATOM 2913 O O . ALA A 1 371 ? 36.339 3.359 -11.949 1.00 94.06 371 ALA A O 1
ATOM 2914 N N . VAL A 1 372 ? 34.137 3.067 -11.610 1.00 90.12 372 VAL A N 1
ATOM 2915 C CA . VAL A 1 372 ? 33.948 2.064 -12.673 1.00 90.12 372 VAL A CA 1
ATOM 2916 C C . VAL A 1 372 ? 33.993 2.752 -14.039 1.00 90.12 372 VAL A C 1
ATOM 2918 O O . VAL A 1 372 ? 33.167 3.623 -14.301 1.00 90.12 372 VAL A O 1
ATOM 2921 N N . GLU A 1 373 ? 34.915 2.348 -14.917 1.00 88.44 373 GLU A N 1
ATOM 2922 C CA . GLU A 1 373 ? 34.995 2.813 -16.309 1.00 88.44 373 GLU A CA 1
ATOM 2923 C C . GLU A 1 373 ? 35.398 1.657 -17.256 1.00 88.44 373 GLU A C 1
ATOM 2925 O O . GLU A 1 373 ? 36.381 0.970 -16.972 1.00 88.44 373 GLU A O 1
ATOM 2930 N N . PRO A 1 374 ? 34.685 1.436 -18.382 1.00 88.31 374 PRO A N 1
ATOM 2931 C CA . PRO A 1 374 ? 33.459 2.127 -18.781 1.00 88.31 374 PRO A CA 1
ATOM 2932 C C . PRO A 1 374 ? 32.264 1.726 -17.898 1.00 88.31 374 PRO A C 1
ATOM 2934 O O . PRO A 1 374 ? 32.079 0.554 -17.566 1.00 88.31 374 PRO A O 1
ATOM 2937 N N . ARG A 1 375 ? 31.408 2.690 -17.535 1.00 92.12 375 ARG A N 1
ATOM 2938 C CA . ARG A 1 375 ? 30.196 2.395 -16.744 1.00 92.12 375 ARG A CA 1
ATOM 2939 C C . ARG A 1 375 ? 29.192 1.556 -17.535 1.00 92.12 375 ARG A C 1
ATOM 2941 O O . ARG A 1 375 ? 28.661 2.010 -18.551 1.00 92.12 375 ARG A O 1
ATOM 2948 N N . SER A 1 376 ? 28.860 0.378 -17.006 1.00 94.12 376 SER A N 1
ATOM 2949 C CA . SER A 1 376 ? 27.754 -0.445 -17.502 1.00 94.12 376 SER A CA 1
ATOM 2950 C C . SER A 1 376 ? 26.394 0.256 -17.313 1.00 94.12 376 SER A C 1
ATOM 2952 O O . SER A 1 376 ? 26.268 1.152 -16.467 1.00 94.12 376 SER A O 1
ATOM 2954 N N . PRO A 1 377 ? 25.338 -0.161 -18.038 1.00 96.50 377 PRO A N 1
ATOM 2955 C CA . PRO A 1 377 ? 23.992 0.376 -17.839 1.00 96.50 377 PRO A CA 1
ATOM 2956 C C . PRO A 1 377 ? 23.491 0.295 -16.387 1.00 96.50 377 PRO A C 1
ATOM 2958 O O . PRO A 1 377 ? 22.852 1.225 -15.897 1.00 96.50 377 PRO A O 1
ATOM 2961 N N . GLU A 1 378 ? 23.817 -0.792 -15.685 1.00 95.69 378 GLU A N 1
ATOM 2962 C CA . GLU A 1 378 ? 23.477 -0.973 -14.271 1.00 95.69 378 GLU A CA 1
ATOM 2963 C C . GLU A 1 378 ? 24.235 0.006 -13.367 1.00 95.69 378 GLU A C 1
ATOM 2965 O O . GLU A 1 378 ? 23.639 0.625 -12.484 1.00 95.69 378 GLU A O 1
ATOM 2970 N N . ALA A 1 379 ? 25.537 0.193 -13.610 1.00 95.81 379 ALA A N 1
ATOM 2971 C CA . ALA A 1 379 ? 26.357 1.114 -12.830 1.00 95.81 379 ALA A CA 1
ATOM 2972 C C . ALA A 1 379 ? 25.818 2.552 -12.913 1.00 95.81 379 ALA A C 1
ATOM 2974 O O . ALA A 1 379 ? 25.688 3.227 -11.890 1.00 95.81 379 ALA A O 1
ATOM 2975 N N . ARG A 1 380 ? 25.436 2.999 -14.120 1.00 96.81 380 ARG A N 1
ATOM 2976 C CA . ARG A 1 380 ? 24.804 4.313 -14.331 1.00 96.81 380 ARG A CA 1
ATOM 2977 C C . ARG A 1 380 ? 23.473 4.429 -13.601 1.00 96.81 380 ARG A C 1
ATOM 2979 O O . ARG A 1 380 ? 23.219 5.439 -12.950 1.00 96.81 380 ARG A O 1
ATOM 2986 N N . TYR A 1 381 ? 22.640 3.387 -13.663 1.00 97.12 381 TYR A N 1
ATOM 2987 C CA . TYR A 1 381 ? 21.355 3.384 -12.969 1.00 97.12 381 TYR A CA 1
ATOM 2988 C C . TYR A 1 381 ? 21.515 3.586 -11.465 1.00 97.12 381 TYR A C 1
ATOM 2990 O O . TYR A 1 381 ? 20.877 4.473 -10.891 1.00 97.12 381 TYR A O 1
ATOM 2998 N N . TRP A 1 382 ? 22.373 2.785 -10.831 1.00 96.69 382 TRP A N 1
ATOM 2999 C CA . TRP A 1 382 ? 22.581 2.866 -9.391 1.00 96.69 382 TRP A CA 1
ATOM 3000 C C . TRP A 1 382 ? 23.273 4.160 -8.979 1.00 96.69 382 TRP A C 1
ATOM 3002 O O . TRP A 1 382 ? 22.925 4.709 -7.937 1.00 96.69 382 TRP A O 1
ATOM 3012 N N . LEU A 1 383 ? 24.171 4.707 -9.806 1.00 96.38 383 LEU A N 1
ATOM 3013 C CA . LEU A 1 383 ? 24.769 6.014 -9.546 1.00 96.38 383 LEU A CA 1
ATOM 3014 C C . LEU A 1 383 ? 23.693 7.108 -9.571 1.00 96.38 383 LEU A C 1
ATOM 3016 O O . LEU A 1 383 ? 23.618 7.910 -8.639 1.00 96.38 383 LEU A O 1
ATOM 3020 N N . GLY A 1 384 ? 22.783 7.068 -10.547 1.00 95.69 384 GLY A N 1
ATOM 3021 C CA . GLY A 1 384 ? 21.622 7.956 -10.574 1.00 95.69 384 GLY A CA 1
ATOM 3022 C C . GLY A 1 384 ? 20.721 7.816 -9.344 1.00 95.69 384 GLY A C 1
ATOM 3023 O O . GLY A 1 384 ? 20.305 8.823 -8.770 1.00 95.69 384 GLY A O 1
ATOM 3024 N N . ALA A 1 385 ? 20.517 6.590 -8.847 1.00 93.88 385 ALA A N 1
ATOM 3025 C CA . ALA A 1 385 ? 19.746 6.329 -7.628 1.00 93.88 385 ALA A CA 1
ATOM 3026 C C . ALA A 1 385 ? 20.387 6.905 -6.346 1.00 93.88 385 ALA A C 1
ATOM 3028 O O . ALA A 1 385 ? 19.690 7.092 -5.350 1.00 93.88 385 ALA A O 1
ATOM 3029 N N . THR A 1 386 ? 21.685 7.238 -6.365 1.00 94.25 386 THR A N 1
ATOM 3030 C CA . THR A 1 386 ? 22.357 7.959 -5.262 1.00 94.25 386 THR A CA 1
ATOM 3031 C C . THR A 1 386 ? 22.166 9.476 -5.295 1.00 94.25 386 THR A C 1
ATOM 3033 O O . THR A 1 386 ? 22.614 10.165 -4.381 1.00 94.25 386 THR A O 1
ATOM 3036 N N . GLY A 1 387 ? 21.490 10.004 -6.321 1.00 90.69 387 GLY A N 1
ATOM 3037 C CA . GLY A 1 387 ? 21.208 11.431 -6.491 1.00 90.69 387 GLY A CA 1
ATOM 3038 C C . GLY A 1 387 ? 21.835 12.065 -7.736 1.00 90.69 387 GLY A C 1
ATOM 3039 O O . GLY A 1 387 ? 21.474 13.192 -8.061 1.00 90.69 387 GLY A O 1
ATOM 3040 N N . ALA A 1 388 ? 22.712 11.358 -8.457 1.00 92.38 388 ALA A N 1
ATOM 3041 C CA . ALA A 1 388 ? 23.328 11.818 -9.709 1.00 92.38 388 ALA A CA 1
ATOM 3042 C C . ALA A 1 388 ? 22.373 11.640 -10.908 1.00 92.38 388 ALA A C 1
ATOM 3044 O O . ALA A 1 388 ? 22.627 10.852 -11.818 1.00 92.38 388 ALA A O 1
ATOM 3045 N N . THR A 1 389 ? 21.210 12.298 -10.876 1.00 91.50 389 THR A N 1
ATOM 3046 C CA . THR A 1 389 ? 20.108 12.067 -11.833 1.00 91.50 389 THR A CA 1
ATOM 3047 C C . THR A 1 389 ? 20.475 12.295 -13.305 1.00 91.50 389 THR A C 1
ATOM 3049 O O . THR A 1 389 ? 19.807 11.759 -14.184 1.00 91.50 389 THR A O 1
ATOM 3052 N N . GLU A 1 390 ? 21.544 13.037 -13.588 1.00 95.25 390 GLU A N 1
ATOM 3053 C CA . GLU A 1 390 ? 22.147 13.189 -14.914 1.00 95.25 390 GLU A CA 1
ATOM 3054 C C . GLU A 1 390 ? 22.575 11.849 -15.538 1.00 95.25 390 GLU A C 1
ATOM 3056 O O . GLU A 1 390 ? 22.457 11.663 -16.749 1.00 95.25 390 GLU A O 1
ATOM 3061 N N . GLU A 1 391 ? 22.973 10.869 -14.722 1.00 96.44 391 GLU A N 1
ATOM 3062 C CA . GLU A 1 391 ? 23.336 9.528 -15.193 1.00 96.44 391 GLU A CA 1
ATOM 3063 C C . GLU A 1 391 ? 22.137 8.760 -15.752 1.00 96.44 391 GLU A C 1
ATOM 3065 O O . GLU A 1 391 ? 22.296 7.921 -16.636 1.00 96.44 391 GLU A O 1
ATOM 3070 N N . TRP A 1 392 ? 20.924 9.046 -15.271 1.00 96.81 392 TRP A N 1
ATOM 3071 C CA . TRP A 1 392 ? 19.707 8.454 -15.822 1.00 96.81 392 TRP A CA 1
ATOM 3072 C C . TRP A 1 392 ? 19.387 8.993 -17.215 1.00 96.81 392 TRP A C 1
ATOM 3074 O O . TRP A 1 392 ? 18.994 8.215 -18.084 1.00 96.81 392 TRP A O 1
ATOM 3084 N N . GLU A 1 393 ? 19.595 10.288 -17.451 1.00 95.31 393 GLU A N 1
ATOM 3085 C CA . GLU A 1 393 ? 19.448 10.891 -18.783 1.00 95.31 393 GLU A CA 1
ATOM 3086 C C . GLU A 1 393 ? 20.486 10.312 -19.754 1.00 95.31 393 GLU A C 1
ATOM 3088 O O . GLU A 1 393 ? 20.153 9.897 -20.865 1.00 95.31 393 GLU A O 1
ATOM 3093 N N . GLU A 1 394 ? 21.739 10.196 -19.309 1.00 96.19 394 GLU A N 1
ATOM 3094 C CA . GLU A 1 394 ? 22.812 9.606 -20.105 1.00 96.19 394 GLU A CA 1
ATOM 3095 C C . GLU A 1 394 ? 22.558 8.132 -20.428 1.00 96.19 394 GLU A C 1
ATOM 3097 O O . GLU A 1 394 ? 22.753 7.689 -21.562 1.00 96.19 394 GLU A O 1
ATOM 3102 N N . LEU A 1 395 ? 22.089 7.363 -19.446 1.00 96.75 395 LEU A N 1
ATOM 3103 C CA . LEU A 1 395 ? 21.710 5.966 -19.615 1.00 96.75 395 LEU A CA 1
ATOM 3104 C C . LEU A 1 395 ? 20.591 5.807 -20.647 1.00 96.75 395 LEU A C 1
ATOM 3106 O O . LEU A 1 395 ? 20.675 4.940 -21.517 1.00 96.75 395 LEU A O 1
ATOM 3110 N N . ILE A 1 396 ? 19.570 6.664 -20.579 1.00 96.75 396 ILE A N 1
ATOM 3111 C CA . ILE A 1 396 ? 18.497 6.699 -21.571 1.00 96.75 396 ILE A CA 1
ATOM 3112 C C . ILE A 1 396 ? 19.062 7.034 -22.947 1.00 96.75 396 ILE A C 1
ATOM 3114 O O . ILE A 1 396 ? 18.726 6.356 -23.907 1.00 96.75 396 ILE A O 1
ATOM 3118 N N . ARG A 1 397 ? 19.947 8.023 -23.069 1.00 95.12 397 ARG A N 1
ATOM 3119 C CA . ARG A 1 397 ? 20.520 8.424 -24.360 1.00 95.12 397 ARG A CA 1
ATOM 3120 C C . ARG A 1 397 ? 21.387 7.331 -24.993 1.00 95.12 397 ARG A C 1
ATOM 3122 O O . ARG A 1 397 ? 21.306 7.113 -26.199 1.00 95.12 397 ARG A O 1
ATOM 3129 N N . SER A 1 398 ? 22.220 6.667 -24.194 1.00 95.50 398 SER A N 1
ATOM 3130 C CA . SER A 1 398 ? 23.251 5.734 -24.670 1.00 95.50 398 SER A CA 1
ATOM 3131 C C . SER A 1 398 ? 22.786 4.277 -24.766 1.00 95.50 398 SER A C 1
ATOM 3133 O O . SER A 1 398 ? 23.310 3.533 -25.589 1.00 95.50 398 SER A O 1
ATOM 3135 N N . HIS A 1 399 ? 21.801 3.855 -23.964 1.00 96.31 399 HIS A N 1
ATOM 3136 C CA . HIS A 1 399 ? 21.385 2.451 -23.855 1.00 96.31 399 HIS A CA 1
ATOM 3137 C C . HIS A 1 399 ? 19.858 2.302 -23.742 1.00 96.31 399 HIS A C 1
ATOM 3139 O O . HIS A 1 399 ? 19.359 1.634 -22.836 1.00 96.31 399 HIS A O 1
ATOM 3145 N N . ARG A 1 400 ? 19.098 2.893 -24.674 1.00 95.31 400 ARG A N 1
ATOM 3146 C CA . ARG A 1 400 ? 17.613 2.893 -24.685 1.00 95.31 400 ARG A CA 1
ATOM 3147 C C . ARG A 1 400 ? 16.963 1.514 -24.534 1.00 95.31 400 ARG A C 1
ATOM 3149 O O . ARG A 1 400 ? 15.884 1.405 -23.958 1.00 95.31 400 ARG A O 1
ATOM 3156 N N . GLU A 1 401 ? 17.621 0.476 -25.039 1.00 95.00 401 GLU A N 1
ATOM 3157 C CA . GLU A 1 401 ? 17.136 -0.910 -25.002 1.00 95.00 401 GLU A CA 1
ATOM 3158 C C . GLU A 1 401 ? 17.473 -1.641 -23.695 1.00 95.00 401 GLU A C 1
ATOM 3160 O O . GLU A 1 401 ? 17.030 -2.763 -23.481 1.00 95.00 401 GLU A O 1
ATOM 3165 N N . SER A 1 402 ? 18.246 -1.023 -22.802 1.00 95.69 402 SER A N 1
ATOM 3166 C CA . SER A 1 402 ? 18.560 -1.607 -21.505 1.00 95.69 402 SER A CA 1
ATOM 3167 C C . SER A 1 402 ? 17.377 -1.487 -20.551 1.00 95.69 402 SER A C 1
ATOM 3169 O O . SER A 1 402 ? 16.805 -0.408 -20.381 1.00 95.69 402 SER A O 1
ATOM 3171 N N . ARG A 1 403 ? 17.100 -2.560 -19.803 1.00 95.50 403 ARG A N 1
ATOM 3172 C CA . ARG A 1 403 ? 16.139 -2.557 -18.689 1.00 95.50 403 ARG A CA 1
ATOM 3173 C C . ARG A 1 403 ? 16.388 -1.411 -17.704 1.00 95.50 403 ARG A C 1
ATOM 3175 O O . ARG A 1 403 ? 15.463 -0.809 -17.164 1.00 95.50 403 ARG A O 1
ATOM 3182 N N . TRP A 1 404 ? 17.658 -1.068 -17.510 1.00 96.88 404 TRP A N 1
ATOM 3183 C CA . TRP A 1 404 ? 18.082 -0.000 -16.619 1.00 96.88 404 TRP A CA 1
ATOM 3184 C C . TRP A 1 404 ? 17.682 1.382 -17.146 1.00 96.88 404 TRP A C 1
ATOM 3186 O O . TRP A 1 404 ? 17.317 2.243 -16.349 1.00 96.88 404 TRP A O 1
ATOM 3196 N N . ALA A 1 405 ? 17.655 1.583 -18.468 1.00 97.31 405 ALA A N 1
ATOM 3197 C CA . ALA A 1 405 ? 17.130 2.805 -19.076 1.00 97.31 405 ALA A CA 1
ATOM 3198 C C . ALA A 1 405 ? 15.606 2.912 -18.913 1.00 97.31 405 ALA A C 1
ATOM 3200 O O . ALA A 1 405 ? 15.097 3.992 -18.617 1.00 97.31 405 ALA A O 1
ATOM 3201 N N . TRP A 1 406 ? 14.870 1.800 -19.023 1.00 96.31 406 TRP A N 1
ATOM 3202 C CA . TRP A 1 406 ? 13.417 1.778 -18.785 1.00 96.31 406 TRP A CA 1
ATOM 3203 C C . TRP A 1 406 ? 13.091 2.138 -17.331 1.00 96.31 406 TRP A C 1
ATOM 3205 O O . TRP A 1 406 ? 12.233 2.982 -17.060 1.00 96.31 406 TRP A O 1
ATOM 3215 N N . LYS A 1 407 ? 13.843 1.561 -16.385 1.00 95.06 407 LYS A N 1
ATOM 3216 C CA . LYS A 1 407 ? 13.705 1.835 -14.949 1.00 95.06 407 LYS A CA 1
ATOM 3217 C C . LYS A 1 407 ? 14.119 3.269 -14.584 1.00 95.06 407 LYS A C 1
ATOM 3219 O O . LYS A 1 407 ? 13.459 3.920 -13.772 1.00 95.06 407 LYS A O 1
ATOM 3224 N N . ALA A 1 408 ? 15.172 3.800 -15.206 1.00 96.25 408 ALA A N 1
ATOM 3225 C CA . ALA A 1 408 ? 15.567 5.205 -15.084 1.00 96.25 408 ALA A CA 1
ATOM 3226 C C . ALA A 1 408 ? 14.465 6.145 -15.594 1.00 96.25 408 ALA A C 1
ATOM 3228 O O . ALA A 1 408 ? 14.112 7.113 -14.920 1.00 96.25 408 ALA A O 1
ATOM 3229 N N . ALA A 1 409 ? 13.847 5.814 -16.731 1.00 94.50 409 ALA A N 1
ATOM 3230 C CA . ALA A 1 409 ? 12.728 6.573 -17.272 1.00 94.50 409 ALA A CA 1
ATOM 3231 C C . ALA A 1 409 ? 11.504 6.561 -16.340 1.00 94.50 409 ALA A C 1
ATOM 3233 O O . ALA A 1 409 ? 10.829 7.582 -16.184 1.00 94.50 409 ALA A O 1
ATOM 3234 N N . ALA A 1 410 ? 11.243 5.438 -15.662 1.00 90.88 410 ALA A N 1
ATOM 3235 C CA . ALA A 1 410 ? 10.210 5.359 -14.632 1.00 90.88 410 ALA A CA 1
ATOM 3236 C C . ALA A 1 410 ? 10.508 6.292 -13.441 1.00 90.88 410 ALA A C 1
ATOM 3238 O O . ALA A 1 410 ? 9.600 6.965 -12.968 1.00 90.88 410 ALA A O 1
ATOM 3239 N N . ASN A 1 411 ? 11.766 6.413 -13.000 1.00 90.56 411 ASN A N 1
ATOM 3240 C CA . ASN A 1 411 ? 12.136 7.366 -11.942 1.00 90.56 411 ASN A CA 1
ATOM 3241 C C . ASN A 1 411 ? 12.058 8.832 -12.398 1.00 90.56 411 ASN A C 1
ATOM 3243 O O . ASN A 1 411 ? 11.581 9.687 -11.657 1.00 90.56 411 ASN A O 1
ATOM 3247 N N . LEU A 1 412 ? 12.511 9.147 -13.616 1.00 90.81 412 LEU A N 1
ATOM 3248 C CA . LEU A 1 412 ? 12.513 10.518 -14.145 1.00 90.81 412 LEU A CA 1
ATOM 3249 C C . LEU A 1 412 ? 11.109 11.029 -14.492 1.00 90.81 412 LEU A C 1
ATOM 3251 O O . LEU A 1 412 ? 10.830 12.210 -14.309 1.00 90.81 412 LEU A O 1
ATOM 3255 N N . SER A 1 413 ? 10.214 10.144 -14.944 1.00 83.50 413 SER A N 1
ATOM 3256 C CA . SER A 1 413 ? 8.774 10.442 -15.051 1.00 83.50 413 SER A CA 1
ATOM 3257 C C . SER A 1 413 ? 8.077 10.459 -13.690 1.00 83.50 413 SER A C 1
ATOM 3259 O O . SER A 1 413 ? 6.889 10.758 -13.611 1.00 83.50 413 SER A O 1
ATOM 3261 N N . GLY A 1 414 ? 8.809 10.079 -12.640 1.00 76.00 414 GLY A N 1
ATOM 3262 C CA . GLY A 1 414 ? 8.361 9.920 -11.273 1.00 76.00 414 GLY A CA 1
ATOM 3263 C C . GLY A 1 414 ? 7.501 8.677 -11.012 1.00 76.00 414 GLY A C 1
ATOM 3264 O O . GLY A 1 414 ? 7.274 8.351 -9.851 1.00 76.00 414 GLY A O 1
ATOM 3265 N N . ARG A 1 415 ? 7.059 7.945 -12.051 1.00 68.88 415 ARG A N 1
ATOM 3266 C CA . ARG A 1 415 ? 6.266 6.695 -11.955 1.00 68.88 415 ARG A CA 1
ATOM 3267 C C . ARG A 1 415 ? 6.835 5.692 -10.947 1.00 68.88 415 ARG A C 1
ATOM 3269 O O . ARG A 1 415 ? 6.096 4.872 -10.406 1.00 68.88 415 ARG A O 1
ATOM 3276 N N . LEU A 1 416 ? 8.138 5.764 -10.707 1.00 74.81 416 LEU A N 1
ATOM 3277 C CA . LEU A 1 416 ? 8.856 5.039 -9.681 1.00 74.81 416 LEU A CA 1
ATOM 3278 C C . LEU A 1 416 ? 9.529 6.017 -8.710 1.00 74.81 416 LEU A C 1
ATOM 3280 O O . LEU A 1 416 ? 10.171 6.980 -9.118 1.00 74.81 416 LEU A O 1
ATOM 3284 N N . LEU A 1 417 ? 9.444 5.707 -7.423 1.00 71.69 417 LEU A N 1
ATOM 3285 C CA . LEU A 1 417 ? 10.414 6.154 -6.431 1.00 71.69 417 LEU A CA 1
ATOM 3286 C C . LEU A 1 417 ? 11.324 4.950 -6.192 1.00 71.69 417 LEU A C 1
ATOM 3288 O O . LEU A 1 417 ? 10.792 3.886 -5.918 1.00 71.69 417 LEU A O 1
ATOM 3292 N N . GLU A 1 418 ? 12.643 5.047 -6.371 1.00 84.56 418 GLU A N 1
ATOM 3293 C CA . GLU A 1 418 ? 13.558 3.927 -6.089 1.00 84.56 418 GLU A CA 1
ATOM 3294 C C . GLU A 1 418 ? 13.890 3.860 -4.592 1.00 84.56 418 GLU A C 1
ATOM 3296 O O . GLU A 1 418 ? 14.195 4.875 -3.965 1.00 84.56 418 GLU A O 1
ATOM 3301 N N . ARG A 1 419 ? 13.871 2.650 -4.013 1.00 85.38 419 ARG A N 1
ATOM 3302 C CA . ARG A 1 419 ? 14.409 2.378 -2.672 1.00 85.38 419 ARG A CA 1
ATOM 3303 C C . ARG A 1 419 ? 15.756 1.697 -2.842 1.00 85.38 419 ARG A C 1
ATOM 3305 O O . ARG A 1 419 ? 15.835 0.641 -3.472 1.00 85.38 419 ARG A O 1
ATOM 3312 N N . THR A 1 420 ? 16.803 2.281 -2.277 1.00 90.19 420 THR A N 1
ATOM 3313 C CA . THR A 1 420 ? 18.172 1.765 -2.393 1.00 90.19 420 THR A CA 1
ATOM 3314 C C . THR A 1 420 ? 18.532 0.818 -1.252 1.00 90.19 420 THR A C 1
ATOM 3316 O O . THR A 1 420 ? 19.188 -0.190 -1.501 1.00 90.19 420 THR A O 1
ATOM 3319 N N . ASP A 1 421 ? 18.027 1.058 -0.046 1.00 91.69 421 ASP A N 1
ATOM 3320 C CA . ASP A 1 421 ? 18.253 0.265 1.163 1.00 91.69 421 ASP A CA 1
ATOM 3321 C C . ASP A 1 421 ? 17.275 -0.914 1.308 1.00 91.69 421 ASP A C 1
ATOM 3323 O O . ASP A 1 421 ? 16.197 -0.944 0.708 1.00 91.69 421 ASP A O 1
ATOM 3327 N N . TRP A 1 422 ? 17.642 -1.904 2.122 1.00 90.56 422 TRP A N 1
ATOM 3328 C CA . TRP A 1 422 ? 16.689 -2.909 2.575 1.00 90.56 422 TRP A CA 1
ATOM 3329 C C . TRP A 1 422 ? 15.701 -2.308 3.584 1.00 90.56 422 TRP A C 1
ATOM 3331 O O . TRP A 1 422 ? 16.120 -1.584 4.488 1.00 90.56 422 TRP A O 1
ATOM 3341 N N . PRO A 1 423 ? 14.407 -2.673 3.520 1.00 87.31 423 PRO A N 1
ATOM 3342 C CA . PRO A 1 423 ? 13.538 -2.518 4.678 1.00 87.31 423 PRO A CA 1
ATOM 3343 C C . PRO A 1 423 ? 14.106 -3.277 5.881 1.00 87.31 423 PRO A C 1
ATOM 3345 O O . PRO A 1 423 ? 14.817 -4.278 5.732 1.00 87.31 423 PRO A O 1
ATOM 3348 N N . SER A 1 424 ? 13.784 -2.789 7.081 1.00 84.38 424 SER A N 1
ATOM 3349 C CA . SER A 1 424 ? 14.186 -3.458 8.316 1.00 84.38 424 SER A CA 1
ATOM 3350 C C . SER A 1 424 ? 13.580 -4.864 8.384 1.00 84.38 424 SER A C 1
ATOM 3352 O O . SER A 1 424 ? 12.546 -5.148 7.767 1.00 84.38 424 SER A O 1
ATOM 3354 N N . GLU A 1 425 ? 14.237 -5.766 9.113 1.00 83.81 425 GLU A N 1
ATOM 3355 C CA . GLU A 1 425 ? 13.790 -7.159 9.200 1.00 83.81 425 GLU A CA 1
ATOM 3356 C C . GLU A 1 425 ? 12.413 -7.277 9.841 1.00 83.81 425 GLU A C 1
ATOM 3358 O O . GLU A 1 425 ? 11.558 -8.023 9.367 1.00 83.81 425 GLU A O 1
ATOM 3363 N N . GLU A 1 426 ? 12.171 -6.450 10.850 1.00 83.19 426 GLU A N 1
ATOM 3364 C CA . GLU A 1 426 ? 10.914 -6.379 11.574 1.00 83.19 426 GLU A CA 1
ATOM 3365 C C . GLU A 1 426 ? 9.760 -6.023 10.629 1.00 83.19 426 GLU A C 1
ATOM 3367 O O . GLU A 1 426 ? 8.706 -6.653 10.670 1.00 83.19 426 GLU A O 1
ATOM 3372 N N . ILE A 1 427 ? 9.961 -5.056 9.725 1.00 84.69 427 ILE A N 1
ATOM 3373 C CA . ILE A 1 427 ? 8.930 -4.628 8.770 1.00 84.69 427 ILE A CA 1
ATOM 3374 C C . ILE A 1 427 ? 8.597 -5.750 7.779 1.00 84.69 427 ILE A C 1
ATOM 3376 O O . ILE A 1 427 ? 7.421 -5.973 7.489 1.00 84.69 427 ILE A O 1
ATOM 3380 N N . LEU A 1 428 ? 9.601 -6.470 7.269 1.00 83.75 428 LEU A N 1
ATOM 3381 C CA . LEU A 1 428 ? 9.373 -7.580 6.336 1.00 83.75 428 LEU A CA 1
ATOM 3382 C C . LEU A 1 428 ? 8.611 -8.730 6.994 1.00 83.75 428 LEU A C 1
ATOM 3384 O O . LEU A 1 428 ? 7.620 -9.204 6.434 1.00 83.75 428 LEU A O 1
ATOM 3388 N N . ILE A 1 429 ? 9.012 -9.128 8.205 1.00 82.06 429 ILE A N 1
ATOM 3389 C CA . ILE A 1 429 ? 8.323 -10.172 8.976 1.00 82.06 429 ILE A CA 1
ATOM 3390 C C . ILE A 1 429 ? 6.856 -9.792 9.206 1.00 82.06 429 ILE A C 1
ATOM 3392 O O . ILE A 1 429 ? 5.960 -10.630 9.073 1.00 82.06 429 ILE A O 1
ATOM 3396 N N . LEU A 1 430 ? 6.599 -8.523 9.522 1.00 82.31 430 LEU A N 1
ATOM 3397 C CA . LEU A 1 430 ? 5.258 -8.018 9.805 1.00 82.31 430 LEU A CA 1
ATOM 3398 C C . LEU A 1 430 ? 4.389 -7.835 8.561 1.00 82.31 430 LEU A C 1
ATOM 3400 O O . LEU A 1 430 ? 3.166 -7.921 8.664 1.00 82.31 430 LEU A O 1
ATOM 3404 N N . ALA A 1 431 ? 4.995 -7.622 7.396 1.00 81.50 431 ALA A N 1
ATOM 3405 C CA . ALA A 1 431 ? 4.285 -7.567 6.124 1.00 81.50 431 ALA A CA 1
ATOM 3406 C C . ALA A 1 431 ? 4.001 -8.960 5.536 1.00 81.50 431 ALA A C 1
ATOM 3408 O O . ALA A 1 431 ? 3.111 -9.107 4.696 1.00 81.50 431 ALA A O 1
ATOM 3409 N N . CYS A 1 432 ? 4.764 -9.985 5.922 1.00 79.69 432 CYS A N 1
ATOM 3410 C CA . CYS A 1 432 ? 4.527 -11.356 5.478 1.00 79.69 432 CYS A CA 1
ATOM 3411 C C . CYS A 1 432 ? 3.354 -11.996 6.220 1.00 79.69 432 CYS A C 1
ATOM 3413 O O . CYS A 1 432 ? 3.136 -11.702 7.392 1.00 79.69 432 CYS A O 1
ATOM 3415 N N . ASP A 1 433 ? 2.648 -12.927 5.580 1.00 78.50 433 ASP A N 1
ATOM 3416 C CA . ASP A 1 433 ? 1.518 -13.600 6.218 1.00 78.50 433 ASP A CA 1
ATOM 3417 C C . ASP A 1 433 ? 1.939 -14.506 7.402 1.00 78.50 433 ASP A C 1
ATOM 3419 O O . ASP A 1 433 ? 3.026 -15.089 7.424 1.00 78.50 433 ASP A O 1
ATOM 3423 N N . SER A 1 434 ? 1.058 -14.612 8.394 1.00 83.69 434 SER A N 1
ATOM 3424 C CA . SER A 1 434 ? 1.151 -15.449 9.604 1.00 83.69 434 SER A CA 1
ATOM 3425 C C . SER A 1 434 ? -0.161 -16.213 9.692 1.00 83.69 434 SER A C 1
ATOM 3427 O O . SER A 1 434 ? -1.158 -15.535 9.601 1.00 83.69 434 SER A O 1
ATOM 3429 N N . PRO A 1 435 ? -0.256 -17.541 9.845 1.00 87.69 435 PRO A N 1
ATOM 3430 C CA . PRO A 1 435 ? -1.532 -18.260 9.711 1.00 87.69 435 PRO A CA 1
ATOM 3431 C C . PRO A 1 435 ? -2.574 -17.869 10.782 1.00 87.69 435 PRO A C 1
ATOM 3433 O O . PRO A 1 435 ? -2.190 -17.436 11.873 1.00 87.69 435 PRO A O 1
ATOM 3436 N N . PRO A 1 436 ? -3.886 -18.035 10.514 1.00 89.94 436 PRO A N 1
ATOM 3437 C CA . PRO A 1 436 ? -4.928 -17.779 11.506 1.00 89.94 436 PRO A CA 1
ATOM 3438 C C . PRO A 1 436 ? -4.840 -18.755 12.688 1.00 89.94 436 PRO A C 1
ATOM 3440 O O . PRO A 1 436 ? -4.441 -19.909 12.529 1.00 89.94 436 PRO A O 1
ATOM 3443 N N . GLU A 1 437 ? -5.236 -18.298 13.875 1.00 92.38 437 GLU A N 1
ATOM 3444 C CA . GLU A 1 437 ? -5.274 -19.112 15.096 1.00 92.38 437 GLU A CA 1
ATOM 3445 C C . GLU A 1 437 ? -6.483 -18.725 15.953 1.00 92.38 437 GLU A C 1
ATOM 3447 O O . GLU A 1 437 ? -6.729 -17.543 16.183 1.00 92.38 437 GLU A O 1
ATOM 3452 N N . SER A 1 438 ? -7.218 -19.717 16.462 1.00 91.44 438 SER A N 1
ATOM 3453 C CA . SER A 1 438 ? -8.309 -19.500 17.416 1.00 91.44 438 SER A CA 1
ATOM 3454 C C . SER A 1 438 ? -7.828 -19.787 18.834 1.00 91.44 438 SER A C 1
ATOM 3456 O O . SER A 1 438 ? -7.265 -20.850 19.086 1.00 91.44 438 SER A O 1
ATOM 3458 N N . LEU A 1 439 ? -8.059 -18.849 19.755 1.00 90.81 439 LEU A N 1
ATOM 3459 C CA . LEU A 1 439 ? -7.757 -18.988 21.180 1.00 90.81 439 LEU A CA 1
ATOM 3460 C C . LEU A 1 439 ? -8.899 -18.413 22.032 1.00 90.81 439 LEU A C 1
ATOM 3462 O O . LEU A 1 439 ? -9.619 -17.523 21.566 1.00 90.81 439 LEU A O 1
ATOM 3466 N N . PRO A 1 440 ? -9.037 -18.847 23.298 1.00 92.44 440 PRO A N 1
ATOM 3467 C CA . PRO A 1 440 ? -9.895 -18.175 24.268 1.00 92.44 440 PRO A CA 1
ATOM 3468 C C . PRO A 1 440 ? -9.543 -16.688 24.417 1.00 92.44 440 PRO A C 1
ATOM 3470 O O . PRO A 1 440 ? -8.374 -16.308 24.327 1.00 92.44 440 PRO A O 1
ATOM 3473 N N . LEU A 1 441 ? -10.544 -15.853 24.727 1.00 91.75 441 LEU A N 1
ATOM 3474 C CA . LEU A 1 441 ? -10.414 -14.390 24.826 1.00 91.75 441 LEU A CA 1
ATOM 3475 C C . LEU A 1 441 ? -9.173 -13.939 25.614 1.00 91.75 441 LEU A C 1
ATOM 3477 O O . LEU A 1 441 ? -8.344 -13.197 25.092 1.00 91.75 441 LEU A O 1
ATOM 3481 N N . ARG A 1 442 ? -9.003 -14.434 26.847 1.00 92.81 442 ARG A N 1
ATOM 3482 C CA . ARG A 1 442 ? -7.886 -14.023 27.716 1.00 92.81 442 ARG A CA 1
ATOM 3483 C C . ARG A 1 442 ? -6.522 -14.337 27.106 1.00 92.81 442 ARG A C 1
ATOM 3485 O O . ARG A 1 442 ? -5.560 -13.611 27.342 1.00 92.81 442 ARG A O 1
ATOM 3492 N N . ASP A 1 443 ? -6.405 -15.441 26.378 1.00 94.38 443 ASP A N 1
ATOM 3493 C CA . ASP A 1 443 ? -5.147 -15.859 25.753 1.00 94.38 443 ASP A CA 1
ATOM 3494 C C . ASP A 1 443 ? -4.881 -15.038 24.490 1.00 94.38 443 ASP A C 1
ATOM 3496 O O . ASP A 1 443 ? -3.745 -14.627 24.244 1.00 94.38 443 ASP A O 1
ATOM 3500 N N . ALA A 1 444 ? -5.944 -14.723 23.745 1.00 94.88 444 ALA A N 1
ATOM 3501 C CA . ALA A 1 444 ? -5.886 -13.837 22.595 1.00 94.88 444 ALA A CA 1
ATOM 3502 C C . ALA A 1 444 ? -5.414 -12.423 22.985 1.00 94.88 444 ALA A C 1
ATOM 3504 O O . ALA A 1 444 ? -4.514 -11.889 22.334 1.00 94.88 444 ALA A O 1
ATOM 3505 N N . GLU A 1 445 ? -5.944 -11.855 24.076 1.00 96.19 445 GLU A N 1
ATOM 3506 C CA . GLU A 1 445 ? -5.520 -10.550 24.607 1.00 96.19 445 GLU A CA 1
ATOM 3507 C C . GLU A 1 445 ? -4.050 -10.559 25.037 1.00 96.19 445 GLU A C 1
ATOM 3509 O O . GLU A 1 445 ? -3.271 -9.717 24.588 1.00 96.19 445 GLU A O 1
ATOM 3514 N N . ARG A 1 446 ? -3.629 -11.546 25.845 1.00 96.31 446 ARG A N 1
ATOM 3515 C CA . ARG A 1 446 ? -2.222 -11.661 26.276 1.00 96.31 446 ARG A CA 1
ATOM 3516 C C . ARG A 1 446 ? -1.271 -11.827 25.090 1.00 96.31 446 ARG A C 1
ATOM 3518 O O . ARG A 1 446 ? -0.174 -11.269 25.096 1.00 96.31 446 ARG A O 1
ATOM 3525 N N . GLY A 1 447 ? -1.686 -12.580 24.070 1.00 97.06 447 GLY A N 1
ATOM 3526 C CA . GLY A 1 447 ? -0.940 -12.736 22.824 1.00 97.06 447 GLY A CA 1
ATOM 3527 C C . GLY A 1 447 ? -0.778 -11.418 22.063 1.00 97.06 447 GLY A C 1
ATOM 3528 O O . GLY A 1 447 ? 0.332 -11.106 21.640 1.00 97.06 447 GLY A O 1
ATOM 3529 N N . ALA A 1 448 ? -1.850 -10.629 21.942 1.00 97.75 448 ALA A N 1
ATOM 3530 C CA . ALA A 1 448 ? -1.820 -9.324 21.278 1.00 97.75 448 ALA A CA 1
ATOM 3531 C C . ALA A 1 448 ? -0.926 -8.314 22.007 1.00 97.75 448 ALA A C 1
ATOM 3533 O O . ALA A 1 448 ? -0.115 -7.645 21.369 1.00 97.75 448 ALA A O 1
ATOM 3534 N N . VAL A 1 449 ? -1.014 -8.241 23.340 1.00 98.44 449 VAL A N 1
ATOM 3535 C CA . VAL A 1 449 ? -0.152 -7.362 24.148 1.00 98.44 449 VAL A CA 1
ATOM 3536 C C . VAL A 1 449 ? 1.317 -7.734 23.962 1.00 98.44 449 VAL A C 1
ATOM 3538 O O . VAL A 1 449 ? 2.134 -6.872 23.643 1.00 98.44 449 VAL A O 1
ATOM 3541 N N . ARG A 1 450 ? 1.661 -9.026 24.075 1.00 97.94 450 ARG A N 1
ATOM 3542 C CA . ARG A 1 450 ? 3.033 -9.508 23.843 1.00 97.94 450 ARG A CA 1
ATOM 3543 C C . ARG A 1 450 ? 3.531 -9.147 22.445 1.00 97.94 450 ARG A C 1
ATOM 3545 O O . ARG A 1 450 ? 4.660 -8.685 22.305 1.00 97.94 450 ARG A O 1
ATOM 3552 N N . PHE A 1 451 ? 2.694 -9.358 21.433 1.00 96.88 451 PHE A N 1
ATOM 3553 C CA . PHE A 1 451 ? 3.014 -9.043 20.047 1.00 96.88 451 PHE A CA 1
ATOM 3554 C C . PHE A 1 451 ? 3.307 -7.547 19.860 1.00 96.88 451 PHE A C 1
ATOM 3556 O O . PHE A 1 451 ? 4.353 -7.193 19.319 1.00 96.88 451 PHE A O 1
ATOM 3563 N N . LEU A 1 452 ? 2.439 -6.660 20.361 1.00 97.81 452 LEU A N 1
ATOM 3564 C CA . LEU A 1 452 ? 2.641 -5.214 20.250 1.00 97.81 452 LEU A CA 1
ATOM 3565 C C . LEU A 1 452 ? 3.897 -4.746 20.992 1.00 97.81 452 LEU A C 1
ATOM 3567 O O . LEU A 1 452 ? 4.641 -3.929 20.453 1.00 97.81 452 LEU A O 1
ATOM 3571 N N . LEU A 1 453 ? 4.166 -5.271 22.189 1.00 97.88 453 LEU A N 1
ATOM 3572 C CA . LEU A 1 453 ? 5.373 -4.923 22.944 1.00 97.88 453 LEU A CA 1
ATOM 3573 C C . LEU A 1 453 ? 6.656 -5.348 22.222 1.00 97.88 453 LEU A C 1
ATOM 3575 O O . LEU A 1 453 ? 7.635 -4.607 22.252 1.00 97.88 453 LEU A O 1
ATOM 3579 N N . ALA A 1 454 ? 6.643 -6.504 21.555 1.00 95.50 454 ALA A N 1
ATOM 3580 C CA . ALA A 1 454 ? 7.778 -6.988 20.773 1.00 95.50 454 ALA A CA 1
ATOM 3581 C C . ALA A 1 454 ? 7.973 -6.219 19.453 1.00 95.50 454 ALA A C 1
ATOM 3583 O O . ALA A 1 454 ? 9.096 -6.105 18.975 1.00 95.50 454 ALA A O 1
ATOM 3584 N N . ALA A 1 455 ? 6.894 -5.696 18.865 1.00 94.12 455 ALA A N 1
ATOM 3585 C CA . ALA A 1 455 ? 6.926 -5.021 17.569 1.00 94.12 455 ALA A CA 1
ATOM 3586 C C . ALA A 1 455 ? 7.265 -3.519 17.634 1.00 94.12 455 ALA A C 1
ATOM 3588 O O . ALA A 1 455 ? 7.482 -2.911 16.584 1.00 94.12 455 ALA A O 1
ATOM 3589 N N . GLN A 1 456 ? 7.264 -2.892 18.819 1.00 96.31 456 GLN A N 1
ATOM 3590 C CA . GLN A 1 456 ? 7.517 -1.453 18.930 1.00 96.31 456 GLN A CA 1
ATOM 3591 C C . GLN A 1 456 ? 8.966 -1.115 18.558 1.00 96.31 456 GLN A C 1
ATOM 3593 O O . GLN A 1 456 ? 9.915 -1.730 19.046 1.00 96.31 456 GLN A O 1
ATOM 3598 N N . ARG A 1 457 ? 9.139 -0.085 17.730 1.00 94.31 457 ARG A N 1
ATOM 3599 C CA . ARG A 1 457 ? 10.450 0.430 17.336 1.00 94.31 457 ARG A CA 1
ATOM 3600 C C . ARG A 1 457 ? 11.122 1.224 18.465 1.00 94.31 457 ARG A C 1
ATOM 3602 O O . ARG A 1 457 ? 10.438 1.730 19.360 1.00 94.31 457 ARG A O 1
ATOM 3609 N N . PRO A 1 458 ? 12.455 1.416 18.397 1.00 94.25 458 PRO A N 1
ATOM 3610 C CA . PRO A 1 458 ? 13.185 2.243 19.360 1.00 94.25 458 PRO A CA 1
ATOM 3611 C C . PRO A 1 458 ? 12.672 3.686 19.477 1.00 94.25 458 PRO A C 1
ATOM 3613 O O . PRO A 1 458 ? 12.718 4.255 20.564 1.00 94.25 458 PRO A O 1
ATOM 3616 N N . ASP A 1 459 ? 12.152 4.262 18.388 1.00 94.06 459 ASP A N 1
ATOM 3617 C CA . ASP A 1 459 ? 11.587 5.619 18.352 1.00 94.06 459 ASP A CA 1
ATOM 3618 C C . ASP A 1 459 ? 10.174 5.727 18.958 1.00 94.06 459 ASP A C 1
ATOM 3620 O O . ASP A 1 459 ? 9.611 6.816 19.013 1.00 94.06 459 ASP A O 1
ATOM 3624 N N . GLY A 1 460 ? 9.595 4.612 19.418 1.00 96.56 460 GLY A N 1
ATOM 3625 C CA . GLY A 1 460 ? 8.260 4.549 20.008 1.00 96.56 460 GLY A CA 1
ATOM 3626 C C . GLY A 1 460 ? 7.130 4.264 19.021 1.00 96.56 460 GLY A C 1
ATOM 3627 O O . GLY A 1 460 ? 6.007 4.016 19.467 1.00 96.56 460 GLY A O 1
ATOM 3628 N N . SER A 1 461 ? 7.401 4.248 17.714 1.00 95.81 461 SER A N 1
ATOM 3629 C CA . SER A 1 461 ? 6.395 3.945 16.693 1.00 95.81 461 SER A CA 1
ATOM 3630 C C . SER A 1 461 ? 6.176 2.446 16.492 1.00 95.81 461 SER A C 1
ATOM 3632 O O . SER A 1 461 ? 6.991 1.611 16.895 1.00 95.81 461 SER A O 1
ATOM 3634 N N . TRP A 1 462 ? 5.069 2.096 15.834 1.00 94.62 462 TRP A N 1
ATOM 3635 C CA . TRP A 1 462 ? 4.849 0.743 15.322 1.00 94.62 462 TRP A CA 1
ATOM 3636 C C . TRP A 1 462 ? 5.013 0.691 13.801 1.00 94.62 462 TRP A C 1
ATOM 3638 O O . TRP A 1 462 ? 4.584 1.610 13.099 1.00 94.62 462 TRP A O 1
ATOM 3648 N N . PRO A 1 463 ? 5.616 -0.387 13.279 1.00 89.88 463 PRO A N 1
ATOM 3649 C CA . PRO A 1 463 ? 5.781 -0.591 11.849 1.00 89.88 463 PRO A CA 1
ATOM 3650 C C . PRO A 1 463 ? 4.450 -0.826 11.138 1.00 89.88 463 PRO A C 1
ATOM 3652 O O . PRO A 1 463 ? 3.536 -1.466 11.663 1.00 89.88 463 PRO A O 1
ATOM 3655 N N . THR A 1 464 ? 4.381 -0.349 9.899 1.00 87.00 464 THR A N 1
ATOM 3656 C CA . THR A 1 464 ? 3.227 -0.506 9.014 1.00 87.00 464 THR A CA 1
ATOM 3657 C C . THR A 1 464 ? 3.652 -1.141 7.682 1.00 87.00 464 THR A C 1
ATOM 3659 O O . THR A 1 464 ? 4.787 -0.934 7.248 1.00 87.00 464 THR A O 1
ATOM 3662 N N . PRO A 1 465 ? 2.783 -1.901 6.989 1.00 84.31 465 PRO A N 1
ATOM 3663 C CA . PRO A 1 465 ? 3.117 -2.493 5.689 1.00 84.31 465 PRO A CA 1
ATOM 3664 C C . PRO A 1 465 ? 3.617 -1.486 4.632 1.00 84.31 465 PRO A C 1
ATOM 3666 O O . PRO A 1 465 ? 4.556 -1.825 3.904 1.00 84.31 465 PRO A O 1
ATOM 3669 N N . PRO A 1 466 ? 3.106 -0.234 4.560 1.00 82.38 466 PRO A N 1
ATOM 3670 C CA . PRO A 1 466 ? 3.694 0.807 3.712 1.00 82.38 466 PRO A CA 1
ATOM 3671 C C . PRO A 1 466 ? 5.199 1.043 3.924 1.00 82.38 466 PRO A C 1
ATOM 3673 O O . PRO A 1 466 ? 5.888 1.432 2.975 1.00 82.38 466 PRO A O 1
ATOM 3676 N N . ASP A 1 467 ? 5.737 0.771 5.119 1.00 82.88 467 ASP A N 1
ATOM 3677 C CA . ASP A 1 467 ? 7.160 0.949 5.446 1.00 82.88 467 ASP A CA 1
ATOM 3678 C C . ASP A 1 467 ? 8.080 -0.036 4.700 1.00 82.88 467 ASP A C 1
ATOM 3680 O O . ASP A 1 467 ? 9.286 0.206 4.603 1.00 82.88 467 ASP A O 1
ATOM 3684 N N . VAL A 1 468 ? 7.535 -1.118 4.121 1.00 81.38 468 VAL A N 1
ATOM 3685 C CA . VAL A 1 468 ? 8.277 -2.008 3.204 1.00 81.38 468 VAL A CA 1
ATOM 3686 C C . VAL A 1 468 ? 8.755 -1.226 1.976 1.00 81.38 468 VAL A C 1
ATOM 3688 O O . VAL A 1 468 ? 9.835 -1.487 1.447 1.00 81.38 468 VAL A O 1
ATOM 3691 N N . SER A 1 469 ? 7.959 -0.251 1.530 1.00 75.69 469 SER A N 1
ATOM 3692 C CA . SER A 1 469 ? 8.297 0.634 0.415 1.00 75.69 469 SER A CA 1
ATOM 3693 C C . SER A 1 469 ? 8.882 1.951 0.935 1.00 75.69 469 SER A C 1
ATOM 3695 O O . SER A 1 469 ? 10.092 2.028 1.109 1.00 75.69 469 SER A O 1
ATOM 3697 N N . TYR A 1 470 ? 8.053 2.959 1.230 1.00 67.88 470 TYR A N 1
ATOM 3698 C CA . TYR A 1 470 ? 8.505 4.310 1.625 1.00 67.88 470 TYR A CA 1
ATOM 3699 C C . TYR A 1 470 ? 7.822 4.852 2.886 1.00 67.88 470 TYR A C 1
ATOM 3701 O O . TYR A 1 470 ? 8.076 5.989 3.279 1.00 67.88 470 TYR A O 1
ATOM 3709 N N . GLY A 1 471 ? 6.966 4.048 3.518 1.00 74.62 471 GLY A N 1
ATOM 3710 C CA . GLY A 1 471 ? 6.172 4.446 4.674 1.00 74.62 471 GLY A CA 1
ATOM 3711 C C . GLY A 1 471 ? 5.058 5.439 4.349 1.00 74.62 471 GLY A C 1
ATOM 3712 O O . GLY A 1 471 ? 4.840 5.832 3.203 1.00 74.62 471 GLY A O 1
ATOM 3713 N N . SER A 1 472 ? 4.316 5.820 5.386 1.00 78.94 472 SER A N 1
ATOM 3714 C CA . SER A 1 472 ? 3.279 6.854 5.327 1.00 78.94 472 SER A CA 1
ATOM 3715 C C . SER A 1 472 ? 3.210 7.557 6.690 1.00 78.94 472 SER A C 1
ATOM 3717 O O . SER A 1 472 ? 2.614 7.006 7.610 1.00 78.94 472 SER A O 1
ATOM 3719 N N . PRO A 1 473 ? 3.826 8.746 6.866 1.00 83.56 473 PRO A N 1
ATOM 3720 C CA . PRO A 1 473 ? 3.951 9.392 8.180 1.00 83.56 473 PRO A CA 1
ATOM 3721 C C . PRO A 1 473 ? 2.620 9.588 8.922 1.00 83.56 473 PRO A C 1
ATOM 3723 O O . PRO A 1 473 ? 2.521 9.263 10.110 1.00 83.56 473 PRO A O 1
ATOM 3726 N N . GLY A 1 474 ? 1.578 10.039 8.214 1.00 85.50 474 GLY A N 1
ATOM 3727 C CA . GLY A 1 474 ? 0.230 10.172 8.766 1.00 85.50 474 GLY A CA 1
ATOM 3728 C C . GLY A 1 474 ? -0.357 8.836 9.236 1.00 85.50 474 GLY A C 1
ATOM 3729 O O . GLY A 1 474 ? -0.900 8.754 10.339 1.00 85.50 474 GLY A O 1
ATOM 3730 N N . TRP A 1 475 ? -0.172 7.762 8.457 1.00 88.06 475 TRP A N 1
ATOM 3731 C CA . TRP A 1 475 ? -0.602 6.414 8.842 1.00 88.06 475 TRP A CA 1
ATOM 3732 C C . TRP A 1 475 ? 0.207 5.859 10.019 1.00 88.06 475 TRP A C 1
ATOM 3734 O O . TRP A 1 475 ? -0.375 5.344 10.969 1.00 88.06 475 TRP A O 1
ATOM 3744 N N . THR A 1 476 ? 1.531 6.023 10.017 1.00 91.62 476 THR A N 1
ATOM 3745 C CA . THR A 1 476 ? 2.410 5.602 11.118 1.00 91.62 476 THR A CA 1
ATOM 3746 C C . THR A 1 476 ? 2.035 6.298 12.424 1.00 91.62 476 THR A C 1
ATOM 3748 O O . THR A 1 476 ? 1.974 5.650 13.470 1.00 91.62 476 THR A O 1
ATOM 3751 N N . THR A 1 477 ? 1.713 7.594 12.375 1.00 94.25 477 THR A N 1
ATOM 3752 C CA . THR A 1 477 ? 1.207 8.344 13.537 1.00 94.25 477 THR A CA 1
ATOM 3753 C C . THR A 1 477 ? -0.116 7.769 14.037 1.00 94.25 477 THR A C 1
ATOM 3755 O O . THR A 1 477 ? -0.259 7.527 15.236 1.00 94.25 477 THR A O 1
ATOM 3758 N N . ALA A 1 478 ? -1.057 7.484 13.131 1.00 95.31 478 ALA A N 1
ATOM 3759 C CA . ALA A 1 478 ? -2.346 6.895 13.485 1.00 95.31 478 ALA A CA 1
ATOM 3760 C C . ALA A 1 478 ? -2.178 5.530 14.165 1.00 95.31 478 ALA A C 1
ATOM 3762 O O . ALA A 1 478 ? -2.660 5.331 15.279 1.00 95.31 478 ALA A O 1
ATOM 3763 N N . VAL A 1 479 ? -1.448 4.610 13.526 1.00 96.06 479 VAL A N 1
ATOM 3764 C CA . VAL A 1 479 ? -1.202 3.257 14.048 1.00 96.06 479 VAL A CA 1
ATOM 3765 C C . VAL A 1 479 ? -0.486 3.318 15.393 1.00 96.06 479 VAL A C 1
ATOM 3767 O O . VAL A 1 479 ? -0.881 2.614 16.316 1.00 96.06 479 VAL A O 1
ATOM 3770 N N . THR A 1 480 ? 0.501 4.202 15.548 1.00 98.00 480 THR A N 1
ATOM 3771 C CA . THR A 1 480 ? 1.216 4.374 16.821 1.00 98.00 480 THR A CA 1
ATOM 3772 C C . THR A 1 480 ? 0.282 4.826 17.942 1.00 98.00 480 THR A C 1
ATOM 3774 O O . THR A 1 480 ? 0.303 4.243 19.026 1.00 98.00 480 THR A O 1
ATOM 3777 N N . ALA A 1 481 ? -0.586 5.807 17.679 1.00 98.50 481 ALA A N 1
ATOM 3778 C CA . ALA A 1 481 ? -1.564 6.283 18.653 1.00 98.50 481 ALA A CA 1
ATOM 3779 C C . ALA A 1 481 ? -2.607 5.206 19.020 1.00 98.50 481 ALA A C 1
ATOM 3781 O O . ALA A 1 481 ? -2.965 5.071 20.193 1.00 98.50 481 ALA A O 1
ATOM 3782 N N . ILE A 1 482 ? -3.061 4.403 18.048 1.00 98.50 482 ILE A N 1
ATOM 3783 C CA . ILE A 1 482 ? -3.991 3.281 18.272 1.00 98.50 482 ILE A CA 1
ATOM 3784 C C . ILE A 1 482 ? -3.320 2.190 19.122 1.00 98.50 482 ILE A C 1
ATOM 3786 O O . ILE A 1 482 ? -3.889 1.769 20.130 1.00 98.50 482 ILE A O 1
ATOM 3790 N N . CYS A 1 483 ? -2.100 1.770 18.762 1.00 98.62 483 CYS A N 1
ATOM 3791 C CA . CYS A 1 483 ? -1.308 0.799 19.524 1.00 98.62 483 CYS A CA 1
ATOM 3792 C C . CYS A 1 483 ? -1.125 1.247 20.971 1.00 98.62 483 CYS A C 1
ATOM 3794 O O . CYS A 1 483 ? -1.469 0.503 21.889 1.00 98.62 483 CYS A O 1
ATOM 3796 N N . ALA A 1 484 ? -0.661 2.479 21.181 1.00 98.56 484 ALA A N 1
ATOM 3797 C CA . ALA A 1 484 ? -0.456 3.022 22.515 1.00 98.56 484 ALA A CA 1
ATOM 3798 C C . ALA A 1 484 ? -1.759 3.067 23.321 1.00 98.56 484 ALA A C 1
ATOM 3800 O O . ALA A 1 484 ? -1.783 2.579 24.448 1.00 98.56 484 ALA A O 1
ATOM 3801 N N . SER A 1 485 ? -2.855 3.547 22.722 1.00 98.44 485 SER A N 1
ATOM 3802 C CA . SER A 1 485 ? -4.175 3.593 23.368 1.00 98.44 485 SER A CA 1
ATOM 3803 C C . SER A 1 485 ? -4.658 2.213 23.812 1.00 98.44 485 SER A C 1
ATOM 3805 O O . SER A 1 485 ? -5.208 2.080 24.901 1.00 98.44 485 SER A O 1
ATOM 3807 N N . SER A 1 486 ? -4.434 1.181 22.991 1.00 98.19 486 SER A N 1
ATOM 3808 C CA . SER A 1 486 ? -4.834 -0.199 23.297 1.00 98.19 486 SER A CA 1
ATOM 3809 C C . SER A 1 486 ? -4.041 -0.828 24.449 1.00 98.19 486 SER A C 1
ATOM 3811 O O . SER A 1 486 ? -4.501 -1.775 25.088 1.00 98.19 486 SER A O 1
ATOM 3813 N N . LEU A 1 487 ? -2.849 -0.289 24.722 1.00 98.44 487 LEU A N 1
ATOM 3814 C CA . LEU A 1 487 ? -1.917 -0.788 25.725 1.00 98.44 487 LEU A CA 1
ATOM 3815 C C . LEU A 1 487 ? -2.076 -0.114 27.098 1.00 98.44 487 LEU A C 1
ATOM 3817 O O . LEU A 1 487 ? -1.550 -0.631 28.079 1.00 98.44 487 LEU A O 1
ATOM 3821 N N . MET A 1 488 ? -2.809 1.003 27.201 1.00 97.00 488 MET A N 1
ATOM 3822 C CA . MET A 1 488 ? -2.879 1.816 28.430 1.00 97.00 488 MET A CA 1
ATOM 3823 C C . MET A 1 488 ? -3.433 1.060 29.646 1.00 97.00 488 MET A C 1
ATOM 3825 O O . MET A 1 488 ? -2.981 1.296 30.763 1.00 97.00 488 MET A O 1
ATOM 3829 N N . ARG A 1 489 ? -4.350 0.102 29.441 1.00 94.12 489 ARG A N 1
ATOM 3830 C CA . ARG A 1 489 ? -4.917 -0.716 30.531 1.00 94.12 489 ARG A CA 1
ATOM 3831 C C . ARG A 1 489 ? -3.971 -1.793 31.081 1.00 94.12 489 ARG A C 1
ATOM 3833 O O . ARG A 1 489 ? -4.325 -2.459 32.049 1.00 94.12 489 ARG A O 1
ATOM 3840 N N . PHE A 1 490 ? -2.805 -1.994 30.464 1.00 96.19 490 PHE A N 1
ATOM 3841 C CA . PHE A 1 490 ? -1.845 -3.038 30.826 1.00 96.19 490 PHE A CA 1
ATOM 3842 C C . PHE A 1 490 ? -0.622 -2.415 31.518 1.00 96.19 490 PHE A C 1
ATOM 3844 O O . PHE A 1 490 ? 0.192 -1.770 30.8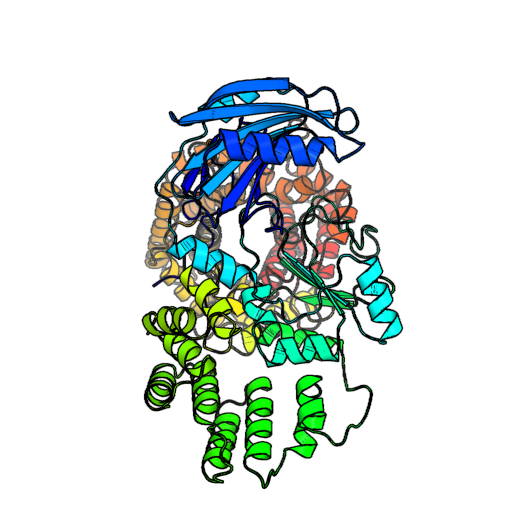48 1.00 96.19 490 PHE A O 1
ATOM 3851 N N . PRO A 1 491 ? -0.450 -2.590 32.843 1.00 95.19 491 PRO A N 1
ATOM 3852 C CA . PRO A 1 491 ? 0.659 -1.988 33.585 1.00 95.19 491 PRO A CA 1
ATOM 3853 C C . PRO A 1 491 ? 2.044 -2.324 33.013 1.00 95.19 491 PRO A C 1
ATOM 3855 O O . PRO A 1 491 ? 2.929 -1.467 32.968 1.00 95.19 491 PRO A O 1
ATOM 3858 N N . GLU A 1 492 ? 2.228 -3.547 32.513 1.00 96.62 492 GLU A N 1
ATOM 3859 C CA . GLU A 1 492 ? 3.464 -4.011 31.881 1.00 96.62 492 GLU A CA 1
ATOM 3860 C C . GLU A 1 492 ? 3.836 -3.223 30.614 1.00 96.62 492 GLU A C 1
ATOM 3862 O O . GLU A 1 492 ? 5.007 -3.176 30.231 1.00 96.62 492 GLU A O 1
ATOM 3867 N N . ALA A 1 493 ? 2.865 -2.561 29.980 1.00 97.88 493 ALA A N 1
ATOM 3868 C CA . ALA A 1 493 ? 3.054 -1.824 28.740 1.00 97.88 493 ALA A CA 1
ATOM 3869 C C . ALA A 1 493 ? 3.391 -0.340 28.943 1.00 97.88 493 ALA A C 1
ATOM 3871 O O . ALA A 1 493 ? 3.632 0.370 27.963 1.00 97.88 493 ALA A O 1
ATOM 3872 N N . ARG A 1 494 ? 3.472 0.146 30.191 1.00 97.50 494 ARG A N 1
ATOM 3873 C CA . ARG A 1 494 ? 3.614 1.582 30.482 1.00 97.50 494 ARG A CA 1
ATOM 3874 C C . ARG A 1 494 ? 4.792 2.247 29.765 1.00 97.50 494 ARG A C 1
ATOM 3876 O O . ARG A 1 494 ? 4.622 3.291 29.144 1.00 97.50 494 ARG A O 1
ATOM 3883 N N . LYS A 1 495 ? 5.965 1.605 29.762 1.00 98.19 495 LYS A N 1
ATOM 3884 C CA . LYS A 1 495 ? 7.159 2.123 29.066 1.00 98.19 495 LYS A CA 1
ATOM 3885 C C . LYS A 1 495 ? 6.959 2.246 27.553 1.00 98.19 495 LYS A C 1
ATOM 3887 O O . LYS A 1 495 ? 7.538 3.133 26.933 1.00 98.19 495 LYS A O 1
ATOM 3892 N N . ALA A 1 496 ? 6.183 1.343 26.952 1.00 98.44 496 ALA A N 1
ATOM 3893 C CA . ALA A 1 496 ? 5.866 1.411 25.530 1.00 98.44 496 ALA A CA 1
ATOM 3894 C C . ALA A 1 496 ? 4.921 2.584 25.238 1.00 98.44 496 ALA A C 1
ATOM 3896 O O . ALA A 1 496 ? 5.150 3.319 24.279 1.00 98.44 496 ALA A O 1
ATOM 3897 N N . VAL A 1 497 ? 3.922 2.802 26.102 1.00 98.75 497 VAL A N 1
ATOM 3898 C CA . VAL A 1 497 ? 3.014 3.958 26.032 1.00 98.75 497 VAL A CA 1
ATOM 3899 C C . VAL A 1 497 ? 3.784 5.276 26.162 1.00 98.75 497 VAL A C 1
ATOM 3901 O O . VAL A 1 497 ? 3.554 6.180 25.366 1.00 98.75 497 VAL A O 1
ATOM 3904 N N . ASP A 1 498 ? 4.744 5.374 27.086 1.00 98.44 498 ASP A N 1
ATOM 3905 C CA . ASP A 1 498 ? 5.550 6.591 27.272 1.00 98.44 498 ASP A CA 1
ATOM 3906 C C . ASP A 1 498 ? 6.390 6.934 26.028 1.00 98.44 498 ASP A C 1
ATOM 3908 O O . ASP A 1 498 ? 6.434 8.087 25.605 1.00 98.44 498 ASP A O 1
ATOM 3912 N N . ARG A 1 499 ? 7.010 5.938 25.379 1.00 98.56 499 ARG A N 1
ATOM 3913 C CA . ARG A 1 499 ? 7.736 6.166 24.114 1.00 98.56 499 ARG A CA 1
ATOM 3914 C C . ARG A 1 499 ? 6.806 6.608 22.987 1.00 98.56 499 ARG A C 1
ATOM 3916 O O . ARG A 1 499 ? 7.146 7.503 22.219 1.00 98.56 499 ARG A O 1
ATOM 3923 N N . ALA A 1 500 ? 5.631 5.992 22.894 1.00 98.56 500 ALA A N 1
ATOM 3924 C CA . ALA A 1 500 ? 4.639 6.349 21.889 1.00 98.56 500 ALA A CA 1
ATOM 3925 C C . ALA A 1 500 ? 4.086 7.766 22.103 1.00 98.56 500 ALA A C 1
ATOM 3927 O O . ALA A 1 500 ? 3.828 8.478 21.135 1.00 98.56 500 ALA A O 1
ATOM 3928 N N . LEU A 1 501 ? 3.945 8.197 23.361 1.00 98.56 501 LEU A N 1
ATOM 3929 C CA . LEU A 1 501 ? 3.579 9.565 23.717 1.00 98.56 501 LEU A CA 1
ATOM 3930 C C . LEU A 1 501 ? 4.583 10.576 23.161 1.00 98.56 501 LEU A C 1
ATOM 3932 O O . LEU A 1 501 ? 4.175 11.534 22.506 1.00 98.56 501 LEU A O 1
ATOM 3936 N N . GLU A 1 502 ? 5.879 10.338 23.353 1.00 98.00 502 GLU A N 1
ATOM 3937 C CA . GLU A 1 502 ? 6.920 11.213 22.804 1.00 98.00 502 GLU A CA 1
ATOM 3938 C C . GLU A 1 502 ? 6.911 11.221 21.267 1.00 98.00 502 GLU A C 1
ATOM 3940 O O . GLU A 1 502 ? 6.990 12.294 20.663 1.00 98.00 502 GLU A O 1
ATOM 3945 N N . PHE A 1 503 ? 6.709 10.064 20.626 1.00 97.75 503 PHE A N 1
ATOM 3946 C CA . PHE A 1 503 ? 6.561 9.980 19.170 1.00 97.75 503 PHE A CA 1
ATOM 3947 C C . PHE A 1 503 ? 5.374 10.815 18.655 1.00 97.75 503 PHE A C 1
ATOM 3949 O O . PHE A 1 503 ? 5.529 11.633 17.747 1.00 97.75 503 PHE A O 1
ATOM 3956 N N . VAL A 1 504 ? 4.184 10.648 19.247 1.00 97.69 504 VAL A N 1
ATOM 3957 C CA . VAL A 1 504 ? 2.954 11.336 18.812 1.00 97.69 504 VAL A CA 1
ATOM 3958 C C . VAL A 1 504 ? 3.024 12.843 19.084 1.00 97.69 504 VAL A C 1
ATOM 3960 O O . VAL A 1 504 ? 2.588 13.634 18.246 1.00 97.69 504 VAL A O 1
ATOM 3963 N N . ILE A 1 505 ? 3.620 13.268 20.204 1.00 97.25 505 ILE A N 1
ATOM 3964 C CA . ILE A 1 505 ? 3.893 14.691 20.460 1.00 97.25 505 ILE A CA 1
ATOM 3965 C C . ILE A 1 505 ? 4.836 15.244 19.386 1.00 97.25 505 ILE A C 1
ATOM 3967 O O . ILE A 1 505 ? 4.562 16.314 18.840 1.00 97.25 505 ILE A O 1
ATOM 3971 N N . GLY A 1 506 ? 5.896 14.512 19.031 1.00 94.31 506 GLY A N 1
ATOM 3972 C CA . GLY A 1 506 ? 6.806 14.871 17.941 1.00 94.31 506 GLY A CA 1
ATOM 3973 C C . GLY A 1 506 ? 6.085 15.055 16.603 1.00 94.31 506 GLY A C 1
ATOM 3974 O O . GLY A 1 506 ? 6.321 16.042 15.904 1.00 94.31 506 GLY A O 1
ATOM 3975 N N . ALA A 1 507 ? 5.139 14.169 16.283 1.00 89.19 507 ALA A N 1
ATOM 3976 C CA . ALA A 1 507 ? 4.331 14.259 15.067 1.00 89.19 507 ALA A CA 1
ATOM 3977 C C . ALA A 1 507 ? 3.456 15.528 15.005 1.00 89.19 507 ALA A C 1
ATOM 3979 O O . ALA A 1 507 ? 3.253 16.064 13.919 1.00 89.19 507 ALA A O 1
ATOM 3980 N N . SER A 1 508 ? 3.000 16.072 16.142 1.00 85.81 508 SER A N 1
ATOM 3981 C CA . SER A 1 508 ? 2.246 17.345 16.176 1.00 85.81 508 SER A CA 1
ATOM 3982 C C . SER A 1 508 ? 3.061 18.572 15.763 1.00 85.81 508 SER A C 1
ATOM 3984 O O . SER A 1 508 ? 2.496 19.603 15.399 1.00 85.81 508 SER A O 1
ATOM 3986 N N . LEU A 1 509 ? 4.391 18.462 15.806 1.00 79.38 509 LEU A N 1
ATOM 3987 C CA . LEU A 1 509 ? 5.315 19.527 15.423 1.00 79.38 509 LEU A CA 1
ATOM 3988 C C . LEU A 1 509 ? 5.719 19.429 13.945 1.00 79.38 509 LEU A C 1
ATOM 3990 O O . LEU A 1 509 ? 6.259 20.386 13.385 1.00 79.38 509 LEU A O 1
ATOM 3994 N N . ALA A 1 510 ? 5.475 18.283 13.308 1.00 76.81 510 ALA A N 1
ATOM 3995 C CA . ALA A 1 510 ? 5.837 18.045 11.923 1.00 76.81 510 ALA A CA 1
ATOM 3996 C C . ALA A 1 510 ? 4.838 18.719 10.971 1.00 76.81 510 ALA A C 1
ATOM 3998 O O . ALA A 1 510 ? 3.628 18.508 11.046 1.00 76.81 510 ALA A O 1
ATOM 3999 N N . LYS A 1 511 ? 5.356 19.501 10.018 1.00 68.06 511 LYS A N 1
ATOM 4000 C CA . LYS A 1 511 ? 4.559 19.989 8.888 1.00 68.06 511 LYS A CA 1
ATOM 4001 C C . LYS A 1 511 ? 4.518 18.913 7.809 1.00 68.06 511 LYS A C 1
ATOM 4003 O O . LYS A 1 511 ? 5.509 18.694 7.113 1.00 68.06 511 LYS A O 1
ATOM 4008 N N . GLU A 1 512 ? 3.374 18.260 7.661 1.00 67.12 512 GLU A N 1
ATOM 4009 C CA . GLU A 1 512 ? 3.115 17.369 6.530 1.00 67.12 512 GLU A CA 1
ATOM 4010 C C . GLU A 1 512 ? 2.580 18.183 5.349 1.00 67.12 512 GLU A C 1
ATOM 4012 O O . GLU A 1 512 ? 1.695 19.026 5.508 1.00 67.12 512 GLU A O 1
ATOM 4017 N N . LYS A 1 513 ? 3.143 17.958 4.157 1.00 60.84 513 LYS A N 1
ATOM 4018 C CA . LYS A 1 513 ? 2.583 18.529 2.929 1.00 60.84 513 LYS A CA 1
ATOM 4019 C C . LYS A 1 513 ? 1.334 17.749 2.552 1.00 60.84 513 LYS A C 1
ATOM 4021 O O . LYS A 1 513 ? 1.328 16.526 2.662 1.00 60.84 513 LYS A O 1
ATOM 4026 N N . TRP A 1 514 ? 0.325 18.474 2.096 1.00 57.06 514 TRP A N 1
ATOM 4027 C CA . TRP A 1 514 ? -0.891 17.887 1.566 1.00 57.06 514 TRP A CA 1
ATOM 4028 C C . TRP A 1 514 ? -0.566 17.189 0.248 1.00 57.06 514 TRP A C 1
ATOM 4030 O O . TRP A 1 514 ? 0.374 17.565 -0.460 1.00 57.06 514 TRP A O 1
ATOM 4040 N N . THR A 1 515 ? -1.266 16.090 0.015 1.00 55.34 515 THR A N 1
ATOM 4041 C CA . THR A 1 515 ? -1.145 15.264 -1.180 1.00 55.34 515 THR A CA 1
ATOM 4042 C C . THR A 1 515 ? -2.537 14.740 -1.492 1.00 55.34 515 THR A C 1
ATOM 4044 O O . THR A 1 515 ? -3.301 14.478 -0.562 1.00 55.34 515 THR A O 1
ATOM 4047 N N . ALA A 1 516 ? -2.840 14.480 -2.763 1.00 51.62 516 ALA A N 1
ATOM 4048 C CA . ALA A 1 516 ? -4.138 13.941 -3.170 1.00 51.62 516 ALA A CA 1
ATOM 4049 C C . ALA A 1 516 ? -4.566 12.663 -2.418 1.00 51.62 516 ALA A C 1
ATOM 4051 O O . ALA A 1 516 ? -5.757 12.389 -2.330 1.00 51.62 516 ALA A O 1
ATOM 4052 N N . PHE A 1 517 ? -3.632 11.901 -1.835 1.00 63.12 517 PHE A N 1
ATOM 4053 C CA . PHE A 1 517 ? -3.932 10.918 -0.788 1.00 63.12 517 PHE A CA 1
ATOM 4054 C C . PHE A 1 517 ? -3.211 11.296 0.495 1.00 63.12 517 PHE A C 1
ATOM 4056 O O . PHE A 1 517 ? -1.994 11.123 0.614 1.00 63.12 517 PHE A O 1
ATOM 4063 N N . ASP A 1 518 ? -3.968 11.781 1.467 1.00 72.62 518 ASP A N 1
ATOM 4064 C CA . ASP A 1 518 ? -3.421 12.290 2.706 1.00 72.62 518 ASP A CA 1
ATOM 4065 C C . ASP A 1 518 ? -3.917 11.501 3.920 1.00 72.62 518 ASP A C 1
ATOM 4067 O O . ASP A 1 518 ? -5.024 11.680 4.426 1.00 72.62 518 ASP A O 1
ATOM 4071 N N . MET A 1 519 ? -3.049 10.630 4.435 1.00 82.62 519 MET A N 1
ATOM 4072 C CA . MET A 1 519 ? -3.312 9.883 5.668 1.00 82.62 519 MET A CA 1
ATOM 4073 C C . MET A 1 519 ? -3.079 10.732 6.927 1.00 82.62 519 MET A C 1
ATOM 4075 O O . MET A 1 519 ? -3.238 10.223 8.039 1.00 82.62 519 MET A O 1
ATOM 4079 N N . SER A 1 520 ? -2.700 12.008 6.790 1.00 83.62 520 SER A N 1
ATOM 4080 C CA . SER A 1 520 ? -2.464 12.916 7.909 1.00 83.62 520 SER A CA 1
ATOM 4081 C C . SER A 1 520 ? -3.700 13.015 8.795 1.00 83.62 520 SER A C 1
ATOM 4083 O O . SER A 1 520 ? -3.566 12.841 10.006 1.00 83.62 520 SER A O 1
ATOM 4085 N N . ALA A 1 521 ? -4.899 13.167 8.216 1.00 88.38 521 ALA A N 1
ATOM 4086 C CA . ALA A 1 521 ? -6.162 13.273 8.946 1.00 88.38 521 ALA A CA 1
ATOM 4087 C C . ALA A 1 521 ? -6.347 12.119 9.945 1.00 88.38 521 ALA A C 1
ATOM 4089 O O . ALA A 1 521 ? -6.680 12.357 11.106 1.00 88.38 521 ALA A O 1
ATOM 4090 N N . TRP A 1 522 ? -6.023 10.883 9.549 1.00 91.06 522 TRP A N 1
ATOM 4091 C CA . TRP A 1 522 ? -6.030 9.736 10.459 1.00 91.06 522 TRP A CA 1
ATOM 4092 C C . TRP A 1 522 ? -5.054 9.896 11.621 1.00 91.06 522 TRP A C 1
ATOM 4094 O O . TRP A 1 522 ? -5.425 9.657 12.772 1.00 91.06 522 TRP A O 1
ATOM 4104 N N . GLY A 1 523 ? -3.827 10.328 11.327 1.00 93.06 523 GLY A N 1
ATOM 4105 C CA . GLY A 1 523 ? -2.807 10.598 12.337 1.00 93.06 523 GLY A CA 1
ATOM 4106 C C . GLY A 1 523 ? -3.266 11.620 13.375 1.00 93.06 523 GLY A C 1
ATOM 4107 O O . GLY A 1 523 ? -3.051 11.413 14.566 1.00 93.06 523 GLY A O 1
ATOM 4108 N N . ARG A 1 524 ? -3.967 12.680 12.951 1.00 94.50 524 ARG A N 1
ATOM 4109 C CA . ARG A 1 524 ? -4.451 13.745 13.849 1.00 94.50 524 ARG A CA 1
ATOM 4110 C C . ARG A 1 524 ? -5.622 13.249 14.681 1.00 94.50 524 ARG A C 1
ATOM 4112 O O . ARG A 1 524 ? -5.624 13.435 15.892 1.00 94.50 524 ARG A O 1
ATOM 4119 N N . VAL A 1 525 ? -6.589 12.577 14.056 1.00 96.69 525 VAL A N 1
ATOM 4120 C CA . VAL A 1 525 ? -7.769 12.030 14.741 1.00 96.69 525 VAL A CA 1
ATOM 4121 C C . VAL A 1 525 ? -7.362 11.050 15.838 1.00 96.69 525 VAL A C 1
ATOM 4123 O O . VAL A 1 525 ? -7.769 11.207 16.988 1.00 96.69 525 VAL A O 1
ATOM 4126 N N . PHE A 1 526 ? -6.529 10.060 15.522 1.00 97.94 526 PHE A N 1
ATOM 4127 C CA . PHE A 1 526 ? -6.109 9.077 16.519 1.00 97.94 526 PHE A CA 1
ATOM 4128 C C . PHE A 1 526 ? -5.077 9.627 17.501 1.00 97.94 526 PHE A C 1
ATOM 4130 O O . PHE A 1 526 ? -5.131 9.276 18.680 1.00 97.94 526 PHE A O 1
ATOM 4137 N N . GLY A 1 527 ? -4.205 10.537 17.058 1.00 98.12 527 GLY A N 1
ATOM 4138 C CA . GLY A 1 527 ? -3.316 11.288 17.939 1.00 98.12 527 GLY A CA 1
ATOM 4139 C C . GLY A 1 527 ? -4.091 12.057 19.009 1.00 98.12 527 GLY A C 1
ATOM 4140 O O . GLY A 1 527 ? -3.767 11.944 20.186 1.00 98.12 527 GLY A O 1
ATOM 4141 N N . LEU A 1 528 ? -5.165 12.762 18.634 1.00 98.56 528 LEU A N 1
ATOM 4142 C CA . LEU A 1 528 ? -6.043 13.462 19.577 1.00 98.56 528 LEU A CA 1
ATOM 4143 C C . LEU A 1 528 ? -6.700 12.516 20.585 1.00 98.56 528 LEU A C 1
ATOM 4145 O O . LEU A 1 528 ? -6.629 12.788 21.779 1.00 98.56 528 LEU A O 1
ATOM 4149 N N . ARG A 1 529 ? -7.286 11.395 20.138 1.00 98.38 529 ARG A N 1
ATOM 4150 C CA . ARG A 1 529 ? -7.902 10.406 21.050 1.00 98.38 529 ARG A CA 1
ATOM 4151 C C . ARG A 1 529 ? -6.891 9.874 22.067 1.00 98.38 529 ARG A C 1
ATOM 4153 O O . ARG A 1 529 ? -7.178 9.828 23.262 1.00 98.38 529 ARG A O 1
ATOM 4160 N N . PHE A 1 530 ? -5.695 9.512 21.601 1.00 98.75 530 PHE A N 1
ATOM 4161 C CA . PHE A 1 530 ? -4.626 9.010 22.462 1.00 98.75 530 PHE A CA 1
ATOM 4162 C C . PHE A 1 530 ? -4.160 10.066 23.472 1.00 98.75 530 PHE A C 1
ATOM 4164 O O . PHE A 1 530 ? -4.125 9.800 24.671 1.00 98.75 530 PHE A O 1
ATOM 4171 N N . LEU A 1 531 ? -3.861 11.283 23.011 1.00 98.81 531 LEU A N 1
ATOM 4172 C CA . LEU A 1 531 ? -3.421 12.384 23.869 1.00 98.81 531 LEU A CA 1
ATOM 4173 C C . LEU A 1 531 ? -4.494 12.786 24.894 1.00 98.81 531 LEU A C 1
ATOM 4175 O O . LEU A 1 531 ? -4.171 13.001 26.063 1.00 98.81 531 LEU A O 1
ATOM 4179 N N . ALA A 1 532 ? -5.767 12.814 24.496 1.00 98.69 532 ALA A N 1
ATOM 4180 C CA . ALA A 1 532 ? -6.881 13.057 25.406 1.00 98.69 532 ALA A CA 1
ATOM 4181 C C . ALA A 1 532 ? -6.992 11.949 26.467 1.00 98.69 532 ALA A C 1
ATOM 4183 O O . ALA A 1 532 ? -7.142 12.238 27.657 1.00 98.69 532 ALA A O 1
ATOM 4184 N N . ARG A 1 533 ? -6.852 10.672 26.076 1.00 98.12 533 ARG A N 1
ATOM 4185 C CA . ARG A 1 533 ? -6.822 9.547 27.025 1.00 98.12 533 ARG A CA 1
ATOM 4186 C C . ARG A 1 533 ? -5.652 9.684 28.006 1.00 98.12 533 ARG A C 1
ATOM 4188 O O . ARG A 1 533 ? -5.874 9.581 29.210 1.00 98.12 533 ARG A O 1
ATOM 4195 N N . CYS A 1 534 ? -4.453 10.031 27.532 1.00 98.56 534 CYS A N 1
ATOM 4196 C CA . CYS A 1 534 ? -3.296 10.317 28.386 1.00 98.56 534 CYS A CA 1
ATOM 4197 C C . CYS A 1 534 ? -3.570 11.445 29.391 1.00 98.56 534 CYS A C 1
ATOM 4199 O O . CYS A 1 534 ? -3.292 11.291 30.580 1.00 98.56 534 CYS A O 1
ATOM 4201 N N . ALA A 1 535 ? -4.167 12.555 28.948 1.00 98.25 535 ALA A N 1
ATOM 4202 C CA . ALA A 1 535 ? -4.517 13.673 29.822 1.00 98.25 535 ALA A CA 1
ATOM 4203 C C . ALA A 1 535 ? -5.558 13.296 30.892 1.00 98.25 535 ALA A C 1
ATOM 4205 O O . ALA A 1 535 ? -5.501 13.823 32.007 1.00 98.25 535 ALA A O 1
ATOM 4206 N N . ARG A 1 536 ? -6.503 12.402 30.569 1.00 97.75 536 ARG A N 1
ATOM 4207 C CA . ARG A 1 536 ? -7.521 11.890 31.503 1.00 97.75 536 ARG A CA 1
ATOM 4208 C C . ARG A 1 536 ? -6.927 10.932 32.536 1.00 97.75 536 ARG A C 1
ATOM 4210 O O . ARG A 1 536 ? -7.296 10.998 33.702 1.00 97.75 536 ARG A O 1
ATOM 4217 N N . GLU A 1 537 ? -6.000 10.077 32.113 1.00 96.50 537 GLU A N 1
ATOM 4218 C CA . GLU A 1 537 ? -5.364 9.053 32.953 1.00 96.50 537 GLU A CA 1
ATOM 4219 C C . GLU A 1 537 ? -4.094 9.547 33.678 1.00 96.50 537 GLU A C 1
ATOM 4221 O O . GLU A 1 537 ? -3.454 8.786 34.400 1.00 96.50 537 GLU A O 1
ATOM 4226 N N . GLY A 1 538 ? -3.703 10.816 33.506 1.00 96.31 538 GLY A N 1
ATOM 4227 C CA . GLY A 1 538 ? -2.508 11.379 34.151 1.00 96.31 538 GLY A CA 1
ATOM 4228 C C . GLY A 1 538 ? -1.188 10.819 33.603 1.00 96.31 538 GLY A C 1
ATOM 4229 O O . GLY A 1 538 ? -0.199 10.708 34.326 1.00 96.31 538 GLY A O 1
ATOM 4230 N N . ILE A 1 539 ? -1.161 10.432 32.327 1.00 96.50 539 ILE A N 1
ATOM 4231 C CA . ILE A 1 539 ? 0.014 9.888 31.638 1.00 96.50 539 ILE A CA 1
ATOM 4232 C C . ILE A 1 539 ? 0.765 11.033 30.952 1.00 96.50 539 ILE A C 1
ATOM 4234 O O . ILE A 1 539 ? 0.300 11.553 29.945 1.00 96.50 539 ILE A O 1
ATOM 4238 N N . GLY A 1 540 ? 1.948 11.385 31.463 1.00 96.44 540 GLY A N 1
ATOM 4239 C CA . GLY A 1 540 ? 2.812 12.418 30.880 1.00 96.44 540 GLY A CA 1
ATOM 4240 C C . GLY A 1 540 ? 2.483 13.841 31.345 1.00 96.44 540 GLY A C 1
ATOM 4241 O O . GLY A 1 540 ? 1.605 14.060 32.178 1.00 96.44 540 GLY A O 1
ATOM 4242 N N . ASP A 1 541 ? 3.219 14.828 30.828 1.00 97.75 541 ASP A N 1
ATOM 4243 C CA . ASP A 1 541 ? 3.022 16.233 31.201 1.00 97.75 541 ASP A CA 1
ATOM 4244 C C . ASP A 1 541 ? 1.770 16.818 30.531 1.00 97.75 541 ASP A C 1
ATOM 4246 O O . ASP A 1 541 ? 1.720 16.995 29.309 1.00 97.75 541 ASP A O 1
ATOM 4250 N N . ARG A 1 542 ? 0.763 17.166 31.342 1.00 97.56 542 ARG A N 1
ATOM 4251 C CA . ARG A 1 542 ? -0.533 17.666 30.856 1.00 97.56 542 ARG A CA 1
ATOM 4252 C C . ARG A 1 542 ? -0.385 18.900 29.964 1.00 97.56 542 ARG A C 1
ATOM 4254 O O . ARG A 1 542 ? -1.086 19.006 28.962 1.00 97.56 542 ARG A O 1
ATOM 4261 N N . ALA A 1 543 ? 0.522 19.821 30.290 1.00 97.75 543 ALA A N 1
ATOM 4262 C CA . ALA A 1 543 ? 0.693 21.052 29.522 1.00 97.75 543 ALA A CA 1
ATOM 4263 C C . ALA A 1 543 ? 1.298 20.787 28.131 1.00 97.75 543 ALA A C 1
ATOM 4265 O O . ALA A 1 543 ? 0.840 21.365 27.144 1.00 97.75 543 ALA A O 1
ATOM 4266 N N . ARG A 1 544 ? 2.296 19.897 28.020 1.00 97.88 544 ARG A N 1
ATOM 4267 C CA . ARG A 1 544 ? 2.843 19.426 26.733 1.00 97.88 544 ARG A CA 1
ATOM 4268 C C . ARG A 1 544 ? 1.779 18.717 25.903 1.00 97.88 544 ARG A C 1
ATOM 4270 O O . ARG A 1 544 ? 1.679 18.989 24.710 1.00 97.88 544 ARG A O 1
ATOM 4277 N N . ILE A 1 545 ? 0.974 17.865 26.532 1.00 98.50 545 ILE A N 1
ATOM 4278 C CA . ILE A 1 545 ? -0.098 17.117 25.867 1.00 98.50 545 ILE A CA 1
ATOM 4279 C C . ILE A 1 545 ? -1.157 18.061 25.298 1.00 98.50 545 ILE A C 1
ATOM 4281 O O . ILE A 1 545 ? -1.485 17.958 24.119 1.00 98.50 545 ILE A O 1
ATOM 4285 N N . VAL A 1 546 ? -1.641 19.024 26.089 1.00 98.44 546 VAL A N 1
ATOM 4286 C CA . VAL A 1 546 ? -2.619 20.022 25.621 1.00 98.44 546 VAL A CA 1
ATOM 4287 C C . VAL A 1 546 ? -2.058 20.836 24.454 1.00 98.44 546 VAL A C 1
ATOM 4289 O O . VAL A 1 546 ? -2.733 20.970 23.439 1.00 98.44 546 VAL A O 1
ATOM 4292 N N . ARG A 1 547 ? -0.794 21.280 24.522 1.00 97.94 547 ARG A N 1
ATOM 4293 C CA . ARG A 1 547 ? -0.152 21.987 23.397 1.00 97.94 547 ARG A CA 1
ATOM 4294 C C . ARG A 1 547 ? -0.075 21.141 22.122 1.00 97.94 547 ARG A C 1
ATOM 4296 O O . ARG A 1 547 ? -0.289 21.670 21.034 1.00 97.94 547 ARG A O 1
ATOM 4303 N N . ALA A 1 548 ? 0.233 19.850 22.243 1.00 97.81 548 ALA A N 1
ATOM 4304 C CA . ALA A 1 548 ? 0.255 18.935 21.102 1.00 97.81 548 ALA A CA 1
ATOM 4305 C C . ALA A 1 548 ? -1.153 18.738 20.511 1.00 97.81 548 ALA A C 1
ATOM 4307 O O . ALA A 1 548 ? -1.322 18.796 19.291 1.00 97.81 548 ALA A O 1
ATOM 4308 N N . MET A 1 549 ? -2.175 18.589 21.365 1.00 98.50 549 MET A N 1
ATOM 4309 C CA . MET A 1 549 ? -3.573 18.534 20.927 1.00 98.50 549 MET A CA 1
ATOM 4310 C C . MET A 1 549 ? -3.988 19.814 20.195 1.00 98.50 549 MET A C 1
ATOM 4312 O O . MET A 1 549 ? -4.565 19.722 19.116 1.00 98.50 549 MET A O 1
ATOM 4316 N N . ASP A 1 550 ? -3.639 20.997 20.706 1.00 97.81 550 ASP A N 1
ATOM 4317 C CA . ASP A 1 550 ? -3.927 22.274 20.038 1.00 97.81 550 ASP A CA 1
ATOM 4318 C C . ASP A 1 550 ? -3.286 22.356 18.640 1.00 97.81 550 ASP A C 1
ATOM 4320 O O . ASP A 1 550 ? -3.873 22.914 17.710 1.00 97.81 550 ASP A O 1
ATOM 4324 N N . GLY A 1 551 ? -2.096 21.767 18.466 1.00 95.44 551 GLY A N 1
ATOM 4325 C CA . GLY A 1 551 ? -1.441 21.617 17.164 1.00 95.44 551 GLY A CA 1
ATOM 4326 C C . GLY A 1 551 ? -2.261 20.777 16.184 1.00 95.44 551 GLY A C 1
ATOM 4327 O O . GLY A 1 551 ? -2.548 21.231 15.076 1.00 95.44 551 GLY A O 1
ATOM 4328 N N . PHE A 1 552 ? -2.701 19.590 16.606 1.00 96.00 552 PHE A N 1
ATOM 4329 C CA . PHE A 1 552 ? -3.549 18.721 15.784 1.00 96.00 552 PHE A CA 1
ATOM 4330 C C . PHE A 1 552 ? -4.932 19.318 15.503 1.00 96.00 552 PHE A C 1
ATOM 4332 O O . PHE A 1 552 ? -5.435 19.183 14.390 1.00 96.00 552 PHE A O 1
ATOM 4339 N N . VAL A 1 553 ? -5.541 20.007 16.473 1.00 97.19 553 VAL A N 1
ATOM 4340 C CA . VAL A 1 553 ? -6.817 20.712 16.277 1.00 97.19 553 VAL A CA 1
ATOM 4341 C C . VAL A 1 553 ? -6.664 21.807 15.226 1.00 97.19 553 VAL A C 1
ATOM 4343 O O . VAL A 1 553 ? -7.531 21.940 14.364 1.00 97.19 553 VAL A O 1
ATOM 4346 N N . ARG A 1 554 ? -5.571 22.581 15.262 1.00 94.81 554 ARG A N 1
ATOM 4347 C CA . ARG A 1 554 ? -5.290 23.608 14.250 1.00 94.81 554 ARG A CA 1
ATOM 4348 C C . ARG A 1 554 ? -5.181 23.000 12.851 1.00 94.81 554 ARG A C 1
ATOM 4350 O O . ARG A 1 554 ? -5.879 23.459 11.955 1.00 94.81 554 ARG A O 1
ATOM 4357 N N . ASP A 1 555 ? -4.390 21.943 12.696 1.00 91.38 555 ASP A N 1
ATOM 4358 C CA . ASP A 1 555 ? -4.204 21.256 11.411 1.00 91.38 555 ASP A CA 1
ATOM 4359 C C . ASP A 1 555 ? -5.525 20.655 10.885 1.00 91.38 555 ASP A C 1
ATOM 4361 O O . ASP A 1 555 ? -5.879 20.856 9.726 1.00 91.38 555 ASP A O 1
ATOM 4365 N N . LEU A 1 556 ? -6.337 20.019 11.742 1.00 92.75 556 LEU A N 1
ATOM 4366 C CA . LEU A 1 556 ? -7.669 19.542 11.343 1.00 92.75 556 LEU A CA 1
ATOM 4367 C C . LEU A 1 556 ? -8.600 20.685 10.928 1.00 92.75 556 LEU A C 1
ATOM 4369 O O . LEU A 1 556 ? -9.369 20.523 9.986 1.00 92.75 556 LEU A O 1
ATOM 4373 N N . ARG A 1 557 ? -8.556 21.841 11.595 1.00 93.56 557 ARG A N 1
ATOM 4374 C CA . ARG A 1 557 ? -9.373 22.999 11.200 1.00 93.56 557 ARG A CA 1
ATOM 4375 C C . ARG A 1 557 ? -8.989 23.531 9.828 1.00 93.56 557 ARG A C 1
ATOM 4377 O O . ARG A 1 557 ? -9.880 23.837 9.045 1.00 93.56 557 ARG A O 1
ATOM 4384 N N . GLU A 1 558 ? -7.694 23.621 9.550 1.00 89.38 558 GLU A N 1
ATOM 4385 C CA . GLU A 1 558 ? -7.176 24.039 8.243 1.00 89.38 558 GLU A CA 1
ATOM 4386 C C . GLU A 1 558 ? -7.593 23.054 7.136 1.00 89.38 558 GLU A C 1
ATOM 4388 O O . GLU A 1 558 ? -7.856 23.472 6.015 1.00 89.38 558 GLU A O 1
ATOM 4393 N N . ARG A 1 559 ? -7.741 21.765 7.478 1.00 87.12 559 ARG A N 1
ATOM 4394 C CA . ARG A 1 559 ? -8.164 20.668 6.585 1.00 87.12 559 ARG A CA 1
ATOM 4395 C C . ARG A 1 559 ? -9.664 20.456 6.451 1.00 87.12 559 ARG A C 1
ATOM 4397 O O . ARG A 1 559 ? -10.083 19.600 5.675 1.00 87.12 559 ARG A O 1
ATOM 4404 N N . GLN A 1 560 ? -10.481 21.145 7.242 1.00 92.19 560 GLN A N 1
ATOM 4405 C CA . GLN A 1 560 ? -11.911 20.872 7.266 1.00 92.19 560 GLN A CA 1
ATOM 4406 C C . GLN A 1 560 ? -12.551 21.343 5.957 1.00 92.19 560 GLN A C 1
ATOM 4408 O O . GLN A 1 560 ? -12.596 22.541 5.673 1.00 92.19 560 GLN A O 1
ATOM 4413 N N . ALA A 1 561 ? -13.100 20.399 5.194 1.00 88.75 561 ALA A N 1
ATOM 4414 C CA . ALA A 1 561 ? -13.740 20.673 3.916 1.00 88.75 561 ALA A CA 1
ATOM 4415 C C . ALA A 1 561 ? -14.934 21.629 4.073 1.00 88.75 561 ALA A C 1
ATOM 4417 O O . ALA A 1 561 ? -15.446 21.861 5.178 1.00 88.75 561 ALA A O 1
ATOM 4418 N N . ARG A 1 562 ? -15.438 22.177 2.963 1.00 86.81 562 ARG A N 1
ATOM 4419 C CA . ARG A 1 562 ? -16.554 23.138 2.971 1.00 86.81 562 ARG A CA 1
ATOM 4420 C C . ARG A 1 562 ? -17.800 22.569 3.657 1.00 86.81 562 ARG A C 1
ATOM 4422 O O . ARG A 1 562 ? -18.411 23.253 4.482 1.00 86.81 562 ARG A O 1
ATOM 4429 N N . ALA A 1 563 ? -18.130 21.307 3.402 1.00 86.88 563 ALA A N 1
ATOM 4430 C CA . ALA A 1 563 ? -19.217 20.580 4.042 1.00 86.88 563 ALA A CA 1
ATOM 4431 C C . ALA A 1 563 ? -18.939 20.250 5.513 1.00 86.88 563 ALA A C 1
ATOM 4433 O O . ALA A 1 563 ? -19.823 19.717 6.168 1.00 86.88 563 ALA A O 1
ATOM 4434 N N . GLY A 1 564 ? -17.774 20.577 6.067 1.00 92.69 564 GLY A N 1
ATOM 4435 C CA . GLY A 1 564 ? -17.488 20.413 7.489 1.00 92.69 564 GLY A CA 1
ATOM 4436 C C . GLY A 1 564 ? -16.881 19.064 7.868 1.00 92.69 564 GLY A C 1
ATOM 4437 O O . GLY A 1 564 ? -16.681 18.831 9.054 1.00 92.69 564 GLY A O 1
ATOM 4438 N N . GLY A 1 565 ? -16.599 18.176 6.914 1.00 93.31 565 GLY A N 1
ATOM 4439 C CA . GLY A 1 565 ? -15.932 16.905 7.188 1.00 93.31 565 GLY A CA 1
ATOM 4440 C C . GLY A 1 565 ? -14.465 16.878 6.777 1.00 93.31 565 GLY A C 1
ATOM 4441 O O . GLY A 1 565 ? -13.867 17.905 6.455 1.00 93.31 565 GLY A O 1
ATOM 4442 N N . TRP A 1 566 ? -13.902 15.673 6.806 1.00 92.56 566 TRP A N 1
ATOM 4443 C CA . TRP A 1 566 ? -12.531 15.378 6.393 1.00 92.56 566 TRP A CA 1
ATOM 4444 C C . TRP A 1 566 ? -12.500 14.190 5.447 1.00 92.56 566 TRP A C 1
ATOM 4446 O O . TRP A 1 566 ? -13.445 13.402 5.380 1.00 92.56 566 TRP A O 1
ATOM 4456 N N . ALA A 1 567 ? -11.381 14.044 4.757 1.00 85.50 567 ALA A N 1
ATOM 4457 C CA . ALA A 1 567 ? -11.107 12.949 3.853 1.00 85.50 567 ALA A CA 1
ATOM 4458 C C . ALA A 1 567 ? -9.646 12.528 3.989 1.00 85.50 567 ALA A C 1
ATOM 4460 O O . ALA A 1 567 ? -8.825 13.276 4.517 1.00 85.50 567 ALA A O 1
ATOM 4461 N N . TYR A 1 568 ? -9.331 11.337 3.493 1.00 78.31 568 TYR A N 1
ATOM 4462 C CA . TYR A 1 568 ? -7.951 10.935 3.218 1.00 78.31 568 TYR A CA 1
ATOM 4463 C C . TYR A 1 568 ? -7.615 11.028 1.722 1.00 78.31 568 TYR A C 1
ATOM 4465 O O . TYR A 1 568 ? -6.555 10.579 1.292 1.00 78.31 568 TYR A O 1
ATOM 4473 N N . VAL A 1 569 ? -8.536 11.589 0.935 1.00 68.81 569 VAL A N 1
ATOM 4474 C CA . VAL A 1 569 ? -8.374 11.904 -0.483 1.00 68.81 569 VAL A CA 1
ATOM 4475 C C . VAL A 1 569 ? -8.735 13.374 -0.656 1.00 68.81 569 VAL A C 1
ATOM 4477 O O . VAL A 1 569 ? -9.847 13.766 -0.302 1.00 68.81 569 VAL A O 1
ATOM 4480 N N . ASP A 1 570 ? -7.808 14.184 -1.156 1.00 62.41 570 ASP A N 1
ATOM 4481 C CA . ASP A 1 570 ? -8.085 15.585 -1.475 1.00 62.41 570 ASP A CA 1
ATOM 4482 C C . ASP A 1 570 ? -8.705 15.658 -2.873 1.00 62.41 570 ASP A C 1
ATOM 4484 O O . ASP A 1 570 ? -8.035 15.399 -3.874 1.00 62.41 570 ASP A O 1
ATOM 4488 N N . MET A 1 571 ? -10.004 15.967 -2.936 1.00 53.94 571 MET A N 1
ATOM 4489 C CA . MET A 1 571 ? -10.717 16.053 -4.209 1.00 53.94 571 MET A CA 1
ATOM 4490 C C . MET A 1 571 ? -10.389 17.342 -4.976 1.00 53.94 571 MET A C 1
ATOM 4492 O O . MET A 1 571 ? -10.478 17.315 -6.196 1.00 53.94 571 MET A O 1
ATOM 4496 N N . GLU A 1 572 ? -9.968 18.434 -4.324 1.00 51.91 572 GLU A N 1
ATOM 4497 C CA . GLU A 1 572 ? -9.582 19.675 -5.018 1.00 51.91 572 GLU A CA 1
ATOM 4498 C C . GLU A 1 572 ? -8.223 19.508 -5.704 1.00 51.91 572 GLU A C 1
ATOM 4500 O O . GLU A 1 572 ? -8.091 19.795 -6.894 1.00 51.91 572 GLU A O 1
ATOM 4505 N N . GLU A 1 573 ? -7.238 18.945 -4.998 1.00 44.56 573 GLU A N 1
ATOM 4506 C CA . GLU A 1 573 ? -5.930 18.605 -5.582 1.00 44.56 573 GLU A CA 1
ATOM 4507 C C . GLU A 1 573 ? -6.044 17.480 -6.637 1.00 44.56 573 GLU A C 1
ATOM 4509 O O . GLU A 1 573 ? -5.214 17.366 -7.540 1.00 44.56 573 GLU A O 1
ATOM 4514 N N . ALA A 1 574 ? -7.112 16.678 -6.574 1.00 40.88 574 ALA A N 1
ATOM 4515 C CA . ALA A 1 574 ? -7.480 15.682 -7.581 1.00 40.88 574 ALA A CA 1
ATOM 4516 C C . ALA A 1 574 ? -8.277 16.228 -8.786 1.00 40.88 574 ALA A C 1
ATOM 4518 O O . ALA A 1 574 ? -8.439 15.510 -9.778 1.00 40.88 574 ALA A O 1
ATOM 4519 N N . GLY A 1 575 ? -8.763 17.474 -8.727 1.00 38.53 575 GLY A N 1
ATOM 4520 C CA . GLY A 1 575 ? -9.552 18.129 -9.778 1.00 38.53 575 GLY A CA 1
ATOM 4521 C C . GLY A 1 575 ? -11.081 17.981 -9.671 1.00 38.53 575 GLY A C 1
ATOM 4522 O O . GLY A 1 575 ? -11.806 18.509 -10.509 1.00 38.53 575 GLY A O 1
ATOM 4523 N N . GLY A 1 576 ? -11.619 17.304 -8.661 1.00 45.94 576 GLY A N 1
ATOM 4524 C CA . GLY A 1 576 ? -13.060 17.174 -8.443 1.00 45.94 576 GLY A CA 1
ATOM 4525 C C . GLY A 1 576 ? -13.717 18.424 -7.836 1.00 45.94 576 GLY A C 1
ATOM 4526 O O . GLY A 1 576 ? -13.261 18.962 -6.837 1.00 45.94 576 GLY A O 1
ATOM 4527 N N . ALA A 1 577 ? -14.874 18.834 -8.374 1.00 49.09 577 ALA A N 1
ATOM 4528 C CA . ALA A 1 577 ? -15.675 19.958 -7.854 1.00 49.09 577 ALA A CA 1
ATOM 4529 C C . ALA A 1 577 ? -16.597 19.602 -6.660 1.00 49.09 577 ALA A C 1
ATOM 4531 O O . ALA A 1 577 ? -17.389 20.432 -6.207 1.00 49.09 577 ALA A O 1
ATOM 4532 N N . LYS A 1 578 ? -16.562 18.350 -6.178 1.00 60.81 578 LYS A N 1
ATOM 4533 C CA . LYS A 1 578 ? -17.429 17.848 -5.097 1.00 60.81 578 LYS A CA 1
ATOM 4534 C C . LYS A 1 578 ? -16.674 17.812 -3.774 1.00 60.81 578 LYS A C 1
ATOM 4536 O O . LYS A 1 578 ? -15.494 17.488 -3.735 1.00 60.81 578 LYS A O 1
ATOM 4541 N N . ASP A 1 579 ? -17.393 18.092 -2.691 1.00 74.38 579 ASP A N 1
ATOM 4542 C CA . ASP A 1 579 ? -16.832 18.043 -1.343 1.00 74.38 579 ASP A CA 1
ATOM 4543 C C . ASP A 1 579 ? -16.278 16.640 -1.010 1.00 74.38 579 ASP A C 1
ATOM 4545 O O . ASP A 1 579 ? -16.999 15.655 -1.210 1.00 74.38 579 ASP A O 1
ATOM 4549 N N . PRO A 1 580 ? -15.037 16.534 -0.497 1.00 79.69 580 PRO A N 1
ATOM 4550 C CA . PRO A 1 580 ? -14.366 15.256 -0.278 1.00 79.69 580 PRO A CA 1
ATOM 4551 C C . PRO A 1 580 ? -14.798 14.530 1.003 1.00 79.69 580 PRO A C 1
ATOM 4553 O O . PRO A 1 580 ? -14.333 13.421 1.241 1.00 79.69 580 PRO A O 1
ATOM 4556 N N . SER A 1 581 ? -15.631 15.132 1.861 1.00 88.38 581 SER A N 1
ATOM 4557 C CA . SER A 1 581 ? -15.898 14.622 3.212 1.00 88.38 581 SER A CA 1
ATOM 4558 C C . SER A 1 581 ? -16.364 13.161 3.223 1.00 88.38 581 SER A C 1
ATOM 4560 O O . SER A 1 581 ? -17.369 12.809 2.604 1.00 88.38 581 SER A O 1
ATOM 4562 N N . ILE A 1 582 ? -15.681 12.332 4.016 1.00 89.44 582 ILE A N 1
ATOM 4563 C CA . ILE A 1 582 ? -15.977 10.910 4.211 1.00 89.44 582 ILE A CA 1
ATOM 4564 C C . ILE A 1 582 ? -16.625 10.704 5.589 1.00 89.44 582 ILE A C 1
ATOM 4566 O O . ILE A 1 582 ? -16.151 11.229 6.602 1.00 89.44 582 ILE A O 1
ATOM 4570 N N . SER A 1 583 ? -17.705 9.922 5.653 1.00 91.56 583 SER A N 1
ATOM 4571 C CA . SER A 1 583 ? -18.538 9.790 6.862 1.00 91.56 583 SER A CA 1
ATOM 4572 C C . SER A 1 583 ? -17.781 9.281 8.090 1.00 91.56 583 SER A C 1
ATOM 4574 O O . SER A 1 583 ? -17.800 9.925 9.137 1.00 91.56 583 SER A O 1
ATOM 4576 N N . PHE A 1 584 ? -17.080 8.153 7.976 1.00 91.00 584 PHE A N 1
ATOM 4577 C CA . PHE A 1 584 ? -16.433 7.507 9.123 1.00 91.00 584 PHE A CA 1
ATOM 4578 C C . PHE A 1 584 ? -15.202 8.260 9.634 1.00 91.00 584 PHE A C 1
ATOM 4580 O O . PHE A 1 584 ? -15.009 8.334 10.845 1.00 91.00 584 PHE A O 1
ATOM 4587 N N . ILE A 1 585 ? -14.395 8.870 8.757 1.00 93.00 585 ILE A N 1
ATOM 4588 C CA . ILE A 1 585 ? -13.258 9.684 9.216 1.00 93.00 585 ILE A CA 1
ATOM 4589 C C . ILE A 1 585 ? -13.767 10.943 9.927 1.00 93.00 585 ILE A C 1
ATOM 4591 O O . ILE A 1 585 ? -13.253 11.310 10.981 1.00 93.00 585 ILE A O 1
ATOM 4595 N N . THR A 1 586 ? -14.845 11.543 9.409 1.00 96.75 586 THR A N 1
ATOM 4596 C CA . THR A 1 586 ? -15.485 12.708 10.023 1.00 96.75 586 THR A CA 1
ATOM 4597 C C . THR A 1 586 ? -16.109 12.351 11.369 1.00 96.75 586 THR A C 1
ATOM 4599 O O . THR A 1 586 ? -15.936 13.084 12.338 1.00 96.75 586 THR A O 1
ATOM 4602 N N . ALA A 1 587 ? -16.776 11.202 11.471 1.00 97.38 587 ALA A N 1
ATOM 4603 C CA . ALA A 1 587 ? -17.340 10.717 12.724 1.00 97.38 587 ALA A CA 1
ATOM 4604 C C . ALA A 1 587 ? -16.256 10.439 13.781 1.00 97.38 587 ALA A C 1
ATOM 4606 O O . ALA A 1 587 ? -16.395 10.868 14.925 1.00 97.38 587 ALA A O 1
ATOM 4607 N N . ALA A 1 588 ? -15.137 9.808 13.406 1.00 97.62 588 ALA A N 1
ATOM 4608 C CA . ALA A 1 588 ? -14.007 9.638 14.319 1.00 97.62 588 ALA A CA 1
ATOM 4609 C C . ALA A 1 588 ? -13.385 10.981 14.740 1.00 97.62 588 ALA A C 1
ATOM 4611 O O . ALA A 1 588 ? -13.023 11.143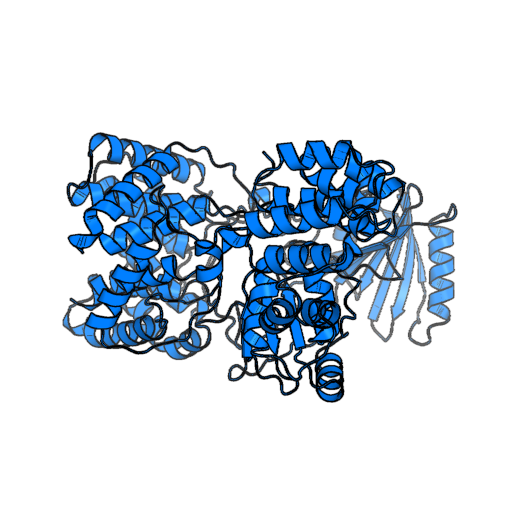 15.906 1.00 97.62 588 ALA A O 1
ATOM 4612 N N . ALA A 1 589 ? -13.311 11.959 13.831 1.00 98.12 589 ALA A N 1
ATOM 4613 C CA . ALA A 1 589 ? -12.851 13.308 14.148 1.00 98.12 589 ALA A CA 1
ATOM 4614 C C . ALA A 1 589 ? -13.775 14.019 15.148 1.00 98.12 589 ALA A C 1
ATOM 4616 O O . ALA A 1 589 ? -13.275 14.642 16.079 1.00 98.12 589 ALA A O 1
ATOM 4617 N N . VAL A 1 590 ? -15.102 13.882 15.021 1.00 98.62 590 VAL A N 1
ATOM 4618 C CA . VAL A 1 590 ? -16.062 14.405 16.013 1.00 98.62 590 VAL A CA 1
ATOM 4619 C C . VAL A 1 590 ? -15.747 13.857 17.403 1.00 98.62 590 VAL A C 1
ATOM 4621 O O . VAL A 1 590 ? -15.590 14.640 18.338 1.00 98.62 590 VAL A O 1
ATOM 4624 N N . LEU A 1 591 ? -15.596 12.536 17.540 1.00 98.50 591 LEU A N 1
ATOM 4625 C CA . LEU A 1 591 ? -15.287 11.918 18.832 1.00 98.50 591 LEU A CA 1
ATOM 4626 C C . LEU A 1 591 ? -13.940 12.401 19.392 1.00 98.50 591 LEU A C 1
ATOM 4628 O O . LEU A 1 591 ? -13.849 12.755 20.564 1.00 98.50 591 LEU A O 1
ATOM 4632 N N . ALA A 1 592 ? -12.909 12.475 18.548 1.00 98.62 592 ALA A N 1
ATOM 4633 C CA . ALA A 1 592 ? -11.585 12.951 18.938 1.00 98.62 592 ALA A CA 1
ATOM 4634 C C . ALA A 1 592 ? -11.588 14.417 19.406 1.00 98.62 592 ALA A C 1
ATOM 4636 O O . ALA A 1 592 ? -10.947 14.757 20.398 1.00 98.62 592 ALA A O 1
ATOM 4637 N N . LEU A 1 593 ? -12.325 15.288 18.711 1.00 98.75 593 LEU A N 1
ATOM 4638 C CA . LEU A 1 593 ? -12.452 16.706 19.048 1.00 98.75 593 LEU A CA 1
ATOM 4639 C C . LEU A 1 593 ? -13.234 16.918 20.351 1.00 98.75 593 LEU A C 1
ATOM 4641 O O . LEU A 1 593 ? -12.871 17.794 21.136 1.00 98.75 593 LEU A O 1
ATOM 4645 N N . LEU A 1 594 ? -14.273 16.116 20.604 1.00 98.62 594 LEU A N 1
ATOM 4646 C CA . LEU A 1 594 ? -15.008 16.133 21.873 1.00 98.62 594 LEU A CA 1
ATOM 4647 C C . LEU A 1 594 ? -14.096 15.727 23.040 1.00 98.62 594 LEU A C 1
ATOM 4649 O O . LEU A 1 594 ? -13.976 16.474 24.008 1.00 98.62 594 LEU A O 1
ATOM 4653 N N . GLU A 1 595 ? -13.374 14.613 22.910 1.00 98.56 595 GLU A N 1
ATOM 4654 C CA . GLU A 1 595 ? -12.447 14.123 23.940 1.00 98.56 595 GLU A CA 1
ATOM 4655 C C . GLU A 1 595 ? -11.293 15.102 24.210 1.00 98.56 595 GLU A C 1
ATOM 4657 O O . GLU A 1 595 ? -10.914 15.333 25.363 1.00 98.56 595 GLU A O 1
ATOM 4662 N N . ALA A 1 596 ? -10.745 15.722 23.162 1.00 98.44 596 ALA A N 1
ATOM 4663 C CA . ALA A 1 596 ? -9.711 16.744 23.299 1.00 98.44 596 ALA A CA 1
ATOM 4664 C C . ALA A 1 596 ? -10.243 17.987 24.034 1.00 98.44 596 ALA A C 1
ATOM 4666 O O . ALA A 1 596 ? -9.579 18.521 24.925 1.00 98.44 596 ALA A O 1
ATOM 4667 N N . LYS A 1 597 ? -11.470 18.423 23.717 1.00 98.44 597 LYS A N 1
ATOM 4668 C CA . LYS A 1 597 ? -12.123 19.556 24.385 1.00 98.44 597 LYS A CA 1
ATOM 4669 C C . LYS A 1 597 ? -12.368 19.278 25.868 1.00 98.44 597 LYS A C 1
ATOM 4671 O O . LYS A 1 597 ? -12.048 20.120 26.703 1.00 98.44 597 LYS A O 1
ATOM 4676 N N . GLU A 1 598 ? -12.887 18.098 26.203 1.00 98.06 598 GLU A N 1
ATOM 4677 C CA . GLU A 1 598 ? -13.113 17.656 27.590 1.00 98.06 598 GLU A CA 1
ATOM 4678 C C . GLU A 1 598 ? -11.827 17.637 28.424 1.00 98.06 598 GLU A C 1
ATOM 4680 O O . GLU A 1 598 ? -11.859 17.803 29.642 1.00 98.06 598 GLU A O 1
ATOM 4685 N N . THR A 1 599 ? -10.680 17.448 27.772 1.00 97.69 599 THR A N 1
ATOM 4686 C CA . THR A 1 599 ? -9.375 17.336 28.432 1.00 97.69 599 THR A CA 1
ATOM 4687 C C . THR A 1 599 ? -8.548 18.623 28.376 1.00 97.69 599 THR A C 1
ATOM 4689 O O . THR A 1 599 ? -7.445 18.666 28.928 1.00 97.69 599 THR A O 1
ATOM 4692 N N . GLY A 1 600 ? -9.116 19.709 27.841 1.00 97.06 600 GLY A N 1
ATOM 4693 C CA . GLY A 1 600 ? -8.579 21.069 27.942 1.00 97.06 600 GLY A CA 1
ATOM 4694 C C . GLY A 1 600 ? -7.970 21.645 26.663 1.00 97.06 600 GLY A C 1
ATOM 4695 O O . GLY A 1 600 ? -7.429 22.747 26.726 1.00 97.06 600 GLY A O 1
ATOM 4696 N N . ALA A 1 601 ? -8.048 20.950 25.523 1.00 98.00 601 ALA A N 1
ATOM 4697 C CA . ALA A 1 601 ? -7.632 21.513 24.236 1.00 98.00 601 ALA A CA 1
ATOM 4698 C C . ALA A 1 601 ? -8.581 22.629 23.768 1.00 98.00 601 ALA A C 1
ATOM 4700 O O . ALA A 1 601 ? -9.796 22.595 24.001 1.00 98.00 601 ALA A O 1
ATOM 4701 N N . GLN A 1 602 ? -8.039 23.599 23.038 1.00 97.75 602 GLN A N 1
ATOM 4702 C CA . GLN A 1 602 ? -8.789 24.711 22.465 1.00 97.75 602 GLN A CA 1
ATOM 4703 C C . GLN A 1 602 ? -9.513 24.273 21.191 1.00 97.75 602 GLN A C 1
ATOM 4705 O O . GLN A 1 602 ? -9.040 24.481 20.074 1.00 97.75 602 GLN A O 1
ATOM 4710 N N . VAL A 1 603 ? -10.693 23.676 21.360 1.00 98.00 603 VAL A N 1
ATOM 4711 C CA . VAL A 1 603 ? -11.527 23.213 20.245 1.00 98.00 603 VAL A CA 1
ATOM 4712 C C . VAL A 1 603 ? -12.693 24.174 20.000 1.00 98.00 603 VAL A C 1
ATOM 4714 O O . VAL A 1 603 ? -13.626 24.230 20.810 1.00 98.00 603 VAL A O 1
ATOM 4717 N N . PRO A 1 604 ? -12.701 24.920 18.879 1.00 97.25 604 PRO A N 1
ATOM 4718 C CA . PRO A 1 604 ? -13.819 25.785 18.535 1.00 97.25 604 PRO A CA 1
ATOM 4719 C C . PRO A 1 604 ? -15.094 24.977 18.329 1.00 97.25 604 PRO A C 1
ATOM 4721 O O . PRO A 1 604 ? -15.105 23.968 17.622 1.00 97.25 604 PRO A O 1
ATOM 4724 N N . ARG A 1 605 ? -16.188 25.453 18.927 1.00 96.00 605 ARG A N 1
ATOM 4725 C CA . ARG A 1 605 ? -17.496 24.796 18.840 1.00 96.00 605 ARG A CA 1
ATOM 4726 C C . ARG A 1 605 ? -17.957 24.631 17.390 1.00 96.00 605 ARG A C 1
ATOM 4728 O O . ARG A 1 605 ? -18.439 23.566 17.029 1.00 96.00 605 ARG A O 1
ATOM 4735 N N . GLU A 1 606 ? -17.741 25.653 16.566 1.00 97.12 606 GLU A N 1
ATOM 4736 C CA . GLU A 1 606 ? -18.115 25.647 15.150 1.00 97.12 606 GLU A CA 1
ATOM 4737 C C . GLU A 1 606 ? -17.491 24.474 14.379 1.00 97.12 606 GLU A C 1
ATOM 4739 O O . GLU A 1 606 ? -18.171 23.839 13.576 1.00 97.12 606 GLU A O 1
ATOM 4744 N N . THR A 1 607 ? -16.228 24.130 14.661 1.00 97.50 607 THR A N 1
ATOM 4745 C CA . THR A 1 607 ? -15.546 22.994 14.024 1.00 97.50 607 THR A CA 1
ATOM 4746 C C . THR A 1 607 ? -16.303 21.688 14.271 1.00 97.50 607 THR A C 1
ATOM 4748 O O . THR A 1 607 ? -16.528 20.922 13.334 1.00 97.50 607 THR A O 1
ATOM 4751 N N . ILE A 1 608 ? -16.731 21.452 15.517 1.00 98.25 608 ILE A N 1
ATOM 4752 C CA . ILE A 1 608 ? -17.506 20.264 15.904 1.00 98.25 608 ILE A CA 1
ATOM 4753 C C . ILE A 1 608 ? -18.904 20.323 15.283 1.00 98.25 608 ILE A C 1
ATOM 4755 O O . ILE A 1 608 ? -19.335 19.354 14.664 1.00 98.25 608 ILE A O 1
ATOM 4759 N N . ASP A 1 609 ? -19.600 21.457 15.399 1.00 98.00 609 ASP A N 1
ATOM 4760 C CA . ASP A 1 609 ? -20.980 21.605 14.923 1.00 98.00 609 ASP A CA 1
ATOM 4761 C C . ASP A 1 609 ? -21.091 21.350 13.409 1.00 98.00 609 ASP A C 1
ATOM 4763 O O . ASP A 1 609 ? -22.015 20.660 12.964 1.00 98.00 609 ASP A O 1
ATOM 4767 N N . ARG A 1 610 ? -20.123 21.845 12.621 1.00 97.50 610 ARG A N 1
ATOM 4768 C CA . ARG A 1 610 ? -20.024 21.590 11.174 1.00 97.50 610 ARG A CA 1
ATOM 4769 C C . ARG A 1 610 ? -19.769 20.114 10.863 1.00 97.50 610 ARG A C 1
ATOM 4771 O O . ARG A 1 610 ? -20.389 19.576 9.947 1.00 97.50 610 ARG A O 1
ATOM 4778 N N . ALA A 1 611 ? -18.905 19.454 11.631 1.00 97.56 611 ALA A N 1
ATOM 4779 C CA . ALA A 1 611 ? -18.589 18.039 11.452 1.00 97.56 611 ALA A CA 1
ATOM 4780 C C . ALA A 1 611 ? -19.764 17.117 11.799 1.00 97.56 611 ALA A C 1
ATOM 4782 O O . ALA A 1 611 ? -20.092 16.219 11.024 1.00 97.56 611 ALA A O 1
ATOM 4783 N N . VAL A 1 612 ? -20.455 17.376 12.912 1.00 98.06 612 VAL A N 1
ATOM 4784 C CA . VAL A 1 612 ? -21.676 16.648 13.291 1.00 98.06 612 VAL A CA 1
ATOM 4785 C C . VAL A 1 612 ? -22.745 16.815 12.211 1.00 98.06 612 VAL A C 1
ATOM 4787 O O . VAL A 1 612 ? -23.369 15.842 11.791 1.00 98.06 612 VAL A O 1
ATOM 4790 N N . GLU A 1 613 ? -22.926 18.035 11.702 1.00 96.25 613 GLU A N 1
ATOM 4791 C CA . GLU A 1 613 ? -23.876 18.308 10.623 1.00 96.25 613 GLU A CA 1
ATOM 4792 C C . GLU A 1 613 ? -23.485 17.631 9.298 1.00 96.25 613 GLU A C 1
ATOM 4794 O O . GLU A 1 613 ? -24.352 17.215 8.529 1.00 96.25 613 GLU A O 1
ATOM 4799 N N . CYS A 1 614 ? -22.186 17.486 9.029 1.00 94.56 614 CYS A N 1
ATOM 4800 C CA . CYS A 1 614 ? -21.672 16.721 7.896 1.00 94.56 614 CYS A CA 1
ATOM 4801 C C . CYS A 1 614 ? -22.070 15.241 7.989 1.00 94.56 614 CYS A C 1
ATOM 4803 O O . CYS A 1 614 ? -22.707 14.720 7.074 1.00 94.56 614 CYS A O 1
ATOM 4805 N N . VAL A 1 615 ? -21.800 14.591 9.128 1.00 95.19 615 VAL A N 1
ATOM 4806 C CA . VAL A 1 615 ? -22.185 13.187 9.369 1.00 95.19 615 VAL A CA 1
ATOM 4807 C C . VAL A 1 615 ? -23.703 13.012 9.286 1.00 95.19 615 VAL A C 1
ATOM 4809 O O . VAL A 1 615 ? -24.183 12.057 8.674 1.00 95.19 615 VAL A O 1
ATOM 4812 N N . ARG A 1 616 ? -24.476 13.956 9.842 1.00 94.31 616 ARG A N 1
ATOM 4813 C CA . ARG A 1 616 ? -25.946 13.918 9.828 1.00 94.31 616 ARG A CA 1
ATOM 4814 C C . ARG A 1 616 ? -26.498 13.919 8.404 1.00 94.31 616 ARG A C 1
ATOM 4816 O O . ARG A 1 616 ? -27.408 13.150 8.114 1.00 94.31 616 ARG A O 1
ATOM 4823 N N . ARG A 1 617 ? -25.933 14.738 7.510 1.00 91.75 617 ARG A N 1
ATOM 4824 C CA . ARG A 1 617 ? -26.328 14.800 6.090 1.00 91.75 617 ARG A CA 1
ATOM 4825 C C . ARG A 1 617 ? -25.988 13.539 5.298 1.00 91.75 617 ARG A C 1
ATOM 4827 O O . ARG A 1 617 ? -26.607 13.301 4.268 1.00 91.75 617 ARG A O 1
ATOM 4834 N N . MET A 1 618 ? -25.031 12.739 5.764 1.00 90.69 618 MET A N 1
ATOM 4835 C CA . MET A 1 618 ? -24.679 11.462 5.132 1.00 90.69 618 MET A CA 1
ATOM 4836 C C . MET A 1 618 ? -25.552 10.293 5.604 1.00 90.69 618 MET A C 1
ATOM 4838 O O . MET A 1 618 ? -25.432 9.190 5.066 1.00 90.69 618 MET A O 1
ATOM 4842 N N . ARG A 1 619 ? -26.434 10.513 6.590 1.00 91.38 619 ARG A N 1
ATOM 4843 C CA . ARG A 1 619 ? -27.396 9.512 7.057 1.00 91.38 619 ARG A CA 1
ATOM 4844 C C . ARG A 1 619 ? -28.559 9.395 6.069 1.00 91.38 619 ARG A C 1
ATOM 4846 O O . ARG A 1 619 ? -29.252 10.373 5.799 1.00 91.38 619 ARG A O 1
ATOM 4853 N N . GLY A 1 620 ? -28.770 8.194 5.540 1.00 88.06 620 GLY A N 1
ATOM 4854 C CA . GLY A 1 620 ? -29.918 7.841 4.712 1.00 88.06 620 GLY A CA 1
ATOM 4855 C C . GLY A 1 620 ? -31.198 7.659 5.532 1.00 88.06 620 GLY A C 1
ATOM 4856 O O . GLY A 1 620 ? -31.165 7.524 6.757 1.00 88.06 620 GLY A O 1
ATOM 4857 N N . ALA A 1 621 ? -32.341 7.619 4.843 1.00 85.62 621 ALA A N 1
ATOM 4858 C CA . ALA A 1 621 ? -33.653 7.425 5.471 1.00 85.62 621 ALA A CA 1
ATOM 4859 C C . ALA A 1 621 ? -33.787 6.064 6.185 1.00 85.62 621 ALA A C 1
ATOM 4861 O O . ALA A 1 621 ? -34.521 5.946 7.160 1.00 85.62 621 ALA A O 1
ATOM 4862 N N . ASP A 1 622 ? -33.044 5.051 5.733 1.00 84.44 622 ASP A N 1
ATOM 4863 C CA . ASP A 1 622 ? -32.969 3.718 6.345 1.00 84.44 622 ASP A CA 1
ATOM 4864 C C . ASP A 1 622 ? -32.021 3.650 7.562 1.00 84.44 622 ASP A C 1
ATOM 4866 O O . ASP A 1 622 ? -31.832 2.586 8.154 1.00 84.44 622 ASP A O 1
ATOM 4870 N N . GLY A 1 623 ? -31.414 4.780 7.941 1.00 85.81 623 GLY A N 1
ATOM 4871 C CA . GLY A 1 623 ? -30.460 4.887 9.040 1.00 85.81 623 GLY A CA 1
ATOM 4872 C C . GLY A 1 623 ? -29.030 4.470 8.689 1.00 85.81 623 GLY A C 1
ATOM 4873 O O . GLY A 1 623 ? -28.160 4.563 9.556 1.00 85.81 623 GLY A O 1
ATOM 4874 N N . SER A 1 624 ? -28.766 4.041 7.451 1.00 88.69 624 SER A N 1
ATOM 4875 C CA . SER A 1 624 ? -27.412 3.781 6.962 1.00 88.69 624 SER A CA 1
ATOM 4876 C C . SER A 1 624 ? -26.644 5.080 6.707 1.00 88.69 624 SER A C 1
ATOM 4878 O O . SER A 1 624 ? -27.229 6.160 6.635 1.00 88.69 624 SER A O 1
ATOM 4880 N N . PHE A 1 625 ? -25.322 4.992 6.574 1.00 89.56 625 PHE A N 1
ATOM 4881 C CA . PHE A 1 625 ? -24.471 6.149 6.295 1.00 89.56 625 PHE A CA 1
ATOM 4882 C C . PHE A 1 625 ? -23.712 5.946 4.987 1.00 89.56 625 PHE A C 1
ATOM 4884 O O . PHE A 1 625 ? -23.089 4.903 4.778 1.00 89.56 625 PHE A O 1
ATOM 4891 N N . GLY A 1 626 ? -23.754 6.950 4.111 1.00 84.62 626 GLY A N 1
ATOM 4892 C CA . GLY A 1 626 ? -23.018 6.950 2.847 1.00 84.62 626 GLY A CA 1
ATOM 4893 C C . GLY A 1 626 ? -21.505 7.015 3.051 1.00 84.62 626 GLY A C 1
ATOM 4894 O O . GLY A 1 626 ? -21.025 7.362 4.128 1.00 84.62 626 GLY A O 1
ATOM 4895 N N . TYR A 1 627 ? -20.730 6.660 2.023 1.00 81.81 627 TYR A N 1
ATOM 4896 C CA . TYR A 1 627 ? -19.276 6.881 2.023 1.00 81.81 627 TYR A CA 1
ATOM 4897 C C . TYR A 1 627 ? -18.967 8.385 1.942 1.00 81.81 627 TYR A C 1
ATOM 4899 O O . TYR A 1 627 ? -18.370 8.950 2.855 1.00 81.81 627 TYR A O 1
ATOM 4907 N N . MET A 1 628 ? -19.472 9.012 0.875 1.00 81.38 628 MET A N 1
ATOM 4908 C CA . MET A 1 628 ? -19.518 10.449 0.611 1.00 81.38 628 MET A CA 1
ATOM 4909 C C . MET A 1 628 ? -20.957 10.780 0.183 1.00 81.38 628 MET A C 1
ATOM 4911 O O . MET A 1 628 ? -21.508 10.094 -0.679 1.00 81.38 628 MET A O 1
ATOM 4915 N N . GLY A 1 629 ? -21.583 11.802 0.772 1.00 71.44 629 GLY A N 1
ATOM 4916 C CA . GLY A 1 629 ? -22.991 12.138 0.498 1.00 71.44 629 GLY A CA 1
ATOM 4917 C C . GLY A 1 629 ? -24.009 11.162 1.117 1.00 71.44 629 GLY A C 1
ATOM 4918 O O . GLY A 1 629 ? -23.715 10.496 2.109 1.00 71.44 629 GLY A O 1
ATOM 4919 N N . GLY A 1 630 ? -25.230 11.112 0.569 1.00 57.75 630 GLY A N 1
ATOM 4920 C CA . GLY A 1 630 ? -26.331 10.275 1.082 1.00 57.75 630 GLY A CA 1
ATOM 4921 C C . GLY A 1 630 ? -26.145 8.778 0.788 1.00 57.75 630 GLY A C 1
ATOM 4922 O O . GLY A 1 630 ? -25.707 8.415 -0.301 1.00 57.75 630 GLY A O 1
ATOM 4923 N N . GLY A 1 631 ? -26.441 7.915 1.768 1.00 57.41 631 GLY A N 1
ATOM 4924 C CA . GLY A 1 631 ? -26.138 6.475 1.726 1.00 57.41 631 GLY A CA 1
ATOM 4925 C C . GLY A 1 631 ? -27.252 5.540 1.243 1.00 57.41 631 GLY A C 1
ATOM 4926 O O . GLY A 1 631 ? -28.419 5.917 1.165 1.00 57.41 631 GLY A O 1
ATOM 4927 N N . SER A 1 632 ? -26.853 4.292 0.971 1.00 59.41 632 SER A N 1
ATOM 4928 C CA . SER A 1 632 ? -27.708 3.114 0.785 1.00 59.41 632 SER A CA 1
ATOM 4929 C C . SER A 1 632 ? -27.335 2.032 1.816 1.00 59.41 632 SER A C 1
ATOM 4931 O O . SER A 1 632 ? -26.156 1.829 2.109 1.00 59.41 632 SER A O 1
ATOM 4933 N N . GLY A 1 633 ? -28.318 1.317 2.375 1.00 60.25 633 GLY A N 1
ATOM 4934 C CA . GLY A 1 633 ? -28.147 0.331 3.458 1.00 60.25 633 GLY A CA 1
ATOM 4935 C C . GLY A 1 633 ? -27.465 -0.999 3.112 1.00 60.25 633 GLY A C 1
ATOM 4936 O O . GLY A 1 633 ? -27.791 -2.030 3.712 1.00 60.25 633 GLY A O 1
ATOM 4937 N N . GLY A 1 634 ? -26.539 -1.005 2.151 1.00 72.00 634 GLY A N 1
ATOM 4938 C CA . GLY A 1 634 ? -25.766 -2.188 1.760 1.00 72.00 634 GLY A CA 1
ATOM 4939 C C . GLY A 1 634 ? -24.695 -2.604 2.789 1.00 72.00 634 GLY A C 1
ATOM 4940 O O . GLY A 1 634 ? -24.422 -1.861 3.736 1.00 72.00 634 GLY A O 1
ATOM 4941 N N . PRO A 1 635 ? -24.048 -3.773 2.606 1.00 71.81 635 PRO A N 1
ATOM 4942 C CA . PRO A 1 635 ? -23.010 -4.285 3.513 1.00 71.81 635 PRO A CA 1
ATOM 4943 C C . PRO A 1 635 ? -21.850 -3.317 3.766 1.00 71.81 635 PRO A C 1
ATOM 4945 O O . PRO A 1 635 ? -21.365 -3.198 4.886 1.00 71.81 635 PRO A O 1
ATOM 4948 N N . GLU A 1 636 ? -21.444 -2.548 2.758 1.00 72.69 636 GLU A N 1
ATOM 4949 C CA . GLU A 1 636 ? -20.379 -1.548 2.888 1.00 72.69 636 GLU A CA 1
ATOM 4950 C C . GLU A 1 636 ? -20.700 -0.487 3.970 1.00 72.69 636 GLU A C 1
ATOM 4952 O O . GLU A 1 636 ? -19.833 -0.075 4.753 1.00 72.69 636 GLU A O 1
ATOM 4957 N N . ALA A 1 637 ? -21.972 -0.081 4.061 1.00 78.00 637 ALA A N 1
ATOM 4958 C CA . ALA A 1 637 ? -22.457 0.903 5.025 1.00 78.00 637 ALA A CA 1
ATOM 4959 C C . ALA A 1 637 ? -22.604 0.332 6.449 1.00 78.00 637 ALA A C 1
ATOM 4961 O O . ALA A 1 637 ? -22.602 1.091 7.423 1.00 78.00 637 ALA A O 1
ATOM 4962 N N . SER A 1 638 ? -22.693 -0.994 6.605 1.00 83.12 638 SER A N 1
ATOM 4963 C CA . SER A 1 638 ? -22.990 -1.624 7.898 1.00 83.12 638 SER A CA 1
ATOM 4964 C C . SER A 1 638 ? -21.855 -1.491 8.915 1.00 83.12 638 SER A C 1
ATOM 4966 O O . SER A 1 638 ? -22.100 -1.500 10.116 1.00 83.12 638 SER A O 1
ATOM 4968 N N . LEU A 1 639 ? -20.613 -1.337 8.450 1.00 86.75 639 LEU A N 1
ATOM 4969 C CA . LEU A 1 639 ? -19.427 -1.216 9.305 1.00 86.75 639 LEU A CA 1
ATOM 4970 C C . LEU A 1 639 ? -19.106 0.222 9.730 1.00 86.75 639 LEU A C 1
ATOM 4972 O O . LEU A 1 639 ? -18.493 0.428 10.772 1.00 86.75 639 LEU A O 1
ATOM 4976 N N . ARG A 1 640 ? -19.526 1.226 8.950 1.00 88.19 640 ARG A N 1
ATOM 4977 C CA . ARG A 1 640 ? -19.351 2.650 9.306 1.00 88.19 640 ARG A CA 1
ATOM 4978 C C . ARG A 1 640 ? -20.502 3.201 10.142 1.00 88.19 640 ARG A C 1
ATOM 4980 O O . ARG A 1 640 ? -20.309 4.162 10.885 1.00 88.19 640 ARG A O 1
ATOM 4987 N N . GLY A 1 641 ? -21.685 2.595 10.025 1.00 92.44 641 GLY A N 1
ATOM 4988 C CA . GLY A 1 641 ? -22.902 3.046 10.691 1.00 92.44 641 GLY A CA 1
ATOM 4989 C C . GLY A 1 641 ? -22.762 3.225 12.206 1.00 92.44 641 GLY A C 1
ATOM 4990 O O . GLY A 1 641 ? -23.099 4.307 12.685 1.00 92.44 641 GLY A O 1
ATOM 4991 N N . PRO A 1 642 ? -22.246 2.234 12.964 1.00 95.44 642 PRO A N 1
ATOM 4992 C CA . PRO A 1 642 ? -22.153 2.341 14.421 1.00 95.44 642 PRO A CA 1
ATOM 4993 C C . PRO A 1 642 ? -21.325 3.543 14.889 1.00 95.44 642 PRO A C 1
ATOM 4995 O O . PRO A 1 642 ? -21.779 4.300 15.744 1.00 95.44 642 PRO A O 1
ATOM 4998 N N . LEU A 1 643 ? -20.165 3.780 14.267 1.00 96.50 643 LEU A N 1
ATOM 4999 C CA . LEU A 1 643 ? -19.332 4.955 14.537 1.00 96.50 643 LEU A CA 1
ATOM 5000 C C . LEU A 1 643 ? -20.059 6.264 14.208 1.00 96.50 643 LEU A C 1
ATOM 5002 O O . LEU A 1 643 ? -20.033 7.209 14.994 1.00 96.50 643 LEU A O 1
ATOM 5006 N N . CYS A 1 644 ? -20.704 6.337 13.043 1.00 96.38 644 CYS A N 1
ATOM 5007 C CA . CYS A 1 644 ? -21.397 7.553 12.626 1.00 96.38 644 CYS A CA 1
ATOM 5008 C C . CYS A 1 644 ? -22.570 7.877 13.562 1.00 96.38 644 CYS A C 1
ATOM 5010 O O . CYS A 1 644 ? -22.722 9.023 13.979 1.00 96.38 644 CYS A O 1
ATOM 5012 N N . ALA A 1 645 ? -23.356 6.869 13.951 1.00 96.75 645 ALA A N 1
ATOM 5013 C CA . ALA A 1 645 ? -24.429 7.023 14.929 1.00 96.75 645 ALA A CA 1
ATOM 5014 C C . ALA A 1 645 ? -23.886 7.463 16.299 1.00 96.75 645 ALA A C 1
ATOM 5016 O O . ALA A 1 645 ? -24.421 8.399 16.891 1.00 96.75 645 ALA A O 1
ATOM 5017 N N . LEU A 1 646 ? -22.787 6.856 16.765 1.00 98.00 646 LEU A N 1
ATOM 5018 C CA . LEU A 1 646 ? -22.116 7.235 18.011 1.00 98.00 646 LEU A CA 1
ATOM 5019 C C . LEU A 1 646 ? -21.672 8.706 18.002 1.00 98.00 646 LEU A C 1
ATOM 5021 O O . LEU A 1 646 ? -21.924 9.437 18.958 1.00 98.00 646 LEU A O 1
ATOM 5025 N N . ALA A 1 647 ? -21.059 9.160 16.907 1.00 98.12 647 ALA A N 1
ATOM 5026 C CA . ALA A 1 647 ? -20.640 10.550 16.749 1.00 98.12 647 ALA A CA 1
ATOM 5027 C C . ALA A 1 647 ? -21.823 11.530 16.783 1.00 98.12 647 ALA A C 1
ATOM 5029 O O . ALA A 1 647 ? -21.708 12.600 17.377 1.00 98.12 647 ALA A O 1
ATOM 5030 N N . LEU A 1 648 ? -22.972 11.173 16.195 1.00 97.62 648 LEU A N 1
ATOM 5031 C CA . LEU A 1 648 ? -24.176 12.006 16.270 1.00 97.62 648 LEU A CA 1
ATOM 5032 C C . LEU A 1 648 ? -24.761 12.055 17.688 1.00 97.62 648 LEU A C 1
ATOM 5034 O O . LEU A 1 648 ? -25.149 13.137 18.133 1.00 97.62 648 LEU A O 1
ATOM 5038 N N . VAL A 1 649 ? -24.812 10.917 18.393 1.00 97.31 649 VAL A N 1
ATOM 5039 C CA . VAL A 1 649 ? -25.287 10.836 19.787 1.00 97.31 649 VAL A CA 1
ATOM 5040 C C . VAL A 1 649 ? -24.417 11.710 20.690 1.00 97.31 649 VAL A C 1
ATOM 5042 O O . VAL A 1 649 ? -24.930 12.625 21.331 1.00 97.31 649 VAL A O 1
ATOM 5045 N N . ARG A 1 650 ? -23.090 11.518 20.674 1.00 96.94 650 ARG A N 1
ATOM 5046 C CA . ARG A 1 650 ? -22.164 12.310 21.506 1.00 96.94 650 ARG A CA 1
ATO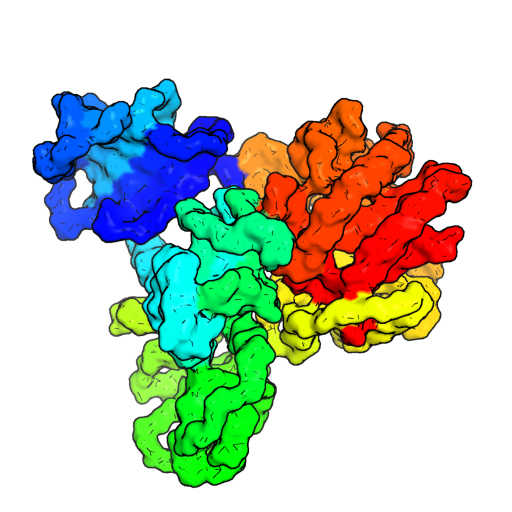M 5047 C C . ARG A 1 650 ? -22.046 13.769 21.064 1.00 96.94 650 ARG A C 1
ATOM 5049 O O . ARG A 1 650 ? -21.783 14.642 21.883 1.00 96.94 650 ARG A O 1
ATOM 5056 N N . GLY A 1 651 ? -22.296 14.052 19.787 1.00 96.12 651 GLY A N 1
ATOM 5057 C CA . GLY A 1 651 ? -22.432 15.407 19.251 1.00 96.12 651 GLY A CA 1
ATOM 5058 C C . GLY A 1 651 ? -23.754 16.101 19.607 1.00 96.12 651 GLY A C 1
ATOM 5059 O O . GLY A 1 651 ? -23.970 17.231 19.171 1.00 96.12 651 GLY A O 1
ATOM 5060 N N . GLY A 1 652 ? -24.652 15.448 20.357 1.00 94.19 652 GLY A N 1
ATOM 5061 C CA . GLY A 1 652 ? -25.918 16.020 20.825 1.00 94.19 652 GLY A CA 1
ATOM 5062 C C . GLY A 1 652 ? -26.992 16.180 19.744 1.00 94.19 652 GLY A C 1
ATOM 5063 O O . GLY A 1 652 ? -27.921 16.965 19.922 1.00 94.19 652 GLY A O 1
ATOM 5064 N N . LYS A 1 653 ? -26.869 15.480 18.607 1.00 87.19 653 LYS A N 1
ATOM 5065 C CA . LYS A 1 653 ? -27.777 15.601 17.447 1.00 87.19 653 LYS A CA 1
ATOM 5066 C C . LYS A 1 653 ? -28.214 14.247 16.873 1.00 87.19 653 LYS A C 1
ATOM 5068 O O . LYS A 1 653 ? -28.524 14.161 15.683 1.00 87.19 653 LYS A O 1
ATOM 5073 N N . GLY A 1 654 ? -28.186 13.178 17.665 1.00 82.69 654 GLY A N 1
ATOM 5074 C CA . GLY A 1 654 ? -28.293 11.825 17.128 1.00 82.69 654 GLY A CA 1
ATOM 5075 C C . GLY A 1 654 ? -29.036 10.818 17.978 1.00 82.69 654 GLY A C 1
ATOM 5076 O O . GLY A 1 654 ? -29.150 10.941 19.191 1.00 82.69 654 GLY A O 1
ATOM 5077 N N . ASP A 1 655 ? -29.465 9.779 17.277 1.00 85.94 655 ASP A N 1
ATOM 5078 C CA . ASP A 1 655 ? -29.987 8.512 17.764 1.00 85.94 655 ASP A CA 1
ATOM 5079 C C . ASP A 1 655 ? -29.485 7.394 16.821 1.00 85.94 655 ASP A C 1
ATOM 5081 O O . ASP A 1 655 ? -28.593 7.608 15.994 1.00 85.94 655 ASP A O 1
ATOM 5085 N N . GLY A 1 656 ? -30.069 6.196 16.900 1.00 89.12 656 GLY A N 1
ATOM 5086 C CA . GLY A 1 656 ? -29.922 5.198 15.833 1.00 89.12 656 GLY A CA 1
ATOM 5087 C C . GLY A 1 656 ? -28.738 4.244 15.965 1.00 89.12 656 GLY A C 1
ATOM 5088 O O . GLY A 1 656 ? -28.512 3.444 15.058 1.00 89.12 656 GLY A O 1
ATOM 5089 N N . VAL A 1 657 ? -28.032 4.248 17.100 1.00 95.56 657 VAL A N 1
ATOM 5090 C CA . VAL A 1 657 ? -26.998 3.242 17.411 1.00 95.56 657 VAL A CA 1
ATOM 5091 C C . VAL A 1 657 ? -27.557 1.819 17.292 1.00 95.56 657 VAL A C 1
ATOM 5093 O O . VAL A 1 657 ? -26.938 0.970 16.654 1.00 95.56 657 VAL A O 1
ATOM 5096 N N . ARG A 1 658 ? -28.766 1.567 17.823 1.00 95.62 658 ARG A N 1
ATOM 5097 C CA . ARG A 1 658 ? -29.447 0.265 17.700 1.00 95.62 658 ARG A CA 1
ATOM 5098 C C . ARG A 1 658 ? -29.643 -0.129 16.233 1.00 95.62 658 ARG A C 1
ATOM 5100 O O . ARG A 1 658 ? -29.231 -1.213 15.842 1.00 95.62 658 ARG A O 1
ATOM 5107 N N . THR A 1 659 ? -30.190 0.774 15.416 1.00 94.00 659 THR A N 1
ATOM 5108 C CA . THR A 1 659 ? -30.409 0.555 13.976 1.00 94.00 659 THR A CA 1
ATOM 5109 C C . THR A 1 659 ? -29.109 0.232 13.242 1.00 94.00 659 THR A C 1
ATOM 5111 O O . THR A 1 659 ? -29.069 -0.686 12.426 1.00 94.00 659 THR A O 1
ATOM 5114 N N . ALA A 1 660 ? -28.033 0.959 13.546 1.00 94.06 660 ALA A N 1
ATOM 5115 C CA . ALA A 1 660 ? -26.733 0.736 12.929 1.00 94.06 660 ALA A CA 1
ATOM 5116 C C . ALA A 1 660 ? -26.125 -0.628 13.304 1.00 94.06 660 ALA A C 1
ATOM 5118 O O . ALA A 1 660 ? -25.561 -1.310 12.448 1.00 94.06 660 ALA A O 1
ATOM 5119 N N . LEU A 1 661 ? -26.276 -1.060 14.558 1.00 95.38 661 LEU A N 1
ATOM 5120 C CA . LEU A 1 661 ? -25.826 -2.378 15.011 1.00 95.38 661 LEU A CA 1
ATOM 5121 C C . LEU A 1 661 ? -26.684 -3.519 14.438 1.00 95.38 661 LEU A C 1
ATOM 5123 O O . LEU A 1 661 ? -26.144 -4.563 14.070 1.00 95.38 661 LEU A O 1
ATOM 5127 N N . ASP A 1 662 ? -27.998 -3.322 14.297 1.00 95.12 662 ASP A N 1
ATOM 5128 C CA . ASP A 1 662 ? -28.888 -4.271 13.616 1.00 95.12 662 ASP A CA 1
ATOM 5129 C C . ASP A 1 662 ? -28.509 -4.435 12.132 1.00 95.12 662 ASP A C 1
ATOM 5131 O O . ASP A 1 662 ? -28.510 -5.551 11.605 1.00 95.12 662 ASP A O 1
ATOM 5135 N N . LEU A 1 663 ? -28.126 -3.342 11.457 1.00 91.88 663 LEU A N 1
ATOM 5136 C CA . LEU A 1 663 ? -27.594 -3.384 10.090 1.00 91.88 663 LEU A CA 1
ATOM 5137 C C . LEU A 1 663 ? -26.280 -4.168 10.006 1.00 91.88 663 LEU A C 1
ATOM 5139 O O . LEU A 1 663 ? -26.106 -4.956 9.075 1.00 91.88 663 LEU A O 1
ATOM 5143 N N . TYR A 1 664 ? -25.374 -3.997 10.973 1.00 92.56 664 TYR A N 1
ATOM 5144 C CA . TYR A 1 664 ? -24.163 -4.817 11.065 1.00 92.56 664 TYR A CA 1
ATOM 5145 C C . TYR A 1 664 ? -24.502 -6.308 11.193 1.00 92.56 664 TYR A C 1
ATOM 5147 O O . TYR A 1 664 ? -24.013 -7.100 10.389 1.00 92.56 664 TYR A O 1
ATOM 5155 N N . LEU A 1 665 ? -25.383 -6.701 12.122 1.00 94.38 665 LEU A N 1
ATOM 5156 C CA . LEU A 1 665 ? -25.768 -8.110 12.287 1.00 94.38 665 LEU A CA 1
ATOM 5157 C C . LEU A 1 665 ? -26.380 -8.700 11.012 1.00 94.38 665 LEU A C 1
ATOM 5159 O O . LEU A 1 665 ? -26.067 -9.836 10.650 1.00 94.38 665 LEU A O 1
ATOM 5163 N N . ARG A 1 666 ? -27.208 -7.923 10.303 1.00 92.88 666 ARG A N 1
ATOM 5164 C CA . ARG A 1 666 ? -27.825 -8.331 9.031 1.00 92.88 666 ARG A CA 1
ATOM 5165 C C . ARG A 1 666 ? -26.786 -8.667 7.959 1.00 92.88 666 ARG A C 1
ATOM 5167 O O . ARG A 1 666 ? -26.978 -9.615 7.202 1.00 92.88 666 ARG A O 1
ATOM 5174 N N . HIS A 1 667 ? -25.689 -7.913 7.907 1.00 90.44 667 HIS A N 1
ATOM 5175 C CA . HIS A 1 667 ? -24.659 -8.029 6.868 1.00 90.44 667 HIS A CA 1
ATOM 5176 C C . HIS A 1 667 ? -23.391 -8.764 7.316 1.00 90.44 667 HIS A C 1
ATOM 5178 O O . HIS A 1 667 ? -22.486 -8.984 6.511 1.00 90.44 667 HIS A O 1
ATOM 5184 N N . ARG A 1 668 ? -23.343 -9.214 8.573 1.00 90.88 668 ARG A N 1
ATOM 5185 C CA . ARG A 1 668 ? -22.182 -9.836 9.220 1.00 90.88 668 ARG A CA 1
ATOM 5186 C C . ARG A 1 668 ? -21.524 -10.948 8.397 1.00 90.88 668 ARG A C 1
ATOM 5188 O O . ARG A 1 668 ? -20.303 -10.994 8.283 1.00 90.88 668 ARG A O 1
ATOM 5195 N N . ARG A 1 669 ? -22.320 -11.835 7.788 1.00 88.69 669 ARG A N 1
ATOM 5196 C CA . ARG A 1 669 ? -21.797 -12.947 6.970 1.00 88.69 669 ARG A CA 1
ATOM 5197 C C . ARG A 1 669 ? -21.074 -12.475 5.709 1.00 88.69 669 ARG A C 1
ATOM 5199 O O . ARG A 1 669 ? -20.129 -13.134 5.293 1.00 88.69 669 ARG A O 1
ATOM 5206 N N . HIS A 1 670 ? -21.503 -11.365 5.110 1.00 86.12 670 HIS A N 1
ATOM 5207 C CA . HIS A 1 670 ? -20.834 -10.778 3.946 1.00 86.12 670 HIS A CA 1
ATOM 5208 C C . HIS A 1 670 ? -19.507 -10.154 4.368 1.00 86.12 670 HIS A C 1
ATOM 5210 O O . HIS A 1 670 ? -18.470 -10.468 3.797 1.00 86.12 670 HIS A O 1
ATOM 5216 N N . VAL A 1 671 ? -19.526 -9.381 5.456 1.00 86.50 671 VAL A N 1
ATOM 5217 C CA . VAL A 1 671 ? -18.324 -8.794 6.059 1.00 86.50 671 VAL A CA 1
ATOM 5218 C C . VAL A 1 671 ? -17.267 -9.856 6.385 1.00 86.50 671 VAL A C 1
ATOM 5220 O O . VAL A 1 671 ? -16.088 -9.670 6.093 1.00 86.50 671 VAL A O 1
ATOM 5223 N N . ALA A 1 672 ? -17.677 -10.986 6.965 1.00 87.56 672 ALA A N 1
ATOM 5224 C CA . ALA A 1 672 ? -16.758 -12.050 7.357 1.00 87.56 672 ALA A CA 1
ATOM 5225 C C . ALA A 1 672 ? -15.993 -12.667 6.171 1.00 87.56 672 ALA A C 1
ATOM 5227 O O . ALA A 1 672 ? -14.852 -13.087 6.353 1.00 87.56 672 ALA A O 1
ATOM 5228 N N . LYS A 1 673 ? -16.583 -12.693 4.966 1.00 87.69 673 LYS A N 1
ATOM 5229 C CA . LYS A 1 673 ? -15.942 -13.242 3.756 1.00 87.69 673 LYS A CA 1
ATOM 5230 C C . LYS A 1 673 ? -14.793 -12.383 3.236 1.00 87.69 673 LYS A C 1
ATOM 5232 O O . LYS A 1 673 ? -13.957 -12.898 2.505 1.00 87.69 673 LYS A O 1
ATOM 5237 N N . GLU A 1 674 ? -14.733 -11.107 3.608 1.00 87.06 674 GLU A N 1
ATOM 5238 C CA . GLU A 1 674 ? -13.699 -10.178 3.136 1.00 87.06 674 GLU A CA 1
ATOM 5239 C C . GLU A 1 674 ? -12.438 -10.179 4.004 1.00 87.06 674 GLU A C 1
ATOM 5241 O O . GLU A 1 674 ? -11.423 -9.585 3.643 1.00 87.06 674 GLU A O 1
ATOM 5246 N N . ARG A 1 675 ? -12.484 -10.847 5.157 1.00 89.50 675 ARG A N 1
ATOM 5247 C CA . ARG A 1 675 ? -11.391 -10.859 6.125 1.00 89.50 675 ARG A CA 1
ATOM 5248 C C . ARG A 1 675 ? -10.149 -11.551 5.563 1.00 89.50 675 ARG A C 1
ATOM 5250 O O . ARG A 1 675 ? -10.209 -12.677 5.087 1.00 89.50 675 ARG A O 1
ATOM 5257 N N . GLY A 1 676 ? -9.006 -10.897 5.716 1.00 87.31 676 GLY A N 1
ATOM 5258 C CA . GLY A 1 676 ? -7.683 -11.404 5.364 1.00 87.31 676 GLY A CA 1
ATOM 5259 C C . GLY A 1 676 ? -7.288 -11.193 3.903 1.00 87.31 676 GLY A C 1
ATOM 5260 O O . GLY A 1 676 ? -6.118 -11.391 3.589 1.00 87.31 676 GLY A O 1
ATOM 5261 N N . LYS A 1 677 ? -8.210 -10.758 3.034 1.00 89.75 677 LYS A N 1
ATOM 5262 C CA . LYS A 1 677 ? -7.932 -10.536 1.609 1.00 89.75 677 LYS A CA 1
ATOM 5263 C C . LYS A 1 677 ? -7.062 -9.302 1.404 1.00 89.75 677 LYS A C 1
ATOM 5265 O O . LYS A 1 677 ? -7.328 -8.253 1.995 1.00 89.75 677 LYS A O 1
ATOM 5270 N N . VAL A 1 678 ? -6.059 -9.400 0.531 1.00 88.88 678 VAL A N 1
ATOM 5271 C CA . VAL A 1 678 ? -5.236 -8.248 0.131 1.00 88.88 678 VAL A CA 1
ATOM 5272 C C . VAL A 1 678 ? -6.011 -7.276 -0.754 1.00 88.88 678 VAL A C 1
ATOM 5274 O O . VAL A 1 678 ? -5.905 -6.061 -0.583 1.00 88.88 678 VAL A O 1
ATOM 5277 N N . LEU A 1 679 ? -6.828 -7.799 -1.669 1.00 89.69 679 LEU A N 1
ATOM 5278 C CA . LEU A 1 679 ? -7.682 -6.982 -2.521 1.00 89.69 679 LEU A CA 1
ATOM 5279 C C . LEU A 1 679 ? -8.967 -6.602 -1.785 1.00 89.69 679 LEU A C 1
ATOM 5281 O O . LEU A 1 679 ? -9.420 -7.269 -0.853 1.00 89.69 679 LEU A O 1
ATOM 5285 N N . CYS A 1 680 ? -9.546 -5.491 -2.218 1.00 86.50 680 CYS A N 1
ATOM 5286 C CA . CYS A 1 680 ? -10.699 -4.857 -1.598 1.00 86.50 680 CYS A CA 1
ATOM 5287 C C . CYS A 1 680 ? -11.885 -4.871 -2.561 1.00 86.50 680 CYS A C 1
ATOM 5289 O O . CYS A 1 680 ? -11.713 -5.083 -3.763 1.00 86.50 680 CYS A O 1
ATOM 5291 N N . HIS A 1 681 ? -13.081 -4.577 -2.048 1.00 84.25 681 HIS A N 1
ATOM 5292 C CA . HIS A 1 681 ? -14.299 -4.479 -2.851 1.00 84.25 681 HIS A CA 1
ATOM 5293 C C . HIS A 1 681 ? -14.577 -5.769 -3.639 1.00 84.25 681 HIS A C 1
ATOM 5295 O O . HIS A 1 681 ? -14.931 -5.731 -4.824 1.00 84.25 681 HIS A O 1
ATOM 5301 N N . THR A 1 682 ? -14.367 -6.910 -2.975 1.00 83.31 682 THR A N 1
ATOM 5302 C CA . THR A 1 682 ? -14.640 -8.243 -3.518 1.00 83.31 682 THR A CA 1
ATOM 5303 C C . THR A 1 682 ? -16.023 -8.729 -3.060 1.00 83.31 682 THR A C 1
ATOM 5305 O O . THR A 1 682 ? -16.716 -8.056 -2.289 1.00 83.31 682 THR A O 1
ATOM 5308 N N . GLY A 1 683 ? -16.468 -9.852 -3.618 1.00 81.75 683 GLY A N 1
ATOM 5309 C CA . GLY A 1 683 ? -17.830 -10.360 -3.512 1.00 81.75 683 GLY A CA 1
ATOM 5310 C C . GLY A 1 683 ? -18.835 -9.566 -4.361 1.00 81.75 683 GLY A C 1
ATOM 5311 O O . GLY A 1 683 ? -18.536 -8.462 -4.827 1.00 81.75 683 GLY A O 1
ATOM 5312 N N . PRO A 1 684 ? -20.050 -10.103 -4.568 1.00 74.88 684 PRO A N 1
ATOM 5313 C CA . PRO A 1 684 ? -21.107 -9.402 -5.299 1.00 74.88 684 PRO A CA 1
ATOM 5314 C C . PRO A 1 684 ? -21.546 -8.098 -4.612 1.00 74.88 684 PRO A C 1
ATOM 5316 O O . PRO A 1 684 ? -22.133 -7.232 -5.255 1.00 74.88 684 PRO A O 1
ATOM 5319 N N . GLU A 1 685 ? -21.247 -7.933 -3.323 1.00 76.38 685 GLU A N 1
ATOM 5320 C CA . GLU A 1 685 ? -21.599 -6.754 -2.538 1.00 76.38 685 GLU A CA 1
ATOM 5321 C C . GLU A 1 685 ? -20.507 -5.673 -2.514 1.00 76.38 685 GLU A C 1
ATOM 5323 O O . GLU A 1 685 ? -20.743 -4.595 -1.971 1.00 76.38 685 GLU A O 1
ATOM 5328 N N . GLY A 1 686 ? -19.315 -5.943 -3.064 1.00 73.31 686 GLY A N 1
ATOM 5329 C CA . GLY A 1 686 ? -18.236 -4.958 -3.180 1.00 73.31 686 GLY A CA 1
ATOM 5330 C C . GLY A 1 686 ? -17.742 -4.407 -1.837 1.00 73.31 686 GLY A C 1
ATOM 5331 O O . GLY A 1 686 ? -17.394 -3.229 -1.738 1.00 73.31 686 GLY A O 1
ATOM 5332 N N . THR A 1 687 ? -17.707 -5.233 -0.789 1.00 77.81 687 THR A N 1
ATOM 5333 C CA . THR A 1 687 ? -17.324 -4.793 0.565 1.00 77.81 687 THR A CA 1
ATOM 5334 C C . THR A 1 687 ? -15.807 -4.613 0.673 1.00 77.81 687 THR A C 1
ATOM 5336 O O . THR A 1 687 ? -15.034 -5.398 0.131 1.00 77.81 687 THR A O 1
ATOM 5339 N N . ALA A 1 688 ? -15.347 -3.560 1.351 1.00 75.88 688 ALA A N 1
ATOM 5340 C CA . ALA A 1 688 ? -13.914 -3.327 1.524 1.00 75.88 688 ALA A CA 1
ATOM 5341 C C . ALA A 1 688 ? -13.353 -4.078 2.746 1.00 75.88 688 ALA A C 1
ATOM 5343 O O . ALA A 1 688 ? -13.903 -4.010 3.843 1.00 75.88 688 ALA A O 1
ATOM 5344 N N . SER A 1 689 ? -12.228 -4.767 2.548 1.00 79.31 689 SER A N 1
ATOM 5345 C CA . SER A 1 689 ? -11.581 -5.639 3.539 1.00 79.31 689 SER A CA 1
ATOM 5346 C C . SER A 1 689 ? -10.698 -4.893 4.552 1.00 79.31 689 SER A C 1
ATOM 5348 O O . SER A 1 689 ? -10.361 -5.440 5.596 1.00 79.31 689 SER A O 1
ATOM 5350 N N . TYR A 1 690 ? -10.331 -3.633 4.289 1.00 76.81 690 TYR A N 1
ATOM 5351 C CA . TYR A 1 690 ? -9.317 -2.882 5.050 1.00 76.81 690 TYR A CA 1
ATOM 5352 C C . TYR A 1 690 ? -9.823 -2.094 6.268 1.00 76.81 690 TYR A C 1
ATOM 5354 O O . TYR A 1 690 ? -9.065 -1.317 6.843 1.00 76.81 690 TYR A O 1
ATOM 5362 N N . TYR A 1 691 ? -11.095 -2.221 6.652 1.00 82.94 691 TYR A N 1
ATOM 5363 C CA . TYR A 1 691 ? -11.627 -1.504 7.821 1.00 82.94 691 TYR A CA 1
ATOM 5364 C C . TYR A 1 691 ? -12.553 -2.358 8.692 1.00 82.94 691 TYR A C 1
ATOM 5366 O O . TYR A 1 691 ? -13.406 -1.831 9.410 1.00 82.94 691 TYR A O 1
ATOM 5374 N N . LEU A 1 692 ? -12.392 -3.684 8.663 1.00 92.00 692 LEU A N 1
ATOM 5375 C CA . LEU A 1 692 ? -13.243 -4.575 9.452 1.00 92.00 692 LEU A CA 1
ATOM 5376 C C . LEU A 1 692 ? -12.987 -4.387 10.947 1.00 92.00 692 LEU A C 1
ATOM 5378 O O . LEU A 1 692 ? -13.926 -4.135 11.699 1.00 92.00 692 LEU A O 1
ATOM 5382 N N . LEU A 1 693 ? -11.720 -4.433 11.375 1.00 94.88 693 LEU A N 1
ATOM 5383 C CA . LEU A 1 693 ? -11.360 -4.277 12.788 1.00 94.88 693 LEU A CA 1
ATOM 5384 C C . LEU A 1 693 ? -11.631 -2.854 13.288 1.00 94.88 693 LEU A C 1
ATOM 5386 O O . LEU A 1 693 ? -12.064 -2.687 14.426 1.00 94.88 693 LEU A O 1
ATOM 5390 N N . TYR A 1 694 ? -11.473 -1.847 12.422 1.00 94.38 694 TYR A N 1
ATOM 5391 C CA . TYR A 1 694 ? -11.945 -0.483 12.681 1.00 94.38 694 TYR A CA 1
ATOM 5392 C C . TYR A 1 694 ? -13.444 -0.457 12.997 1.00 94.38 694 TYR A C 1
ATOM 5394 O O . TYR A 1 694 ? -13.863 0.065 14.031 1.00 94.38 694 TYR A O 1
ATOM 5402 N N . GLY A 1 695 ? -14.253 -1.037 12.103 1.00 94.25 695 GLY A N 1
ATOM 5403 C CA . GLY A 1 695 ? -15.703 -1.089 12.245 1.00 94.25 695 GLY A CA 1
ATOM 5404 C C . GLY A 1 695 ? -16.121 -1.831 13.510 1.00 94.25 695 GLY A C 1
ATOM 5405 O O . GLY A 1 695 ? -16.976 -1.344 14.243 1.00 94.25 695 GLY A O 1
ATOM 5406 N N . PHE A 1 696 ? -15.479 -2.962 13.820 1.00 96.19 696 PHE A N 1
ATOM 5407 C CA . PHE A 1 696 ? -15.769 -3.737 15.028 1.00 96.19 696 PHE A CA 1
ATOM 5408 C C . PHE A 1 696 ? -15.403 -2.985 16.310 1.00 96.19 696 PHE A C 1
ATOM 5410 O O . PHE A 1 696 ? -16.195 -2.991 17.250 1.00 96.19 696 PHE A O 1
ATOM 5417 N N . ALA A 1 697 ? -14.253 -2.304 16.352 1.00 96.94 697 ALA A N 1
ATOM 5418 C CA . ALA A 1 697 ? -13.835 -1.533 17.521 1.00 96.94 697 ALA A CA 1
ATOM 5419 C C . ALA A 1 697 ? -14.813 -0.394 17.838 1.00 96.94 697 ALA A C 1
ATOM 5421 O O . ALA A 1 697 ? -15.242 -0.247 18.982 1.00 96.94 697 ALA A O 1
ATOM 5422 N N . PHE A 1 698 ? -15.245 0.363 16.827 1.00 97.19 698 PHE A N 1
ATOM 5423 C CA . PHE A 1 698 ? -16.223 1.431 17.042 1.00 97.19 698 PHE A CA 1
ATOM 5424 C C . PHE A 1 698 ? -17.658 0.926 17.214 1.00 97.19 698 PHE A C 1
ATOM 5426 O O . PHE A 1 698 ? -18.441 1.571 17.907 1.00 97.19 698 PHE A O 1
ATOM 5433 N N . ALA A 1 699 ? -18.015 -0.233 16.654 1.00 96.94 699 ALA A N 1
ATOM 5434 C CA . ALA A 1 699 ? -19.272 -0.901 16.984 1.00 96.94 699 ALA A CA 1
ATOM 5435 C C . ALA A 1 699 ? -19.300 -1.332 18.456 1.00 96.94 699 ALA A C 1
ATOM 5437 O O . ALA A 1 699 ? -20.305 -1.117 19.128 1.00 96.94 699 ALA A O 1
ATOM 5438 N N . ALA A 1 700 ? -18.188 -1.867 18.971 1.00 97.25 700 ALA A N 1
ATOM 5439 C CA . ALA A 1 700 ? -18.037 -2.206 20.380 1.00 97.25 700 ALA A CA 1
ATOM 5440 C C . ALA A 1 700 ? -18.090 -0.959 21.279 1.00 97.25 700 ALA A C 1
ATOM 5442 O O . ALA A 1 700 ? -18.765 -0.983 22.303 1.00 97.25 700 ALA A O 1
ATOM 5443 N N . GLU A 1 701 ? -17.464 0.154 20.882 1.00 97.12 701 GLU A N 1
ATOM 5444 C CA . GLU A 1 701 ? -17.590 1.430 21.602 1.00 97.12 701 GLU A CA 1
ATOM 5445 C C . GLU A 1 701 ? -19.039 1.947 21.609 1.00 97.12 701 GLU A C 1
ATOM 5447 O O . GLU A 1 701 ? -19.538 2.378 22.648 1.00 97.12 701 GLU A O 1
ATOM 5452 N N . ALA A 1 702 ? -19.743 1.848 20.477 1.00 97.12 702 ALA A N 1
ATOM 5453 C CA . ALA A 1 702 ? -21.129 2.291 20.357 1.00 97.12 702 ALA A CA 1
ATOM 5454 C C . ALA A 1 702 ? -22.106 1.468 21.217 1.00 97.12 702 ALA A C 1
ATOM 5456 O O . ALA A 1 702 ? -23.145 1.992 21.615 1.00 97.12 702 ALA A O 1
ATOM 5457 N N . LEU A 1 703 ? -21.780 0.216 21.573 1.00 95.50 703 LEU A N 1
ATOM 5458 C CA . LEU A 1 703 ? -22.611 -0.585 22.485 1.00 95.50 703 LEU A CA 1
ATOM 5459 C C . LEU A 1 703 ? -22.839 0.089 23.839 1.00 95.50 703 LEU A C 1
ATOM 5461 O O . LEU A 1 703 ? -23.880 -0.150 24.456 1.00 95.50 703 LEU A O 1
ATOM 5465 N N . GLY A 1 704 ? -21.905 0.935 24.284 1.00 93.56 704 GLY A N 1
ATOM 5466 C CA . GLY A 1 704 ? -22.022 1.695 25.527 1.00 93.56 704 GLY A CA 1
ATOM 5467 C C . GLY A 1 704 ? -23.255 2.603 25.585 1.00 93.56 704 GLY A C 1
ATOM 5468 O O . GLY A 1 704 ? -23.756 2.862 26.676 1.00 93.56 704 GLY A O 1
ATOM 5469 N N . GLU A 1 705 ? -23.795 3.009 24.433 1.00 95.12 705 GLU A N 1
ATOM 5470 C CA . GLU A 1 705 ? -24.980 3.873 24.334 1.00 95.12 705 GLU A CA 1
ATOM 5471 C C . GLU A 1 705 ? -26.308 3.090 24.435 1.00 95.12 705 GLU A C 1
ATOM 5473 O O . GLU A 1 705 ? -27.378 3.686 24.548 1.00 95.12 705 GLU A O 1
ATOM 5478 N N . LEU A 1 706 ? -26.277 1.749 24.384 1.00 94.94 706 LEU A N 1
ATOM 5479 C CA . LEU A 1 706 ? -27.475 0.911 24.529 1.00 94.94 706 LEU A CA 1
ATOM 5480 C C . LEU A 1 706 ? -27.717 0.493 25.989 1.00 94.94 706 LEU A C 1
ATOM 5482 O O . LEU A 1 706 ? -26.754 0.327 26.740 1.00 94.94 706 LEU A O 1
ATOM 5486 N N . PRO A 1 707 ? -28.965 0.203 26.402 1.00 94.06 707 PRO A N 1
ATOM 5487 C CA . PRO A 1 707 ? -29.241 -0.434 27.691 1.00 94.06 707 PRO A CA 1
ATOM 5488 C C . PRO A 1 707 ? -28.538 -1.794 27.826 1.00 94.06 707 PRO A C 1
ATOM 5490 O O . PRO A 1 707 ? -28.516 -2.575 26.875 1.00 94.06 707 PRO A O 1
ATOM 5493 N N . ALA A 1 708 ? -28.005 -2.113 29.012 1.00 91.56 708 ALA A N 1
ATOM 5494 C CA . ALA A 1 708 ? -27.190 -3.315 29.251 1.00 91.56 708 ALA A CA 1
ATOM 5495 C C . ALA A 1 708 ? -27.856 -4.624 28.776 1.00 91.56 708 ALA A C 1
ATOM 5497 O O . ALA A 1 708 ? -27.215 -5.457 28.136 1.00 91.56 708 ALA A O 1
ATOM 5498 N N . GLN A 1 709 ? -29.164 -4.764 29.006 1.00 91.88 709 GLN A N 1
ATOM 5499 C CA . GLN A 1 709 ? -29.968 -5.928 28.609 1.00 91.88 709 GLN A CA 1
ATOM 5500 C C . GLN A 1 709 ? -30.024 -6.183 27.091 1.00 91.88 709 GLN A C 1
ATOM 5502 O O . GLN A 1 709 ? -30.264 -7.310 26.666 1.00 91.88 709 GLN A O 1
ATOM 5507 N N . GLU A 1 710 ? -29.776 -5.166 26.261 1.00 93.19 710 GLU A N 1
ATOM 5508 C CA . GLU A 1 710 ? -29.810 -5.282 24.797 1.00 93.19 710 GLU A CA 1
ATOM 5509 C C . GLU A 1 710 ? -28.438 -5.602 24.188 1.00 93.19 710 GLU A C 1
ATOM 5511 O O . GLU A 1 710 ? -28.351 -6.024 23.032 1.00 93.19 710 GLU A O 1
ATOM 5516 N N . ARG A 1 711 ? -27.351 -5.413 24.949 1.00 94.75 711 ARG A N 1
ATOM 5517 C CA . ARG A 1 711 ? -25.975 -5.479 24.427 1.00 94.75 711 ARG A CA 1
ATOM 5518 C C . ARG A 1 711 ? -25.536 -6.898 24.075 1.00 94.75 711 ARG A C 1
ATOM 5520 O O . ARG A 1 711 ? -24.739 -7.075 23.155 1.00 94.75 711 ARG A O 1
ATOM 5527 N N . ARG A 1 712 ? -26.065 -7.910 24.776 1.00 94.62 712 ARG A N 1
ATOM 5528 C CA . ARG A 1 712 ? -25.574 -9.300 24.727 1.00 94.62 712 ARG A CA 1
ATOM 5529 C C . ARG A 1 712 ? -25.464 -9.859 23.304 1.00 94.62 712 ARG A C 1
ATOM 5531 O O . ARG A 1 712 ? -24.402 -10.347 22.935 1.00 94.62 712 ARG A O 1
ATOM 5538 N N . ARG A 1 713 ? -26.522 -9.734 22.494 1.00 94.62 713 ARG A N 1
ATOM 5539 C CA . ARG A 1 713 ? -26.562 -10.294 21.127 1.00 94.62 713 ARG A CA 1
ATOM 5540 C C . ARG A 1 713 ? -25.495 -9.706 20.198 1.00 94.62 713 ARG A C 1
ATOM 5542 O O . ARG A 1 713 ? -24.946 -10.408 19.358 1.00 94.62 713 ARG A O 1
ATOM 5549 N N . TYR A 1 714 ? -25.197 -8.417 20.352 1.00 96.44 714 TYR A N 1
ATOM 5550 C CA . TYR A 1 714 ? -24.188 -7.738 19.544 1.00 96.44 714 TYR A CA 1
ATOM 5551 C C . TYR A 1 714 ? -22.785 -8.043 20.052 1.00 96.44 714 TYR A C 1
ATOM 5553 O O . TYR A 1 714 ? -21.881 -8.277 19.257 1.00 96.44 714 TYR A O 1
ATOM 5561 N N . ARG A 1 715 ? -22.622 -8.073 21.380 1.00 96.06 715 ARG A N 1
ATOM 5562 C CA . ARG A 1 715 ? -21.364 -8.404 22.048 1.00 96.06 715 ARG A CA 1
ATOM 5563 C C . ARG A 1 715 ? -20.864 -9.783 21.629 1.00 96.06 715 ARG A C 1
ATOM 5565 O O . ARG A 1 715 ? -19.703 -9.912 21.264 1.00 96.06 715 ARG A O 1
ATOM 5572 N N . GLU A 1 716 ? -21.735 -10.792 21.645 1.00 95.38 716 GLU A N 1
ATOM 5573 C CA . GLU A 1 716 ? -21.395 -12.161 21.229 1.00 95.38 716 GLU A CA 1
ATOM 5574 C C . GLU A 1 716 ? -20.931 -12.212 19.760 1.00 95.38 716 GLU A C 1
ATOM 5576 O O . GLU A 1 716 ? -19.890 -12.798 19.466 1.00 95.38 716 GLU A O 1
ATOM 5581 N N . ALA A 1 717 ? -21.637 -11.527 18.853 1.00 96.31 717 ALA A N 1
ATOM 5582 C CA . ALA A 1 717 ? -21.280 -11.474 17.434 1.00 96.31 717 ALA A CA 1
ATOM 5583 C C . ALA A 1 717 ? -19.954 -10.735 17.164 1.00 96.31 717 ALA A C 1
ATOM 5585 O O . ALA A 1 717 ? -19.116 -11.222 16.403 1.00 96.31 717 ALA A O 1
ATOM 5586 N N . LEU A 1 718 ? -19.745 -9.580 17.806 1.00 96.81 718 LEU A N 1
ATOM 5587 C CA . LEU A 1 718 ? -18.517 -8.793 17.667 1.00 96.81 718 LEU A CA 1
ATOM 5588 C C . LEU A 1 718 ? -17.308 -9.531 18.242 1.00 96.81 718 LEU A C 1
ATOM 5590 O O . LEU A 1 718 ? -16.235 -9.496 17.646 1.00 96.81 718 LEU A O 1
ATOM 5594 N N . LEU A 1 719 ? -17.476 -10.223 19.372 1.00 96.44 719 LEU A N 1
ATOM 5595 C CA . LEU A 1 719 ? -16.406 -11.007 19.982 1.00 96.44 719 LEU A CA 1
ATOM 5596 C C . LEU A 1 719 ? -15.922 -12.111 19.035 1.00 96.44 719 LEU A C 1
ATOM 5598 O O . LEU A 1 719 ? -14.718 -12.263 18.835 1.00 96.44 719 LEU A O 1
ATOM 5602 N N . GLU A 1 720 ? -16.850 -12.842 18.416 1.00 95.88 720 GLU A N 1
ATOM 5603 C CA . GLU A 1 720 ? -16.523 -13.867 17.423 1.00 95.88 720 GLU A CA 1
ATOM 5604 C C . GLU A 1 720 ? -15.795 -13.262 16.209 1.00 95.88 720 GLU A C 1
ATOM 5606 O O . GLU A 1 720 ? -14.772 -13.793 15.775 1.00 95.88 720 GLU A O 1
ATOM 5611 N N . ASP A 1 721 ? -16.265 -12.124 15.688 1.00 95.50 721 ASP A N 1
ATOM 5612 C CA . ASP A 1 721 ? -15.652 -11.483 14.520 1.00 95.50 721 ASP A CA 1
ATOM 5613 C C . ASP A 1 721 ? -14.258 -10.917 14.776 1.00 95.50 721 ASP A C 1
ATOM 5615 O O . ASP A 1 721 ? -13.382 -11.049 13.916 1.00 95.50 721 ASP A O 1
ATOM 5619 N N . VAL A 1 722 ? -14.041 -10.310 15.944 1.00 96.62 722 VAL A N 1
ATOM 5620 C CA . VAL A 1 722 ? -12.729 -9.797 16.350 1.00 96.62 722 VAL A CA 1
ATOM 5621 C C . VAL A 1 722 ? -11.754 -10.956 16.538 1.00 96.62 722 VAL A C 1
ATOM 5623 O O . VAL A 1 722 ? -10.662 -10.935 15.969 1.00 96.62 722 VAL A O 1
ATOM 5626 N N . LEU A 1 723 ? -12.141 -11.996 17.286 1.00 96.19 723 LEU A N 1
ATOM 5627 C CA . LEU A 1 723 ? -11.268 -13.142 17.558 1.00 96.19 723 LEU A CA 1
ATOM 5628 C C . LEU A 1 723 ? -10.910 -13.919 16.291 1.00 96.19 723 LEU A C 1
ATOM 5630 O O . LEU A 1 723 ? -9.795 -14.420 16.173 1.00 96.19 723 LEU A O 1
ATOM 5634 N N . ALA A 1 724 ? -11.804 -13.970 15.309 1.00 95.31 724 ALA A N 1
ATOM 5635 C CA . ALA A 1 724 ? -11.552 -14.676 14.063 1.00 95.31 724 ALA A CA 1
ATOM 5636 C C . ALA A 1 724 ? -10.612 -13.928 13.087 1.00 95.31 724 ALA A C 1
ATOM 5638 O O . ALA A 1 724 ? -10.314 -14.449 12.012 1.00 95.31 724 ALA A O 1
ATOM 5639 N N . ALA A 1 725 ? -10.113 -12.737 13.448 1.00 94.94 725 ALA A N 1
ATOM 5640 C CA . ALA A 1 725 ? -9.008 -12.054 12.762 1.00 94.94 725 ALA A CA 1
ATOM 5641 C C . ALA A 1 725 ? -7.624 -12.367 13.361 1.00 94.94 725 ALA A C 1
ATOM 5643 O O . ALA A 1 725 ? -6.604 -11.914 12.832 1.00 94.94 725 ALA A O 1
ATOM 5644 N N . ARG A 1 726 ? -7.569 -13.134 14.456 1.00 95.56 726 ARG A N 1
ATOM 5645 C CA . ARG A 1 726 ? -6.331 -13.491 15.151 1.00 95.56 726 ARG A CA 1
ATOM 5646 C C . ARG A 1 726 ? -5.399 -14.341 14.284 1.00 95.56 726 ARG A C 1
ATOM 5648 O O . ARG A 1 726 ? -5.831 -15.240 13.561 1.00 95.56 726 ARG A O 1
ATOM 5655 N N . ARG A 1 727 ? -4.097 -14.089 14.423 1.00 94.88 727 ARG A N 1
ATOM 5656 C CA . ARG A 1 727 ? -3.002 -14.840 13.799 1.00 94.88 727 ARG A CA 1
ATOM 5657 C C . ARG A 1 727 ? -2.108 -15.498 14.859 1.00 94.88 727 ARG A C 1
ATOM 5659 O O . ARG A 1 727 ? -2.066 -15.071 16.015 1.00 94.88 727 ARG A O 1
ATOM 5666 N N . LYS A 1 728 ? -1.376 -16.534 14.447 1.00 94.06 728 LYS A N 1
ATOM 5667 C CA . LYS A 1 728 ? -0.562 -17.407 15.313 1.00 94.06 728 LYS A CA 1
ATOM 5668 C C . LYS A 1 728 ? 0.566 -16.686 16.057 1.00 94.06 728 LYS A C 1
ATOM 5670 O O . LYS A 1 728 ? 0.948 -17.082 17.151 1.00 94.06 728 LYS A O 1
ATOM 5675 N N . ASP A 1 729 ? 1.105 -15.618 15.482 1.00 91.94 729 ASP A N 1
ATOM 5676 C CA . ASP A 1 729 ? 2.148 -14.793 16.107 1.00 91.94 729 ASP A CA 1
ATOM 5677 C C . ASP A 1 729 ? 1.604 -13.816 17.165 1.00 91.94 729 ASP A C 1
ATOM 5679 O O . ASP A 1 729 ? 2.366 -13.061 17.762 1.00 91.94 729 ASP A O 1
ATOM 5683 N N . GLY A 1 730 ? 0.294 -13.837 17.426 1.00 93.62 730 GLY A N 1
ATOM 5684 C CA . GLY A 1 730 ? -0.373 -12.958 18.383 1.00 93.62 730 GLY A CA 1
ATOM 5685 C C . GLY A 1 730 ? -0.936 -11.679 17.768 1.00 93.62 730 GLY A C 1
ATOM 5686 O O . GLY A 1 730 ? -1.709 -10.997 18.438 1.00 93.62 730 GLY A O 1
ATOM 5687 N N . GLY A 1 731 ? -0.608 -11.384 16.507 1.00 94.56 731 GLY A N 1
ATOM 5688 C CA . GLY A 1 731 ? -1.198 -10.280 15.758 1.00 94.56 731 GLY A CA 1
ATOM 5689 C C . GLY A 1 731 ? -2.638 -10.557 15.313 1.00 94.56 731 GLY A C 1
ATOM 5690 O O . GLY A 1 731 ? -3.161 -11.661 15.466 1.00 94.56 731 GLY A O 1
ATOM 5691 N N . PHE A 1 732 ? -3.283 -9.548 14.730 1.00 95.62 732 PHE A N 1
ATOM 5692 C CA . PHE A 1 732 ? -4.609 -9.661 14.110 1.00 95.62 732 PHE A CA 1
ATOM 5693 C C . PHE A 1 732 ? -4.575 -9.000 12.731 1.00 95.62 732 PHE A C 1
ATOM 5695 O O . PHE A 1 732 ? -3.873 -8.008 12.558 1.00 95.62 732 PHE A O 1
ATOM 5702 N N . VAL A 1 733 ? -5.308 -9.534 11.753 1.00 91.81 733 VAL A N 1
ATOM 5703 C CA . VAL A 1 733 ? -5.362 -8.984 10.386 1.00 91.81 733 VAL A CA 1
ATOM 5704 C C . VAL A 1 733 ? -6.793 -8.979 9.876 1.00 91.81 733 VAL A C 1
ATOM 5706 O O . VAL A 1 733 ? -7.426 -10.031 9.797 1.00 91.81 733 VAL A O 1
ATOM 5709 N N . ASP A 1 734 ? -7.271 -7.808 9.466 1.00 89.56 734 ASP A N 1
ATOM 5710 C CA . ASP A 1 734 ? -8.415 -7.680 8.565 1.00 89.56 734 ASP A CA 1
ATOM 5711 C C . ASP A 1 734 ? -7.980 -7.562 7.101 1.00 89.56 734 ASP A C 1
ATOM 5713 O O . ASP A 1 734 ? -8.531 -8.265 6.263 1.00 89.56 734 ASP A O 1
ATOM 5717 N N . ASN A 1 735 ? -6.947 -6.772 6.803 1.00 89.00 735 ASN A N 1
ATOM 5718 C CA . ASN A 1 735 ? -6.314 -6.694 5.488 1.00 89.00 735 ASN A CA 1
ATOM 5719 C C . ASN A 1 735 ? -4.778 -6.610 5.634 1.00 89.00 735 ASN A C 1
ATOM 5721 O O . ASN A 1 735 ? -4.273 -5.837 6.451 1.00 89.00 735 ASN A O 1
ATOM 5725 N N . PRO A 1 736 ? -3.994 -7.359 4.840 1.00 87.31 736 PRO A N 1
ATOM 5726 C CA . PRO A 1 736 ? -2.532 -7.286 4.856 1.00 87.31 736 PRO A CA 1
ATOM 5727 C C . PRO A 1 736 ? -1.930 -5.874 4.705 1.00 87.31 736 PRO A C 1
ATOM 5729 O O . PRO A 1 736 ? -0.859 -5.617 5.244 1.00 87.31 736 PRO A O 1
ATOM 5732 N N . MET A 1 737 ? -2.603 -4.949 4.013 1.00 83.31 737 MET A N 1
ATOM 5733 C CA . MET A 1 737 ? -2.165 -3.561 3.812 1.00 83.31 737 MET A CA 1
ATOM 5734 C C . MET A 1 737 ? -2.246 -2.694 5.077 1.00 83.31 737 MET A C 1
ATOM 5736 O O . MET A 1 737 ? -1.459 -1.755 5.211 1.00 83.31 737 MET A O 1
ATOM 5740 N N . THR A 1 738 ? -3.172 -2.976 6.001 1.00 85.50 738 THR A N 1
ATOM 5741 C CA . THR A 1 738 ? -3.295 -2.229 7.270 1.00 85.50 738 THR A CA 1
ATOM 5742 C C . THR A 1 738 ? -2.275 -2.720 8.296 1.00 85.50 738 THR A C 1
ATOM 5744 O O . THR A 1 738 ? -1.671 -1.919 9.013 1.00 85.50 738 THR A O 1
ATOM 5747 N N . GLY A 1 739 ? -2.001 -4.028 8.287 1.00 88.81 739 GLY A N 1
ATOM 5748 C CA . GLY A 1 739 ? -0.919 -4.671 9.026 1.00 88.81 739 GLY A CA 1
ATOM 5749 C C . GLY A 1 739 ? -1.298 -5.174 10.418 1.00 88.81 739 GLY A C 1
ATOM 5750 O O . GLY A 1 739 ? -2.275 -4.749 11.036 1.00 88.81 739 GLY A O 1
ATOM 5751 N N . ARG A 1 740 ? -0.472 -6.090 10.944 1.00 92.00 740 ARG A N 1
ATOM 5752 C CA . ARG A 1 740 ? -0.767 -6.814 12.192 1.00 92.00 740 ARG A CA 1
ATOM 5753 C C . ARG A 1 740 ? -0.753 -5.969 13.460 1.00 92.00 740 ARG A C 1
ATOM 5755 O O . ARG A 1 740 ? -1.512 -6.266 14.378 1.00 92.00 740 ARG A O 1
ATOM 5762 N N . ALA A 1 741 ? 0.096 -4.942 13.528 1.00 94.25 741 ALA A N 1
ATOM 5763 C CA . ALA A 1 741 ? 0.160 -4.045 14.685 1.00 94.25 741 ALA A CA 1
ATOM 5764 C C . ALA A 1 741 ? -1.138 -3.243 14.831 1.00 94.25 741 ALA A C 1
ATOM 5766 O O . ALA A 1 741 ? -1.775 -3.274 15.881 1.00 94.25 741 ALA A O 1
ATOM 5767 N N . TYR A 1 742 ? -1.580 -2.623 13.736 1.00 95.31 742 TYR A N 1
ATOM 5768 C CA . TYR A 1 742 ? -2.877 -1.963 13.656 1.00 95.31 742 TYR A CA 1
ATOM 5769 C C . TYR A 1 742 ? -4.020 -2.904 14.061 1.00 95.31 742 TYR A C 1
ATOM 5771 O O . TYR A 1 742 ? -4.819 -2.567 14.937 1.00 95.31 742 TYR A O 1
ATOM 5779 N N . GLY A 1 743 ? -4.070 -4.098 13.460 1.00 95.62 743 GLY A N 1
ATOM 5780 C CA . GLY A 1 743 ? -5.145 -5.044 13.726 1.00 95.62 743 GLY A CA 1
ATOM 5781 C C . GLY A 1 743 ? -5.176 -5.500 15.185 1.00 95.62 743 GLY A C 1
ATOM 5782 O O . GLY A 1 743 ? -6.244 -5.525 15.793 1.00 95.62 743 GLY A O 1
ATOM 5783 N N . ALA A 1 744 ? -4.018 -5.815 15.779 1.00 97.19 744 ALA A N 1
ATOM 5784 C CA . ALA A 1 744 ? -3.932 -6.238 17.178 1.00 97.19 744 ALA A CA 1
ATOM 5785 C C . ALA A 1 744 ? -4.398 -5.134 18.136 1.00 97.19 744 ALA A C 1
ATOM 5787 O O . ALA A 1 744 ? -5.120 -5.409 19.093 1.00 97.19 744 ALA A O 1
ATOM 5788 N N . ALA A 1 745 ? -4.036 -3.883 17.855 1.00 98.19 745 ALA A N 1
ATOM 5789 C CA . ALA A 1 745 ? -4.445 -2.747 18.663 1.00 98.19 745 ALA A CA 1
ATOM 5790 C C . ALA A 1 745 ? -5.952 -2.457 18.557 1.00 98.19 745 ALA A C 1
ATOM 5792 O O . ALA A 1 745 ? -6.612 -2.260 19.577 1.00 98.19 745 ALA A O 1
ATOM 5793 N N . MET A 1 746 ? -6.523 -2.500 17.348 1.00 97.88 746 MET A N 1
ATOM 5794 C CA . MET A 1 746 ? -7.973 -2.377 17.149 1.00 97.88 746 MET A CA 1
ATOM 5795 C C . MET A 1 746 ? -8.745 -3.513 17.823 1.00 97.88 746 MET A C 1
ATOM 5797 O O . MET A 1 746 ? -9.765 -3.264 18.465 1.00 97.88 746 MET A O 1
ATOM 5801 N N . ALA A 1 747 ? -8.237 -4.746 17.737 1.00 97.69 747 ALA A N 1
ATOM 5802 C CA . ALA A 1 747 ? -8.811 -5.881 18.447 1.00 97.69 747 ALA A CA 1
ATOM 5803 C C . ALA A 1 747 ? -8.802 -5.641 19.962 1.00 97.69 747 ALA A C 1
ATOM 5805 O O . ALA A 1 747 ? -9.843 -5.758 20.593 1.00 97.69 747 ALA A O 1
ATOM 5806 N N . LEU A 1 748 ? -7.674 -5.229 20.549 1.00 98.19 748 LEU A N 1
ATOM 5807 C CA . LEU A 1 748 ? -7.586 -4.940 21.985 1.00 98.19 748 LEU A CA 1
ATOM 5808 C C . LEU A 1 748 ? -8.542 -3.826 22.438 1.00 98.19 748 LEU A C 1
ATOM 5810 O O . LEU A 1 748 ? -9.155 -3.971 23.494 1.00 98.19 748 LEU A O 1
ATOM 5814 N N . LEU A 1 749 ? -8.708 -2.760 21.647 1.00 97.62 749 LEU A N 1
ATOM 5815 C CA . LEU A 1 749 ? -9.682 -1.695 21.929 1.00 97.62 749 LEU A CA 1
ATOM 5816 C C . LEU A 1 749 ? -11.128 -2.207 21.871 1.00 97.62 749 LEU A C 1
ATOM 5818 O O . LEU A 1 749 ? -11.945 -1.845 22.717 1.00 97.62 749 LEU A O 1
ATOM 5822 N N . ALA A 1 750 ? -11.452 -3.072 20.906 1.00 97.56 750 ALA A N 1
ATOM 5823 C CA . ALA A 1 750 ? -12.763 -3.712 20.838 1.00 97.56 750 ALA A CA 1
ATOM 5824 C C . ALA A 1 750 ? -12.997 -4.619 22.057 1.00 97.56 750 ALA A C 1
ATOM 5826 O O . ALA A 1 750 ? -14.027 -4.527 22.719 1.00 97.56 750 ALA A O 1
ATOM 5827 N N . LEU A 1 751 ? -12.022 -5.472 22.383 1.00 96.56 751 LEU A N 1
ATOM 5828 C CA . LEU A 1 751 ? -12.099 -6.430 23.485 1.00 96.56 751 LEU A CA 1
ATOM 5829 C C . LEU A 1 751 ? -12.195 -5.748 24.855 1.00 96.56 751 LEU A C 1
ATOM 5831 O O . LEU A 1 751 ? -12.888 -6.266 25.726 1.00 96.56 751 LEU A O 1
ATOM 5835 N N . GLU A 1 752 ? -11.579 -4.575 25.033 1.00 94.88 752 GLU A N 1
ATOM 5836 C CA . GLU A 1 752 ? -11.759 -3.728 26.222 1.00 94.88 752 GLU A CA 1
ATOM 5837 C C . GLU A 1 752 ? -13.247 -3.432 26.466 1.00 94.88 752 GLU A C 1
ATOM 5839 O O . GLU A 1 752 ? -13.743 -3.674 27.561 1.00 94.88 752 GLU A O 1
ATOM 5844 N N . ARG A 1 753 ? -13.984 -3.032 25.422 1.00 94.00 753 ARG A N 1
ATOM 5845 C CA . ARG A 1 753 ? -15.425 -2.722 25.496 1.00 94.00 753 ARG A CA 1
ATOM 5846 C C . ARG A 1 753 ? -16.330 -3.947 25.558 1.00 94.00 753 ARG A C 1
ATOM 5848 O O . ARG A 1 753 ? -17.450 -3.860 26.044 1.00 94.00 753 ARG A O 1
ATOM 5855 N N . LEU A 1 754 ? -15.868 -5.077 25.028 1.00 93.25 754 LEU A N 1
ATOM 5856 C CA . LEU A 1 754 ? -16.624 -6.330 24.997 1.00 93.25 754 LEU A CA 1
ATOM 5857 C C . LEU A 1 754 ? -16.378 -7.199 26.234 1.00 93.25 754 LEU A C 1
ATOM 5859 O O . LEU A 1 754 ? -17.028 -8.227 26.374 1.00 93.25 754 LEU A O 1
ATOM 5863 N N . SER A 1 755 ? -15.426 -6.856 27.099 1.00 81.25 755 SER A N 1
ATOM 5864 C CA . SER A 1 755 ? -15.162 -7.606 28.337 1.00 81.25 755 SER A CA 1
ATOM 5865 C C . SER A 1 755 ? -16.044 -7.155 29.502 1.00 81.25 755 SER A C 1
ATOM 5867 O O . SER A 1 755 ? -16.233 -7.931 30.439 1.00 81.25 755 SER A O 1
ATOM 5869 N N . GLU A 1 756 ? -16.587 -5.942 29.403 1.00 60.47 756 GLU A N 1
ATOM 5870 C CA . GLU A 1 756 ? -17.696 -5.413 30.207 1.00 60.47 756 GLU A CA 1
ATOM 5871 C C . GLU A 1 756 ? -19.012 -6.147 29.882 1.00 60.47 756 GLU A C 1
ATOM 5873 O O . GLU A 1 756 ? -19.842 -6.270 30.811 1.00 60.47 756 GLU A O 1
#

pLDDT: mean 88.39, std 12.89, range [20.94, 98.81]

Secondary structure (DSSP, 8-state):
--SSSSS---S--SEEEETTTTEEEE--TTEEEEEPPPBTTBSEEEEEEETT-SS-EEEEEEEE-SS---HHHHHHHHHHHHTTSTTEEEEEEEEEEETTEEEEEEEEEETTEEEEEEEEEETTEEEEEEEES--TTHHHHHHH-EE----HHHHHHHHHHTTTTTTS-EESSHHHHHHHHHHHT-EEEEEEEE-TTS-----TTTTGGGSHHHHHHHHHHEEEEEE-TTSPPS--STTTT---TT-BEEEEEEE-TTS-EEEEE----HHHHHHHHHHHH-S-SS--S-HHHHHHTT-HHHHHHHTSS--SHHHHHHHHHHHHHTT-HHHHHHHHHHHHTT--S---HHHHHHHHHHTT-HHHHHHHHHH-SSPPHHHHHHHHHTT-THHHHHHHHH-TTSHHHHHHHHHHTSS-PPP-SPPPHHHHHHHS---B----HHHHHHHHHHHHHHH--TTS----GGGGTT--HHHHHHHHHHHHHHHTT-GGGHHHHHHHHHHHHHHHH--PPP-SB-THHHHHHHHHHHHHHHHHHT-S-HHHHHHHHHHHHHHHHHT--TTS---SB-TTTTT--S----HHHHHHHHHHHHHHHHTT----HHHHHHHHHHHHHTB-TTS-B-SSSS---SHHHHTTHHHHHHHHHHTTS---HHHHHHHHHHHHHHHHHTTT-SSBSBTTTTB-GGGHHHHHHHHHHHGGGS-HHHHHHHHHHHHHHHHTTBBTTS-B-S-TTT-HHHHHHHHHHHHHHH--

Foldseek 3Di:
DCQFDAQLAWFDFLKDDDQQQFKMWGADPQKDWDWDDCDPQALTKIWIGGPPDPQWTKMKGKDAAPDDDFQVRVQVVVVVVQVVPPQKADKDKDWDAFQNAIWIKIWIGGNNWIKIWTWDDDPRMIITIMTTHDDPCSVVRRNRMHGGNHDNLLSLLVVLLSCQLVLAPADPALLRQLVVCVVLVAWAKEWEAEPPRTPQQDCLSLAQSLDPLSSLQCVLHHRYYYDYQPGDWAQCPLVQPFDDNLWHATKIFTAHSVSHGPDIAQDSHNLLSLVQSDVSCDADPDQDPDLVNCSSNSNLVSNCVNLVDDPALVSLQSVLSSCVSVVVLVSSLVSNVVSCVRPPVDDSLLVNLLSCLQAVNLVVSLVSLVPDPPRDLSSLLSNCLSVPLVSLVVSCVPPVPDSSNSSSSCVVSPSDDDRSYAQDPLLSVQLGDFAFDFDPPVVLLVLLLVLLLVQADPQLWGHANCSRPPDALLLRLLLSLLLLQLCPVPPVCLVSNLSSLVVLLVSLVDDDDDHQQASNLSNLLSSLVSLLVCLVVVNDDLVSSLVSNLSSLVVVVVQQWPQLAHASGDVVSNNHPDTRHFQQSLLSSLVSLLSSVVSPHDHDLVSNVSSLSSNVQQQEPLQFGCRHGHDDLALQRLLSRLSSQQSNVSSVRHDCNVSSLVSCVVNVVVLLSQFAEQMALGHPRGHGQQCNLVSLLSNLVSLVVDDPVVSVVSLVSSLVSLSRQAGPSSFGTSHSNRTRSSSSSSSSSSSVSSVD

Radius of gyration: 28.16 Å; chains: 1; bounding box: 75×58×82 Å

Sequence (756 aa):
MRVILFLAALLSGDEFADEAYGFRISKPADWVFQEGPESAEADSTLWIYPKGKSGTGFTVYVNESATPTDADSVRKLREAALRKDGRCSKFRSGESTVAGRRAPWLRFDYAGTDVRQHYVVEDGLIYTLQSYGEMEDLDAILKSFALVPANPRLRTLRKLSARCGSEIDWARDWEEAAKRARASKRLVLVVVENYWSFRVPPRAPATAFMDPDVVALVRERFVGLRWKYGMTVPFQDPAVYGMGPSTFGGGLLFVEPEGRVVAEGCSFAPIYVDECARRVLGRGSGNPKDPELLLRRGELDAAWEMLKQPTTAHGWRLQAQLLRRLRLGDQALAAIRKARKLEDGSDPAVDEAVILLRMGRGAEAAKILRAVEPRSPEARYWLGATGATEEWEELIRSHRESRWAWKAAANLSGRLLERTDWPSEEILILACDSPPESLPLRDAERGAVRFLLAAQRPDGSWPTPPDVSYGSPGWTTAVTAICASSLMRFPEARKAVDRALEFVIGASLAKEKWTAFDMSAWGRVFGLRFLARCAREGIGDRARIVRAMDGFVRDLRERQARAGGWAYVDMEEAGGAKDPSISFITAAAVLALLEAKETGAQVPRETIDRAVECVRRMRGADGSFGYMGGGSGGPEASLRGPLCALALVRGGKGDGVRTALDLYLRHRRHVAKERGKVLCHTGPEGTASYYLLYGFAFAAEALGELPAQERRRYREALLEDVLAARRKDGGFVDNPMTGRAYGAAMALLALERLSE